Protein AF-0000000079475667 (afdb_homodimer)

Secondary structure (DSSP, 8-state):
--------HHHHHHHHT----S-TT----HHHHHHHHHHHHHHTS--------S---TT-----------HHHHHHHHHHHHHH---HHHHHHHHHHHHHHHHH-HHHHH--HHHHHHTHHHHHHHHHHHHH--S-TT-TTGGGHHHHHHHHHHHHTT-HHHHHHHGGGHHHHHHHHHSS--HHHHHHHHHHHHHHHTT---HHHHHHHS--SSS-S-TT-GGG--HHHHHHHHHH-TTS-HHHHHHHHHHHHHHHHH-HHHHHHHHHHTHHHHHT---SSHHHHHHHHHHHHHHHHHHHHTTPPPP----/---S----HHHHHHHHT----S-TT----HHHHHHHHHHHHHHTS--------S---TT-----------HHHHHHHHHHHHHH---HHHHHHHHHHHHHHHHH-HHHHH--HHHHHHTHHHHHHHHHHHHH--S-TT-TTGGGHHHHHHHHHHHHTT-HHHHHHHGGGHHHHHHHHHSS--HHHHHHHHHHHHHHHTT---HHHHHHHS--SSS-S-TT-GGG--HHHHHHHHHH-TTS-HHHHHHHHHHHHHHHHH-HHHHHHHHHHTHHHHHT---SSHHHHHHHHHHHHHHHHHHHHTTPPPP----

pLDDT: mean 77.31, std 24.44, range [20.69, 98.75]

Solvent-accessible surface area (backbone atoms only — not comparable to full-atom values): 35131 Å² total; per-residue (Å²): 135,90,76,84,82,77,67,61,65,70,59,56,56,58,57,68,64,59,73,83,73,80,70,92,83,60,71,68,49,74,64,55,50,53,47,50,48,51,50,48,55,59,66,69,56,80,82,77,76,84,72,85,74,66,82,70,71,73,79,67,60,72,68,72,68,74,63,80,73,49,51,32,57,52,41,42,43,50,45,54,47,52,71,73,38,82,42,69,71,51,44,49,50,51,34,46,49,40,42,45,52,46,69,67,35,58,55,64,70,67,46,49,71,66,43,34,30,55,28,40,57,36,49,51,54,45,48,53,57,27,59,63,62,78,84,43,85,82,34,66,43,48,65,34,44,26,29,50,22,41,42,50,17,63,43,14,42,82,26,70,65,17,18,61,58,44,54,78,46,47,68,60,38,49,50,48,50,71,44,89,61,56,64,62,38,27,29,23,25,41,44,22,51,34,27,37,48,58,94,45,84,47,69,72,53,48,63,51,38,41,53,60,73,85,59,65,85,69,87,81,49,81,87,43,61,12,50,53,57,52,34,51,52,43,53,71,34,83,86,51,56,63,68,39,22,39,46,28,32,47,40,51,32,53,42,38,71,74,30,70,69,51,27,51,49,40,54,74,74,38,42,68,64,59,61,66,56,82,60,82,52,63,70,46,40,52,33,48,51,51,36,50,49,49,35,37,55,50,33,48,74,71,72,43,86,69,77,80,78,75,129,138,88,68,82,78,77,69,63,65,71,60,57,56,58,58,67,66,59,72,84,73,80,71,91,83,60,70,69,49,74,64,54,50,54,46,50,48,50,52,48,54,58,67,68,55,81,85,77,78,82,72,86,73,65,83,69,70,73,79,67,58,72,68,72,67,74,64,80,74,49,51,32,56,52,43,40,42,50,45,54,45,52,73,72,38,82,42,67,70,50,45,50,50,50,36,46,49,40,42,45,51,45,70,67,34,58,55,64,70,64,44,48,70,65,44,34,30,55,28,41,59,36,49,50,54,44,48,52,58,27,60,64,60,77,84,44,86,82,32,65,43,49,64,34,45,28,29,50,23,43,43,51,17,63,43,13,44,83,25,72,64,16,17,61,59,43,54,79,47,48,68,59,38,50,52,48,51,72,45,88,60,56,65,60,37,28,29,23,26,41,44,23,50,33,27,37,48,57,95,46,84,48,69,72,51,49,63,50,36,41,54,59,71,84,60,64,85,70,87,82,49,83,86,44,61,14,50,52,55,53,34,50,51,44,52,71,34,82,88,50,57,63,69,39,23,40,46,28,31,47,40,50,31,52,43,38,71,73,30,70,69,52,28,53,48,38,54,74,75,37,43,67,63,60,63,65,56,82,58,84,52,62,69,47,39,52,33,49,50,50,38,51,48,48,35,37,53,50,34,47,76,70,71,42,85,67,79,80,76,78,128

Foldseek 3Di:
DPDDDPPDPVVVVVLVPPPPDDDDPDQPPPVLVVVLLVQLLVVPDDPPPDPPPPDPPPPCPVPSVVPPDALQSSLVSLLVQCVVDVDQSSLLSSLSVLVVCLVVVPSVVPDDLVSLQSNLVSLLSLLCVLVVDLPDLPDSSVSNQLSSLSSLLSSLAVRQNNLVSNLVCLVVLLVQLPHPHDLSNNLSSLSNVLSSQQVHPDPSSVPQAAFDPVVDDDPPDPVRDHPLNSLLCLLLDPVHDPSNNLSSLVSLLRCLVPDPVSLVVCLVPPLVSLLPRPDPDPSSVVSSVSSLVSSQVVCVVVVHHRDPSDD/DPDPDPPDPVLVVVLVVPPPDDDDPDQPPPVLVVVLLVQLLVVPDPPPPDPPPPDPPPPCPVPSVVPPDALQSSLVSLLVQCVVDVDQSSLSSSLSVLVVCLVVVPSVVPDDLVSLQNNLVSLLSLLCVLVVDLPDLPDSSVSNQLSSLSSLLSSLAVRQNNLVSNLVCLVSLLVQLPHPHDLSNNLSSLSNVLSSQQVHPDPSSVPQAAFDPVVDDDPPDPVRDHPLNSLLCLLLDPVHDPSNNLSSLVSLLRCLVPDPVSLVCCLVPPLVSLLPRPDPDPSSVVSSVSSLVSSQVVCVVVVHHRDPSDD

Organism: Varroa destructor (NCBI:txid109461)

Structure (mmCIF, N/CA/C/O backbone):
data_AF-0000000079475667-model_v1
#
loop_
_entity.id
_entity.type
_entity.pdbx_description
1 polymer 'Uncharacterized protein'
#
loop_
_atom_site.group_PDB
_atom_site.id
_atom_site.type_symbol
_atom_site.label_atom_id
_atom_site.label_alt_id
_atom_site.label_comp_id
_atom_site.label_asym_id
_atom_site.label_entity_id
_atom_site.label_seq_id
_atom_site.pdbx_PDB_ins_code
_atom_site.Cartn_x
_atom_site.Cartn_y
_atom_site.Cartn_z
_atom_site.occupancy
_atom_site.B_iso_or_equiv
_atom_site.auth_seq_id
_atom_site.auth_comp_id
_atom_site.auth_asym_id
_atom_site.auth_atom_id
_atom_site.pdbx_PDB_model_num
ATOM 1 N N . MET A 1 1 ? 50.156 11.367 -4.723 1 20.69 1 MET A N 1
ATOM 2 C CA . MET A 1 1 ? 49.562 11.82 -5.98 1 20.69 1 MET A CA 1
ATOM 3 C C . MET A 1 1 ? 48.625 10.766 -6.547 1 20.69 1 MET A C 1
ATOM 5 O O . MET A 1 1 ? 48.344 10.758 -7.746 1 20.69 1 MET A O 1
ATOM 9 N N . ALA A 1 2 ? 48.312 9.625 -5.828 1 24.38 2 ALA A N 1
ATOM 10 C CA . ALA A 1 2 ? 47.812 8.258 -5.918 1 24.38 2 ALA A CA 1
ATOM 11 C C . ALA A 1 2 ? 46.312 8.242 -6.254 1 24.38 2 ALA A C 1
ATOM 13 O O . ALA A 1 2 ? 45.469 8.086 -5.367 1 24.38 2 ALA A O 1
ATOM 14 N N . ASP A 1 3 ? 45.812 9.094 -7.32 1 23.44 3 ASP A N 1
ATOM 15 C CA . ASP A 1 3 ? 44.594 9.844 -7.379 1 23.44 3 ASP A CA 1
ATOM 16 C C . ASP A 1 3 ? 43.375 8.914 -7.492 1 23.44 3 ASP A C 1
ATOM 18 O O . ASP A 1 3 ? 42.594 8.766 -6.539 1 23.44 3 ASP A O 1
ATOM 22 N N . GLN A 1 4 ? 42.594 8.984 -8.797 1 27.2 4 GLN A N 1
ATOM 23 C CA . GLN A 1 4 ? 41.25 9.109 -9.359 1 27.2 4 GLN A CA 1
ATOM 24 C C . GLN A 1 4 ? 40.625 7.734 -9.531 1 27.2 4 GLN A C 1
ATOM 26 O O . GLN A 1 4 ? 41.125 6.895 -10.281 1 27.2 4 GLN A O 1
ATOM 31 N N . GLY A 1 5 ? 40 7.078 -8.656 1 31.95 5 GLY A N 1
ATOM 32 C CA . GLY A 1 5 ? 39.531 5.738 -8.375 1 31.95 5 GLY A CA 1
ATOM 33 C C . GLY A 1 5 ? 38.719 5.148 -9.508 1 31.95 5 GLY A C 1
ATOM 34 O O . GLY A 1 5 ? 37.844 5.828 -10.086 1 31.95 5 GLY A O 1
ATOM 35 N N . ASP A 1 6 ? 39.25 4.199 -10.352 1 31.28 6 ASP A N 1
ATOM 36 C CA . ASP A 1 6 ? 39 3.494 -11.602 1 31.28 6 ASP A CA 1
ATOM 37 C C . ASP A 1 6 ? 37.562 2.941 -11.656 1 31.28 6 ASP A C 1
ATOM 39 O O . ASP A 1 6 ? 37.219 2.006 -10.93 1 31.28 6 ASP A O 1
ATOM 43 N N . LEU A 1 7 ? 36.656 3.785 -11.883 1 34.84 7 LEU A N 1
ATOM 44 C CA . LEU A 1 7 ? 35.375 3.221 -12.344 1 34.84 7 LEU A CA 1
ATOM 45 C C . LEU A 1 7 ? 35.594 2.199 -13.445 1 34.84 7 LEU A C 1
ATOM 47 O O . LEU A 1 7 ? 36.406 2.439 -14.367 1 34.84 7 LEU A O 1
ATOM 51 N N . PRO A 1 8 ? 35.438 0.988 -13.273 1 32.69 8 PRO A N 1
ATOM 52 C CA . PRO A 1 8 ? 35.719 0.042 -14.359 1 32.69 8 PRO A CA 1
ATOM 53 C C . PRO A 1 8 ? 35.219 0.526 -15.711 1 32.69 8 PRO A C 1
ATOM 55 O O . PRO A 1 8 ? 34.25 1.285 -15.773 1 32.69 8 PRO A O 1
ATOM 58 N N . ARG A 1 9 ? 36.031 0.61 -16.812 1 32.94 9 ARG A N 1
ATOM 59 C CA . ARG A 1 9 ? 35.875 1.002 -18.203 1 32.94 9 ARG A CA 1
ATOM 60 C C . ARG A 1 9 ? 34.531 0.551 -18.766 1 32.94 9 ARG A C 1
ATOM 62 O O . ARG A 1 9 ? 33.906 1.253 -19.562 1 32.94 9 ARG A O 1
ATOM 69 N N . ALA A 1 10 ? 34.094 -0.575 -18.359 1 35.56 10 ALA A N 1
ATOM 70 C CA . ALA A 1 10 ? 32.844 -1.12 -18.875 1 35.56 10 ALA A CA 1
ATOM 71 C C . ALA A 1 10 ? 31.656 -0.221 -18.516 1 35.56 10 ALA A C 1
ATOM 73 O O . ALA A 1 10 ? 30.734 -0.053 -19.312 1 35.56 10 ALA A O 1
ATOM 74 N N . LEU A 1 11 ? 31.703 0.408 -17.406 1 37.88 11 LEU A N 1
ATOM 75 C CA . LEU A 1 11 ? 30.672 1.334 -16.969 1 37.88 11 LEU A CA 1
ATOM 76 C C . LEU A 1 11 ? 30.703 2.619 -17.797 1 37.88 11 LEU A C 1
ATOM 78 O O . LEU A 1 11 ? 29.656 3.164 -18.141 1 37.88 11 LEU A O 1
ATOM 82 N N . ARG A 1 12 ? 31.844 3.055 -18.125 1 38.34 12 ARG A N 1
ATOM 83 C CA . ARG A 1 12 ? 32 4.281 -18.906 1 38.34 12 ARG A CA 1
ATOM 84 C C . ARG A 1 12 ? 31.422 4.121 -20.312 1 38.34 12 ARG A C 1
ATOM 86 O O . ARG A 1 12 ? 30.75 5.02 -20.812 1 38.34 12 ARG A O 1
ATOM 93 N N . LEU A 1 13 ? 31.719 3.059 -20.953 1 34.94 13 LEU A N 1
ATOM 94 C CA . LEU A 1 13 ? 31.281 2.799 -22.312 1 34.94 13 LEU A CA 1
ATOM 95 C C . LEU A 1 13 ? 29.766 2.607 -22.375 1 34.94 13 LEU A C 1
ATOM 97 O O . LEU A 1 13 ? 29.109 3.088 -23.297 1 34.94 13 LEU A O 1
ATOM 101 N N . ALA A 1 14 ? 29.188 1.96 -21.391 1 36.84 14 ALA A N 1
ATOM 102 C CA . ALA A 1 14 ? 27.734 1.745 -21.391 1 36.84 14 ALA A CA 1
ATOM 103 C C . ALA A 1 14 ? 26.984 3.062 -21.219 1 36.84 14 ALA A C 1
ATOM 105 O O . ALA A 1 14 ? 25.953 3.283 -21.859 1 36.84 14 ALA A O 1
ATOM 106 N N . VAL A 1 15 ? 27.531 3.963 -20.484 1 35.88 15 VAL A N 1
ATOM 107 C CA . VAL A 1 15 ? 26.938 5.273 -20.281 1 35.88 15 VAL A CA 1
ATOM 108 C C . VAL A 1 15 ? 26.953 6.062 -21.594 1 35.88 15 VAL A C 1
ATOM 110 O O . VAL A 1 15 ? 26.016 6.793 -21.891 1 35.88 15 VAL A O 1
ATOM 113 N N . SER A 1 16 ? 28.031 5.992 -22.25 1 34.25 16 SER A N 1
ATOM 114 C CA . SER A 1 16 ? 28.141 6.812 -23.453 1 34.25 16 SER A CA 1
ATOM 115 C C . SER A 1 16 ? 27.125 6.41 -24.516 1 34.25 16 SER A C 1
ATOM 117 O O . SER A 1 16 ? 26.859 7.168 -25.453 1 34.25 16 SER A O 1
ATOM 119 N N . GLN A 1 17 ? 26.797 5.164 -24.5 1 33 17 GLN A N 1
ATOM 120 C CA . GLN A 1 17 ? 25.938 4.73 -25.609 1 33 17 GLN A CA 1
ATOM 121 C C . GLN A 1 17 ? 24.469 5.035 -25.312 1 33 17 GLN A C 1
ATOM 123 O O . GLN A 1 17 ? 23.594 4.691 -26.109 1 33 17 GLN A O 1
ATOM 128 N N . ILE A 1 18 ? 24.188 5.543 -24.141 1 34.19 18 ILE A N 1
ATOM 129 C CA . ILE A 1 18 ? 22.797 5.938 -23.891 1 34.19 18 ILE A CA 1
ATOM 130 C C . ILE A 1 18 ? 22.422 7.109 -24.797 1 34.19 18 ILE A C 1
ATOM 132 O O . ILE A 1 18 ? 23.031 8.18 -24.719 1 34.19 18 ILE A O 1
ATOM 136 N N . GLN A 1 19 ? 21.953 6.805 -26.016 1 30.28 19 GLN A N 1
ATOM 137 C CA . GLN A 1 19 ? 21.438 7.836 -26.922 1 30.28 19 GLN A CA 1
ATOM 138 C C . GLN A 1 19 ? 20.359 8.664 -26.234 1 30.28 19 GLN A C 1
ATOM 140 O O . GLN A 1 19 ? 19.469 8.117 -25.578 1 30.28 19 GLN A O 1
ATOM 145 N N . PRO A 1 20 ? 20.5 9.992 -26.047 1 32.12 20 PRO A N 1
ATOM 146 C CA . PRO A 1 20 ? 19.578 11.016 -25.531 1 32.12 20 PRO A CA 1
ATOM 147 C C . PRO A 1 20 ? 18.203 10.969 -26.219 1 32.12 20 PRO A C 1
ATOM 149 O O . PRO A 1 20 ? 17.406 11.891 -26.062 1 32.12 20 PRO A O 1
ATOM 152 N N . GLY A 1 21 ? 17.953 10.234 -27.297 1 29.02 21 GLY A N 1
ATOM 153 C CA . GLY A 1 21 ? 16.891 10.719 -28.188 1 29.02 21 GLY A CA 1
ATOM 154 C C . GLY A 1 21 ? 15.555 10.883 -27.484 1 29.02 21 GLY A C 1
ATOM 155 O O . GLY A 1 21 ? 14.82 11.828 -27.75 1 29.02 21 GLY A O 1
ATOM 156 N N . SER A 1 22 ? 14.727 9.703 -27.172 1 30.52 22 SER A N 1
ATOM 157 C CA . SER A 1 22 ? 13.273 9.758 -27.281 1 30.52 22 SER A CA 1
ATOM 158 C C . SER A 1 22 ? 12.664 10.531 -26.125 1 30.52 22 SER A C 1
ATOM 160 O O . SER A 1 22 ? 13.273 10.656 -25.062 1 30.52 22 SER A O 1
ATOM 162 N N . GLY A 1 23 ? 11.344 11.195 -26.266 1 30.02 23 GLY A N 1
ATOM 163 C CA . GLY A 1 23 ? 10.484 12.062 -25.453 1 30.02 23 GLY A CA 1
ATOM 164 C C . GLY A 1 23 ? 10.359 11.602 -24.016 1 30.02 23 GLY A C 1
ATOM 165 O O . GLY A 1 23 ? 10.711 10.469 -23.688 1 30.02 23 GLY A O 1
ATOM 166 N N . PRO A 1 24 ? 10.055 12.594 -23.031 1 33.38 24 PRO A N 1
ATOM 167 C CA . PRO A 1 24 ? 10.086 12.633 -21.578 1 33.38 24 PRO A CA 1
ATOM 168 C C . PRO A 1 24 ? 9.469 11.391 -20.938 1 33.38 24 PRO A C 1
ATOM 170 O O . PRO A 1 24 ? 9.844 11.023 -19.812 1 33.38 24 PRO A O 1
ATOM 173 N N . THR A 1 25 ? 8.266 11.047 -21.281 1 34.34 25 THR A N 1
ATOM 174 C CA . THR A 1 25 ? 7.391 10.172 -20.516 1 34.34 25 THR A CA 1
ATOM 175 C C . THR A 1 25 ? 7.707 8.703 -20.797 1 34.34 25 THR A C 1
ATOM 177 O O . THR A 1 25 ? 6.906 7.82 -20.5 1 34.34 25 THR A O 1
ATOM 180 N N . GLU A 1 26 ? 8.695 8.391 -21.641 1 36.81 26 GLU A N 1
ATOM 181 C CA . GLU A 1 26 ? 8.75 6.992 -22.062 1 36.81 26 GLU A CA 1
ATOM 182 C C . GLU A 1 26 ? 9.352 6.109 -20.969 1 36.81 26 GLU A C 1
ATOM 184 O O . GLU A 1 26 ? 10.312 6.496 -20.297 1 36.81 26 GLU A O 1
ATOM 189 N N . PRO A 1 27 ? 8.578 5.18 -20.406 1 42.44 27 PRO A N 1
ATOM 190 C CA . PRO A 1 27 ? 9.109 4.16 -19.484 1 42.44 27 PRO A CA 1
ATOM 191 C C . PRO A 1 27 ? 10.516 3.709 -19.859 1 42.44 27 PRO A C 1
ATOM 193 O O . PRO A 1 27 ? 10.906 3.803 -21.031 1 42.44 27 PRO A O 1
ATOM 196 N N . MET A 1 28 ? 11.422 3.801 -18.984 1 46.75 28 MET A N 1
ATOM 197 C CA . MET A 1 28 ? 12.75 3.27 -19.25 1 46.75 28 MET A CA 1
ATOM 198 C C . MET A 1 28 ? 12.68 2.105 -20.234 1 46.75 28 MET A C 1
ATOM 200 O O . MET A 1 28 ? 11.875 1.19 -20.062 1 46.75 28 MET A O 1
ATOM 204 N N . THR A 1 29 ? 13.297 2.275 -21.312 1 50.53 29 THR A N 1
ATOM 205 C CA . THR A 1 29 ? 13.367 1.178 -22.266 1 50.53 29 THR A CA 1
ATOM 206 C C . THR A 1 29 ? 13.883 -0.092 -21.594 1 50.53 29 THR A C 1
ATOM 208 O O . THR A 1 29 ? 14.477 -0.033 -20.516 1 50.53 29 THR A O 1
ATOM 211 N N . GLU A 1 30 ? 13.328 -1.191 -21.922 1 53.72 30 GLU A N 1
ATOM 212 C CA . GLU A 1 30 ? 13.828 -2.498 -21.5 1 53.72 30 GLU A CA 1
ATOM 213 C C . GLU A 1 30 ? 15.352 -2.523 -21.453 1 53.72 30 GLU A C 1
ATOM 215 O O . GLU A 1 30 ? 15.938 -3.123 -20.562 1 53.72 30 GLU A O 1
ATOM 220 N N . GLN A 1 31 ? 15.922 -1.71 -22.312 1 52.31 31 GLN A N 1
ATOM 221 C CA . GLN A 1 31 ? 17.375 -1.666 -22.422 1 52.31 31 GLN A CA 1
ATOM 222 C C . GLN A 1 31 ? 17.984 -0.92 -21.234 1 52.31 31 GLN A C 1
ATOM 224 O O . GLN A 1 31 ? 19 -1.353 -20.672 1 52.31 31 GLN A O 1
ATOM 229 N N . ASP A 1 32 ? 17.359 0.129 -20.891 1 55.16 32 ASP A N 1
ATOM 230 C CA . ASP A 1 32 ? 17.875 0.906 -19.766 1 55.16 32 ASP A CA 1
ATOM 231 C C . ASP A 1 32 ? 17.734 0.139 -18.453 1 55.16 32 ASP A C 1
ATOM 233 O O . ASP A 1 32 ? 18.656 0.141 -17.625 1 55.16 32 ASP A O 1
ATOM 237 N N . ARG A 1 33 ? 16.766 -0.585 -18.297 1 56.19 33 ARG A N 1
ATOM 238 C CA . ARG A 1 33 ? 16.547 -1.401 -17.109 1 56.19 33 ARG A CA 1
ATOM 239 C C . ARG A 1 33 ? 17.562 -2.537 -17.016 1 56.19 33 ARG A C 1
ATOM 241 O O . ARG A 1 33 ? 18.078 -2.834 -15.945 1 56.19 33 ARG A O 1
ATOM 248 N N . ALA A 1 34 ? 17.688 -3.137 -18.125 1 55.78 34 ALA A N 1
ATOM 249 C CA . ALA A 1 34 ? 18.688 -4.207 -18.188 1 55.78 34 ALA A CA 1
ATOM 250 C C . ALA A 1 34 ? 20.078 -3.686 -17.812 1 55.78 34 ALA A C 1
ATOM 252 O O . ALA A 1 34 ? 20.812 -4.34 -17.078 1 55.78 34 ALA A O 1
ATOM 253 N N . TRP A 1 35 ? 20.281 -2.541 -18.219 1 53.12 35 TRP A N 1
ATOM 254 C CA . TRP A 1 35 ? 21.562 -1.904 -17.938 1 53.12 35 TRP A CA 1
ATOM 255 C C . TRP A 1 35 ? 21.688 -1.588 -16.453 1 53.12 35 TRP A C 1
ATOM 257 O O . TRP A 1 35 ? 22.719 -1.874 -15.844 1 53.12 35 TRP A O 1
ATOM 267 N N . LEU A 1 36 ? 20.766 -1.04 -15.906 1 59.56 36 LEU A N 1
ATOM 268 C CA . LEU A 1 36 ? 20.797 -0.695 -14.484 1 59.56 36 LEU A CA 1
ATOM 269 C C . LEU A 1 36 ? 20.906 -1.947 -13.625 1 59.56 36 LEU A C 1
ATOM 271 O O . LEU A 1 36 ? 21.672 -1.967 -12.648 1 59.56 36 LEU A O 1
ATOM 275 N N . ASN A 1 37 ? 20.266 -2.891 -14.109 1 60.91 37 ASN A N 1
ATOM 276 C CA . ASN A 1 37 ? 20.328 -4.156 -13.383 1 60.91 37 ASN A CA 1
ATOM 277 C C . ASN A 1 37 ? 21.734 -4.75 -13.445 1 60.91 37 ASN A C 1
ATOM 279 O O . ASN A 1 37 ? 22.219 -5.309 -12.453 1 60.91 37 ASN A O 1
ATOM 283 N N . GLU A 1 38 ? 22.25 -4.664 -14.57 1 57.19 38 GLU A N 1
ATOM 284 C CA . GLU A 1 38 ? 23.609 -5.129 -14.75 1 57.19 38 GLU A CA 1
ATOM 285 C C . GLU A 1 38 ? 24.578 -4.324 -13.883 1 57.19 38 GLU A C 1
ATOM 287 O O . GLU A 1 38 ? 25.469 -4.895 -13.234 1 57.19 38 GLU A O 1
ATOM 292 N N . VAL A 1 39 ? 24.359 -3.084 -13.875 1 55.28 39 VAL A N 1
ATOM 293 C CA . VAL A 1 39 ? 25.219 -2.188 -13.125 1 55.28 39 VAL A CA 1
ATOM 294 C C . VAL A 1 39 ? 25.047 -2.42 -11.625 1 55.28 39 VAL A C 1
ATOM 296 O O . VAL A 1 39 ? 26.016 -2.51 -10.883 1 55.28 39 VAL A O 1
ATOM 299 N N . LEU A 1 40 ? 23.828 -2.57 -11.258 1 59.47 40 LEU A N 1
ATOM 300 C CA . LEU A 1 40 ? 23.516 -2.803 -9.852 1 59.47 40 LEU A CA 1
ATOM 301 C C . LEU A 1 40 ? 24 -4.184 -9.414 1 59.47 40 LEU A C 1
ATOM 303 O O . LEU A 1 40 ? 24.406 -4.367 -8.266 1 59.47 40 LEU A O 1
ATOM 307 N N . GLY A 1 41 ? 23.891 -5.129 -10.289 1 54.75 41 GLY A N 1
ATOM 308 C CA . GLY A 1 41 ? 24.422 -6.461 -10.039 1 54.75 41 GLY A CA 1
ATOM 309 C C . GLY A 1 41 ? 25.938 -6.48 -9.922 1 54.75 41 GLY A C 1
ATOM 310 O O . GLY A 1 41 ? 26.484 -7.176 -9.062 1 54.75 41 GLY A O 1
ATOM 311 N N . GLU A 1 42 ? 26.625 -5.859 -10.695 1 50.84 42 GLU A N 1
ATOM 312 C CA . GLU A 1 42 ? 28.078 -5.793 -10.711 1 50.84 42 GLU A CA 1
ATOM 313 C C . GLU A 1 42 ? 28.609 -5.07 -9.477 1 50.84 42 GLU A C 1
ATOM 315 O O . GLU A 1 42 ? 29.656 -5.434 -8.93 1 50.84 42 GLU A O 1
ATOM 320 N N . MET A 1 43 ? 27.969 -4.137 -9.109 1 46.78 43 MET A N 1
ATOM 321 C CA . MET A 1 43 ? 28.438 -3.348 -7.973 1 46.78 43 MET A CA 1
ATOM 322 C C . MET A 1 43 ? 28.266 -4.125 -6.672 1 46.78 43 MET A C 1
ATOM 324 O O . MET A 1 43 ? 29.016 -3.906 -5.715 1 46.78 43 MET A O 1
ATOM 328 N N . ALA A 1 44 ? 27.453 -5.117 -6.578 1 43.53 44 ALA A N 1
ATOM 329 C CA . ALA A 1 44 ? 27.234 -5.922 -5.375 1 43.53 44 ALA A CA 1
ATOM 330 C C . ALA A 1 44 ? 28.328 -6.984 -5.23 1 43.53 44 ALA A C 1
ATOM 332 O O . ALA A 1 44 ? 28.422 -7.645 -4.195 1 43.53 44 ALA A O 1
ATOM 333 N N . VAL A 1 45 ? 29.266 -7.316 -6.062 1 38.22 45 VAL A N 1
ATOM 334 C CA . VAL A 1 45 ? 30.344 -8.273 -5.938 1 38.22 45 VAL A CA 1
ATOM 335 C C . VAL A 1 45 ? 31.453 -7.688 -5.066 1 38.22 45 VAL A C 1
ATOM 337 O O . VAL A 1 45 ? 31.969 -6.598 -5.344 1 38.22 45 VAL A O 1
ATOM 340 N N . PRO A 1 46 ? 31.719 -8.242 -3.863 1 34.06 46 PRO A N 1
ATOM 341 C CA . PRO A 1 46 ? 32.906 -7.82 -3.084 1 34.06 46 PRO A CA 1
ATOM 342 C C . PRO A 1 46 ? 34.188 -7.859 -3.895 1 34.06 46 PRO A C 1
ATOM 344 O O . PRO A 1 46 ? 34.375 -8.773 -4.695 1 34.06 46 PRO A O 1
ATOM 347 N N . HIS A 1 47 ? 34.906 -6.809 -4.102 1 32.44 47 HIS A N 1
ATOM 348 C CA . HIS A 1 47 ? 36.281 -6.746 -4.59 1 32.44 47 HIS A CA 1
ATOM 349 C C . HIS A 1 47 ? 37.219 -7.527 -3.686 1 32.44 47 HIS A C 1
ATOM 351 O O . HIS A 1 47 ? 37.656 -7.016 -2.65 1 32.44 47 HIS A O 1
ATOM 357 N N . SER A 1 48 ? 37.25 -8.867 -3.381 1 30.52 48 SER A N 1
ATOM 358 C CA . SER A 1 48 ? 38.406 -9.531 -2.805 1 30.52 48 SER A CA 1
ATOM 359 C C . SER A 1 48 ? 39.625 -9.359 -3.693 1 30.52 48 SER A C 1
ATOM 361 O O . SER A 1 48 ? 39.594 -9.703 -4.879 1 30.52 48 SER A O 1
ATOM 363 N N . ASN A 1 49 ? 40.656 -8.625 -3.387 1 28.58 49 ASN A N 1
ATOM 364 C CA . ASN A 1 49 ? 42.031 -8.398 -3.863 1 28.58 49 ASN A CA 1
ATOM 365 C C . ASN A 1 49 ? 42.812 -9.703 -3.941 1 28.58 49 ASN A C 1
ATOM 367 O O . ASN A 1 49 ? 44.031 -9.68 -4.133 1 28.58 49 ASN A O 1
ATOM 371 N N . ASN A 1 50 ? 42.688 -10.797 -3.148 1 31.03 50 ASN A N 1
ATOM 372 C CA . ASN A 1 50 ? 43.812 -11.727 -3.152 1 31.03 50 ASN A CA 1
ATOM 373 C C . ASN A 1 50 ? 44.062 -12.273 -4.551 1 31.03 50 ASN A C 1
ATOM 375 O O . ASN A 1 50 ? 43.156 -12.773 -5.211 1 31.03 50 ASN A O 1
ATOM 379 N N . ASN A 1 51 ? 45.312 -12.023 -5.215 1 29.94 51 ASN A N 1
ATOM 380 C CA . ASN A 1 51 ? 46.125 -12.438 -6.336 1 29.94 51 ASN A CA 1
ATOM 381 C C . ASN A 1 51 ? 46.219 -13.953 -6.445 1 29.94 51 ASN A C 1
ATOM 383 O O . ASN A 1 51 ? 46.938 -14.484 -7.289 1 29.94 51 ASN A O 1
ATOM 387 N N . ASP A 1 52 ? 46.5 -14.719 -5.344 1 30.27 52 ASP A N 1
ATOM 388 C CA . ASP A 1 52 ? 46.969 -16.078 -5.594 1 30.27 52 ASP A CA 1
ATOM 389 C C . ASP A 1 52 ? 46 -16.844 -6.473 1 30.27 52 ASP A C 1
ATOM 391 O O . ASP A 1 52 ? 44.844 -17.078 -6.078 1 30.27 52 ASP A O 1
ATOM 395 N N . LEU A 1 53 ? 46.125 -16.844 -7.855 1 29.61 53 LEU A N 1
ATOM 396 C CA . LEU A 1 53 ? 45.688 -17.516 -9.078 1 29.61 53 LEU A CA 1
ATOM 397 C C . LEU A 1 53 ? 45.562 -19.016 -8.859 1 29.61 53 LEU A C 1
ATOM 399 O O . LEU A 1 53 ? 45.281 -19.766 -9.805 1 29.61 53 LEU A O 1
ATOM 403 N N . GLU A 1 54 ? 46.375 -19.656 -7.949 1 30.8 54 GLU A N 1
ATOM 404 C CA . GLU A 1 54 ? 46.531 -21.078 -8.195 1 30.8 54 GLU A CA 1
ATOM 405 C C . GLU A 1 54 ? 45.188 -21.75 -8.445 1 30.8 54 GLU A C 1
ATOM 407 O O . GLU A 1 54 ? 44.125 -21.109 -8.328 1 30.8 54 GLU A O 1
ATOM 412 N N . SER A 1 55 ? 45.125 -23.094 -7.805 1 30.09 55 SER A N 1
ATOM 413 C CA . SER A 1 55 ? 44.375 -24.328 -8.086 1 30.09 55 SER A CA 1
ATOM 414 C C . SER A 1 55 ? 42.875 -24.094 -7.93 1 30.09 55 SER A C 1
ATOM 416 O O . SER A 1 55 ? 42.156 -25.016 -7.566 1 30.09 55 SER A O 1
ATOM 418 N N . VAL A 1 56 ? 42.531 -22.922 -7.656 1 27.84 56 VAL A N 1
ATOM 419 C CA . VAL A 1 56 ? 41.094 -22.969 -7.465 1 27.84 56 VAL A CA 1
ATOM 420 C C . VAL A 1 56 ? 40.438 -23.516 -8.719 1 27.84 56 VAL A C 1
ATOM 422 O O . VAL A 1 56 ? 40.594 -22.969 -9.812 1 27.84 56 VAL A O 1
ATOM 425 N N . ASN A 1 57 ? 40.312 -24.875 -8.898 1 29.83 57 ASN A N 1
ATOM 426 C CA . ASN A 1 57 ? 39.469 -25.625 -9.828 1 29.83 57 ASN A CA 1
ATOM 427 C C . ASN A 1 57 ? 38.281 -24.797 -10.281 1 29.83 57 ASN A C 1
ATOM 429 O O . ASN A 1 57 ? 37.562 -24.234 -9.461 1 29.83 57 ASN A O 1
ATOM 433 N N . SER A 1 58 ? 38.375 -24.344 -11.492 1 30.02 58 SER A N 1
ATOM 434 C CA . SER A 1 58 ? 37.719 -23.422 -12.422 1 30.02 58 SER A CA 1
ATOM 435 C C . SER A 1 58 ? 36.188 -23.469 -12.273 1 30.02 58 SER A C 1
ATOM 437 O O . SER A 1 58 ? 35.5 -22.531 -12.641 1 30.02 58 SER A O 1
ATOM 439 N N . ALA A 1 59 ? 35.656 -24.656 -12.484 1 29.03 59 ALA A N 1
ATOM 440 C CA . ALA A 1 59 ? 34.281 -24.875 -12.852 1 29.03 59 ALA A CA 1
ATOM 441 C C . ALA A 1 59 ? 33.312 -24.391 -11.75 1 29.03 59 ALA A C 1
ATOM 443 O O . ALA A 1 59 ? 32.094 -24.562 -11.852 1 29.03 59 ALA A O 1
ATOM 444 N N . GLU A 1 60 ? 33.906 -24.375 -10.547 1 30.3 60 GLU A N 1
ATOM 445 C CA . GLU A 1 60 ? 32.969 -23.938 -9.539 1 30.3 60 GLU A CA 1
ATOM 446 C C . GLU A 1 60 ? 32.438 -22.531 -9.828 1 30.3 60 GLU A C 1
ATOM 448 O O . GLU A 1 60 ? 33.156 -21.547 -9.641 1 30.3 60 GLU A O 1
ATOM 453 N N . VAL A 1 61 ? 32.094 -22.266 -11.055 1 29.33 61 VAL A N 1
ATOM 454 C CA . VAL A 1 61 ? 31.156 -21.172 -11.328 1 29.33 61 VAL A CA 1
ATOM 455 C C . VAL A 1 61 ? 30.406 -20.812 -10.047 1 29.33 61 VAL A C 1
ATOM 457 O O . VAL A 1 61 ? 29.562 -21.578 -9.57 1 29.33 61 VAL A O 1
ATOM 460 N N . LYS A 1 62 ? 31.125 -20.422 -9.055 1 34.81 62 LYS A N 1
ATOM 461 C CA . LYS A 1 62 ? 30.391 -19.75 -7.984 1 34.81 62 LYS A CA 1
ATOM 462 C C . LYS A 1 62 ? 29.062 -19.188 -8.5 1 34.81 62 LYS A C 1
ATOM 464 O O . LYS A 1 62 ? 29.047 -18.312 -9.367 1 34.81 62 LYS A O 1
ATOM 469 N N . ALA A 1 63 ? 28.172 -20.078 -8.922 1 33.81 63 ALA A N 1
ATOM 470 C CA . ALA A 1 63 ? 26.734 -19.812 -9.094 1 33.81 63 ALA A CA 1
ATOM 471 C C . ALA A 1 63 ? 26.359 -18.453 -8.539 1 33.81 63 ALA A C 1
ATOM 473 O O . ALA A 1 63 ? 26.391 -18.234 -7.324 1 33.81 63 ALA A O 1
ATOM 474 N N . LYS A 1 64 ? 26.859 -17.375 -9.062 1 36.91 64 LYS A N 1
ATOM 475 C CA . LYS A 1 64 ? 26.281 -16.047 -8.891 1 36.91 64 LYS A CA 1
ATOM 476 C C . LYS A 1 64 ? 24.844 -16.125 -8.383 1 36.91 64 LYS A C 1
ATOM 478 O O . LYS A 1 64 ? 23.922 -16.328 -9.164 1 36.91 64 LYS A O 1
ATOM 483 N N . THR A 1 65 ? 24.594 -16.875 -7.418 1 37.56 65 THR A N 1
ATOM 484 C CA . THR A 1 65 ? 23.266 -16.844 -6.809 1 37.56 65 THR A CA 1
ATOM 485 C C . THR A 1 65 ? 22.656 -15.453 -6.922 1 37.56 65 THR A C 1
ATOM 487 O O . THR A 1 65 ? 23.109 -14.508 -6.27 1 37.56 65 THR A O 1
ATOM 490 N N . ALA A 1 66 ? 22.578 -14.938 -8.047 1 43.72 66 ALA A N 1
ATOM 491 C CA . ALA A 1 66 ? 21.844 -13.703 -8.312 1 43.72 66 ALA A CA 1
ATOM 492 C C . ALA A 1 66 ? 20.781 -13.453 -7.246 1 43.72 66 ALA A C 1
ATOM 494 O O . ALA A 1 66 ? 19.656 -13.93 -7.367 1 43.72 66 ALA A O 1
ATOM 495 N N . ALA A 1 67 ? 21.25 -13.57 -5.953 1 50.19 67 ALA A N 1
ATOM 496 C CA . ALA A 1 67 ? 20.359 -13.266 -4.84 1 50.19 67 ALA A CA 1
ATOM 497 C C . ALA A 1 67 ? 19.438 -12.094 -5.184 1 50.19 67 ALA A C 1
ATOM 499 O O . ALA A 1 67 ? 19.859 -11.117 -5.801 1 50.19 67 ALA A O 1
ATOM 500 N N . VAL A 1 68 ? 18.234 -12.438 -5.367 1 64.56 68 VAL A N 1
ATOM 501 C CA . VAL A 1 68 ? 17.219 -11.391 -5.512 1 64.56 68 VAL A CA 1
ATOM 502 C C . VAL A 1 68 ? 17.562 -10.219 -4.582 1 64.56 68 VAL A C 1
ATOM 504 O O . VAL A 1 68 ? 17.672 -10.398 -3.367 1 64.56 68 VAL A O 1
ATOM 507 N N . LYS A 1 69 ? 18.047 -9.211 -5.199 1 79.88 69 LYS A N 1
ATOM 508 C CA . LYS A 1 69 ? 18.422 -8.031 -4.422 1 79.88 69 LYS A CA 1
ATOM 509 C C . LYS A 1 69 ? 17.219 -7.438 -3.711 1 79.88 69 LYS A C 1
ATOM 511 O O . LYS A 1 69 ? 16.141 -7.281 -4.312 1 79.88 69 LYS A O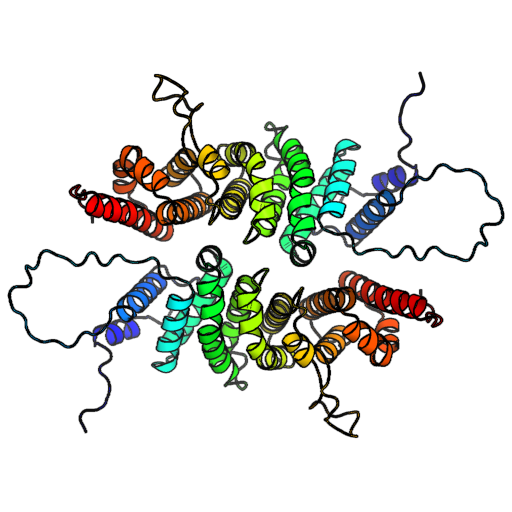 1
ATOM 516 N N . GLY A 1 70 ? 17.375 -7.242 -2.42 1 89.81 70 GLY A N 1
ATOM 517 C CA . GLY A 1 70 ? 16.359 -6.551 -1.64 1 89.81 70 GLY A CA 1
ATOM 518 C C . GLY A 1 70 ? 16.328 -5.059 -1.894 1 89.81 70 GLY A C 1
ATOM 519 O O . GLY A 1 70 ? 17.203 -4.52 -2.568 1 89.81 70 GLY A O 1
ATOM 520 N N . ILE A 1 71 ? 15.328 -4.402 -1.484 1 96.12 71 ILE A N 1
ATOM 521 C CA . ILE A 1 71 ? 15.109 -2.98 -1.724 1 96.12 71 ILE A CA 1
ATOM 522 C C . ILE A 1 71 ? 16.297 -2.178 -1.182 1 96.12 71 ILE A C 1
ATOM 524 O O . ILE A 1 71 ? 16.734 -1.212 -1.808 1 96.12 71 ILE A O 1
ATOM 528 N N . THR A 1 72 ? 16.844 -2.557 0.027 1 96.5 72 THR A N 1
ATOM 529 C CA . THR A 1 72 ? 17.984 -1.854 0.609 1 96.5 72 THR A CA 1
ATOM 530 C C . THR A 1 72 ? 19.172 -1.897 -0.333 1 96.5 72 THR A C 1
ATOM 532 O O . THR A 1 72 ? 19.812 -0.872 -0.581 1 96.5 72 THR A O 1
ATOM 535 N N . SER A 1 73 ? 19.422 -3.068 -0.859 1 93.62 73 SER A N 1
ATOM 536 C CA . SER A 1 73 ? 20.562 -3.246 -1.753 1 93.62 73 SER A CA 1
ATOM 537 C C . SER A 1 73 ? 20.391 -2.422 -3.025 1 93.62 73 SER A C 1
ATOM 539 O O . SER A 1 73 ? 21.344 -1.77 -3.473 1 93.62 73 SER A O 1
ATOM 541 N N . VAL A 1 74 ? 19.234 -2.447 -3.576 1 93.38 74 VAL A N 1
ATOM 542 C CA . VAL A 1 74 ? 18.969 -1.716 -4.809 1 93.38 74 VAL A CA 1
ATOM 543 C C . VAL A 1 74 ? 19.141 -0.217 -4.57 1 93.38 74 VAL A C 1
ATOM 545 O O . VAL A 1 74 ? 19.812 0.47 -5.332 1 93.38 74 VAL A O 1
ATOM 548 N N . LEU A 1 75 ? 18.594 0.313 -3.516 1 96.88 75 LEU A N 1
ATOM 549 C CA . LEU A 1 75 ? 18.672 1.739 -3.217 1 96.88 75 LEU A CA 1
ATOM 550 C C . LEU A 1 75 ? 20.094 2.154 -2.91 1 96.88 75 LEU A C 1
ATOM 552 O O . LEU A 1 75 ? 20.531 3.246 -3.291 1 96.88 75 LEU A O 1
ATOM 556 N N . SER A 1 76 ? 20.797 1.279 -2.18 1 94.75 76 SER A N 1
ATOM 557 C CA . SER A 1 76 ? 22.203 1.563 -1.902 1 94.75 76 SER A CA 1
ATOM 558 C C . SER A 1 76 ? 23.016 1.661 -3.191 1 94.75 76 SER A C 1
ATOM 560 O O . SER A 1 76 ? 23.922 2.492 -3.303 1 94.75 76 SER A O 1
ATOM 562 N N . GLY A 1 77 ? 22.672 0.812 -4.113 1 91.12 77 GLY A N 1
ATOM 563 C CA . GLY A 1 77 ? 23.297 0.908 -5.418 1 91.12 77 GLY A CA 1
ATOM 564 C C . GLY A 1 77 ? 23.047 2.23 -6.113 1 91.12 77 GLY A C 1
ATOM 565 O O . GLY A 1 77 ? 23.938 2.799 -6.734 1 91.12 77 GLY A O 1
ATOM 566 N N . LEU A 1 78 ? 21.859 2.709 -6.023 1 93.88 78 LEU A N 1
ATOM 567 C CA . LEU A 1 78 ? 21.5 3.992 -6.625 1 93.88 78 LEU A CA 1
ATOM 568 C C . LEU A 1 78 ? 22.266 5.133 -5.949 1 93.88 78 LEU A C 1
ATOM 570 O O . LEU A 1 78 ? 22.656 6.102 -6.605 1 93.88 78 LEU A O 1
ATOM 574 N N . VAL A 1 79 ? 22.422 5.027 -4.641 1 94.44 79 VAL A N 1
ATOM 575 C CA . VAL A 1 79 ? 23.188 6.027 -3.902 1 94.44 79 VAL A CA 1
ATOM 576 C C . VAL A 1 79 ? 24.625 6.086 -4.434 1 94.44 79 VAL A C 1
ATOM 578 O O . VAL A 1 79 ? 25.156 7.172 -4.656 1 94.44 79 VAL A O 1
ATOM 581 N N . ASP A 1 80 ? 25.156 4.922 -4.621 1 90.62 80 ASP A N 1
ATOM 582 C CA . ASP A 1 80 ? 26.516 4.852 -5.125 1 90.62 80 ASP A CA 1
ATOM 583 C C . ASP A 1 80 ? 26.625 5.465 -6.52 1 90.62 80 ASP A C 1
ATOM 585 O O . ASP A 1 80 ? 27.578 6.184 -6.816 1 90.62 80 ASP A O 1
ATOM 589 N N . LEU A 1 81 ? 25.672 5.254 -7.289 1 87.44 81 LEU A N 1
ATOM 590 C CA . LEU A 1 81 ? 25.672 5.758 -8.656 1 87.44 81 LEU A CA 1
ATOM 591 C C . LEU A 1 81 ? 25.531 7.277 -8.68 1 87.44 81 LEU A C 1
ATOM 593 O O . LEU A 1 81 ? 26.188 7.945 -9.484 1 87.44 81 LEU A O 1
ATOM 597 N N . ILE A 1 82 ? 24.688 7.781 -7.875 1 87.75 82 ILE A N 1
ATOM 598 C CA . ILE A 1 82 ? 24.406 9.211 -7.934 1 87.75 82 ILE A CA 1
ATOM 599 C C . ILE A 1 82 ? 25.594 9.992 -7.379 1 87.75 82 ILE A C 1
ATOM 601 O O . ILE A 1 82 ? 25.859 11.117 -7.809 1 87.75 82 ILE A O 1
ATOM 605 N N . LYS A 1 83 ? 26.328 9.438 -6.469 1 84.38 83 LYS A N 1
ATOM 606 C CA . LYS A 1 83 ? 27.516 10.078 -5.898 1 84.38 83 LYS A CA 1
ATOM 607 C C . LYS A 1 83 ? 28.656 10.125 -6.918 1 84.38 83 LYS A C 1
ATOM 609 O O . LYS A 1 83 ? 29.391 11.109 -6.977 1 84.38 83 LYS A O 1
ATOM 614 N N . ASP A 1 84 ? 28.672 9.156 -7.621 1 75.38 84 ASP A N 1
ATOM 615 C CA . ASP A 1 84 ? 29.812 9.016 -8.523 1 75.38 84 ASP A CA 1
ATOM 616 C C . ASP A 1 84 ? 29.625 9.859 -9.781 1 75.38 84 ASP A C 1
ATOM 618 O O . ASP A 1 84 ? 30.594 10.398 -10.328 1 75.38 84 ASP A O 1
ATOM 622 N N . GLU A 1 85 ? 28.406 9.852 -10.234 1 67.62 85 GLU A N 1
ATOM 623 C CA . GLU A 1 85 ? 28.203 10.477 -11.539 1 67.62 85 GLU A CA 1
ATOM 624 C C . GLU A 1 85 ? 26.891 11.25 -11.594 1 67.62 85 GLU A C 1
ATOM 626 O O . GLU A 1 85 ? 25.812 10.648 -11.641 1 67.62 85 GLU A O 1
ATOM 631 N N . GLN A 1 86 ? 27.047 12.469 -11.5 1 72.19 86 GLN A N 1
ATOM 632 C CA . GLN A 1 86 ? 25.828 13.25 -11.664 1 72.19 86 GLN A CA 1
ATOM 633 C C . GLN A 1 86 ? 25.641 13.688 -13.117 1 72.19 86 GLN A C 1
ATOM 635 O O . GLN A 1 86 ? 25.328 14.852 -13.383 1 72.19 86 GLN A O 1
ATOM 640 N N . LYS A 1 87 ? 25.891 12.703 -13.938 1 81.62 87 LYS A N 1
ATOM 641 C CA . LYS A 1 87 ? 25.625 12.922 -15.352 1 81.62 87 LYS A CA 1
ATOM 642 C C . LYS A 1 87 ? 24.125 12.828 -15.641 1 81.62 87 LYS A C 1
ATOM 644 O O . LYS A 1 87 ? 23.422 12.031 -15.031 1 81.62 87 LYS A O 1
ATOM 649 N N . PRO A 1 88 ? 23.719 13.602 -16.562 1 83.56 88 PRO A N 1
ATOM 650 C CA . PRO A 1 88 ? 22.281 13.695 -16.844 1 83.56 88 PRO A CA 1
ATOM 651 C C . PRO A 1 88 ? 21.656 12.336 -17.141 1 83.56 88 PRO A C 1
ATOM 653 O O . PRO A 1 88 ? 20.562 12.031 -16.672 1 83.56 88 PRO A O 1
ATOM 656 N N . HIS A 1 89 ? 22.359 11.531 -17.953 1 83.19 89 HIS A N 1
ATOM 657 C CA . HIS A 1 89 ? 21.781 10.25 -18.312 1 83.19 89 HIS A CA 1
ATOM 658 C C . HIS A 1 89 ? 21.703 9.312 -17.109 1 83.19 89 HIS A C 1
ATOM 660 O O . HIS A 1 89 ? 20.812 8.469 -17.031 1 83.19 89 HIS A O 1
ATOM 666 N N . ILE A 1 90 ? 22.609 9.398 -16.188 1 84.19 90 ILE A N 1
ATOM 667 C CA . ILE A 1 90 ? 22.609 8.594 -14.969 1 84.19 90 ILE A CA 1
ATOM 668 C C . ILE A 1 90 ? 21.484 9.047 -14.047 1 84.19 90 ILE A C 1
ATOM 670 O O . ILE A 1 90 ? 20.766 8.227 -13.484 1 84.19 90 ILE A O 1
ATOM 674 N N . LEU A 1 91 ? 21.359 10.328 -14.031 1 88.94 91 LEU A N 1
ATOM 675 C CA . LEU A 1 91 ? 20.297 10.883 -13.203 1 88.94 91 LEU A CA 1
ATOM 676 C C . LEU A 1 91 ? 18.938 10.461 -13.727 1 88.94 91 LEU A C 1
ATOM 678 O O . LEU A 1 91 ? 18.031 10.117 -12.945 1 88.94 91 LEU A O 1
ATOM 682 N N . ASP A 1 92 ? 18.828 10.453 -15 1 89.69 92 ASP A N 1
ATOM 683 C CA . ASP A 1 92 ? 17.578 10.016 -15.617 1 89.69 92 ASP A CA 1
ATOM 684 C C . ASP A 1 92 ? 17.297 8.539 -15.328 1 89.69 92 ASP A C 1
ATOM 686 O O . ASP A 1 92 ? 16.156 8.156 -15.07 1 89.69 92 ASP A O 1
ATOM 690 N N . ALA A 1 93 ? 18.344 7.793 -15.391 1 88 93 ALA A N 1
ATOM 691 C CA . ALA A 1 93 ? 18.203 6.363 -15.117 1 88 93 ALA A CA 1
ATOM 692 C C . ALA A 1 93 ? 17.781 6.117 -13.672 1 88 93 ALA A C 1
ATOM 694 O O . ALA A 1 93 ? 16.938 5.254 -13.406 1 88 93 ALA A O 1
ATOM 695 N N . ILE A 1 94 ? 18.344 6.852 -12.82 1 92.19 94 ILE A N 1
ATOM 696 C CA . ILE A 1 94 ? 18.016 6.715 -11.398 1 92.19 94 ILE A CA 1
ATOM 697 C C . ILE A 1 94 ? 16.562 7.121 -11.164 1 92.19 94 ILE A C 1
ATOM 699 O O . ILE A 1 94 ? 15.805 6.398 -10.516 1 92.19 94 ILE A O 1
ATOM 703 N N . LYS A 1 95 ? 16.188 8.219 -11.727 1 94.19 95 LYS A N 1
ATOM 704 C CA . LYS A 1 95 ? 14.805 8.703 -11.625 1 94.19 95 LYS A CA 1
ATOM 705 C C . LYS A 1 95 ? 13.82 7.664 -12.141 1 94.19 95 LYS A C 1
ATOM 707 O O . LYS A 1 95 ? 12.82 7.367 -11.477 1 94.19 95 LYS A O 1
ATOM 712 N N . ASN A 1 96 ? 14.109 7.129 -13.242 1 92.5 96 ASN A N 1
ATOM 713 C CA . ASN A 1 96 ? 13.227 6.137 -13.844 1 92.5 96 ASN A CA 1
ATOM 714 C C . ASN A 1 96 ? 13.133 4.875 -12.992 1 92.5 96 ASN A C 1
ATOM 716 O O . ASN A 1 96 ? 12.062 4.277 -12.875 1 92.5 96 ASN A O 1
ATOM 720 N N . GLU A 1 97 ? 14.234 4.457 -12.398 1 92.31 97 GLU A N 1
ATOM 721 C CA . GLU A 1 97 ? 14.234 3.277 -11.531 1 92.31 97 GLU A CA 1
ATOM 722 C C . GLU A 1 97 ? 13.406 3.521 -10.273 1 92.31 97 GLU A C 1
ATOM 724 O O . GLU A 1 97 ? 12.641 2.654 -9.852 1 92.31 97 GLU A O 1
ATOM 729 N N . LEU A 1 98 ? 13.57 4.684 -9.75 1 96.56 98 LEU A N 1
ATOM 730 C CA . LEU A 1 98 ? 12.789 5.027 -8.57 1 96.56 98 LEU A CA 1
ATOM 731 C C . LEU A 1 98 ? 11.297 5.016 -8.891 1 96.56 98 LEU A C 1
ATOM 733 O O . LEU A 1 98 ? 10.492 4.492 -8.109 1 96.56 98 LEU A O 1
ATOM 737 N N . GLN A 1 99 ? 10.984 5.539 -10.039 1 95.44 99 GLN A N 1
ATOM 738 C CA . GLN A 1 99 ? 9.594 5.531 -10.469 1 95.44 99 GLN A CA 1
ATOM 739 C C . GLN A 1 99 ? 9.078 4.109 -10.664 1 95.44 99 GLN A C 1
ATOM 741 O O . GLN A 1 99 ? 7.965 3.783 -10.25 1 95.44 99 GLN A O 1
ATOM 746 N N . HIS A 1 100 ? 9.906 3.328 -11.203 1 90.12 100 HIS A N 1
ATOM 747 C CA . HIS A 1 100 ? 9.539 1.937 -11.43 1 90.12 100 HIS A CA 1
ATOM 748 C C . HIS A 1 100 ? 9.289 1.21 -10.109 1 90.12 100 HIS A C 1
ATOM 750 O O . HIS A 1 100 ? 8.305 0.481 -9.969 1 90.12 100 HIS A O 1
ATOM 756 N N . ILE A 1 101 ? 10.133 1.375 -9.164 1 93.94 101 ILE A N 1
ATOM 757 C CA . ILE A 1 101 ? 10.008 0.74 -7.859 1 93.94 101 ILE A CA 1
ATOM 758 C C . ILE A 1 101 ? 8.703 1.184 -7.195 1 93.94 101 ILE A C 1
ATOM 760 O O . ILE A 1 101 ? 7.965 0.358 -6.656 1 93.94 101 ILE A O 1
ATOM 764 N N . ALA A 1 102 ? 8.43 2.469 -7.301 1 95.81 102 ALA A N 1
ATOM 765 C CA . ALA A 1 102 ? 7.234 3.025 -6.676 1 95.81 102 ALA A CA 1
ATOM 766 C C . ALA A 1 102 ? 5.973 2.49 -7.34 1 95.81 102 ALA A C 1
ATOM 768 O O . ALA A 1 102 ? 4.984 2.189 -6.664 1 95.81 102 ALA A O 1
ATOM 769 N N . ASP A 1 103 ? 6 2.32 -8.617 1 90.31 103 ASP A N 1
ATOM 770 C CA . ASP A 1 103 ? 4.82 1.932 -9.383 1 90.31 103 ASP A CA 1
ATOM 771 C C . ASP A 1 103 ? 4.566 0.429 -9.273 1 90.31 103 ASP A C 1
ATOM 773 O O . ASP A 1 103 ? 3.424 -0.003 -9.109 1 90.31 103 ASP A O 1
ATOM 777 N N . ASP A 1 104 ? 5.578 -0.334 -9.438 1 84.62 104 ASP A N 1
ATOM 778 C CA . ASP A 1 104 ? 5.469 -1.789 -9.461 1 84.62 104 ASP A CA 1
ATOM 779 C C . ASP A 1 104 ? 5.293 -2.352 -8.055 1 84.62 104 ASP A C 1
ATOM 781 O O . ASP A 1 104 ? 4.531 -3.299 -7.848 1 84.62 104 ASP A O 1
ATOM 785 N N . GLY A 1 105 ? 6.008 -1.926 -7.129 1 90.56 105 GLY A N 1
ATOM 786 C CA . GLY A 1 105 ? 5.855 -2.221 -5.715 1 90.56 105 GLY A CA 1
ATOM 787 C C . GLY A 1 105 ? 6.371 -3.596 -5.332 1 90.56 105 GLY A C 1
ATOM 788 O O . GLY A 1 105 ? 6.316 -3.984 -4.164 1 90.56 105 GLY A O 1
ATOM 789 N N . GLU A 1 106 ? 6.871 -4.395 -6.23 1 89.06 106 GLU A N 1
ATOM 790 C CA . GLU A 1 106 ? 7.262 -5.773 -5.969 1 89.06 106 GLU A CA 1
ATOM 791 C C . GLU A 1 106 ? 8.414 -5.844 -4.973 1 89.06 106 GLU A C 1
ATOM 793 O O . GLU A 1 106 ? 8.398 -6.664 -4.055 1 89.06 106 GLU A O 1
ATOM 798 N N . LEU A 1 107 ? 9.43 -4.977 -5.133 1 90 107 LEU A N 1
ATOM 799 C CA . LEU A 1 107 ? 10.547 -4.93 -4.199 1 90 107 LEU A CA 1
ATOM 800 C C . LEU A 1 107 ? 10.078 -4.555 -2.799 1 90 107 LEU A C 1
ATOM 802 O O . LEU A 1 107 ? 10.594 -5.074 -1.807 1 90 107 LEU A O 1
ATOM 806 N N . LEU A 1 108 ? 9.117 -3.709 -2.783 1 95.69 108 LEU A N 1
ATOM 807 C CA . LEU A 1 108 ? 8.57 -3.25 -1.512 1 95.69 108 LEU A CA 1
ATOM 808 C C . LEU A 1 108 ? 7.75 -4.348 -0.842 1 95.69 108 LEU A C 1
ATOM 810 O O . LEU A 1 108 ? 7.871 -4.57 0.365 1 95.69 108 LEU A O 1
ATOM 814 N N . ASP A 1 109 ? 7.035 -5.082 -1.675 1 91.38 109 ASP A N 1
ATOM 815 C CA . ASP A 1 109 ? 6.215 -6.184 -1.183 1 91.38 109 ASP A CA 1
ATOM 816 C C . ASP A 1 109 ? 7.082 -7.309 -0.623 1 91.38 109 ASP A C 1
ATOM 818 O O . ASP A 1 109 ? 6.664 -8.023 0.292 1 91.38 109 ASP A O 1
ATOM 822 N N . ARG A 1 110 ? 8.25 -7.414 -1.097 1 91.25 110 ARG A N 1
ATOM 823 C CA . ARG A 1 110 ? 9.148 -8.5 -0.72 1 91.25 110 ARG A CA 1
ATOM 824 C C . ARG A 1 110 ? 9.906 -8.164 0.559 1 91.25 110 ARG A C 1
ATOM 826 O O . ARG A 1 110 ? 10.453 -9.062 1.215 1 91.25 110 ARG A O 1
ATOM 833 N N . ALA A 1 111 ? 9.984 -6.941 0.903 1 93.94 111 ALA A N 1
ATOM 834 C CA . ALA A 1 111 ? 10.844 -6.477 1.989 1 93.94 111 ALA A CA 1
ATOM 835 C C . ALA A 1 111 ? 10.344 -6.988 3.338 1 93.94 111 ALA A C 1
ATOM 837 O O . ALA A 1 111 ? 9.172 -6.836 3.674 1 93.94 111 ALA A O 1
ATOM 838 N N . ASP A 1 112 ? 11.258 -7.641 4.051 1 91.69 112 ASP A N 1
ATOM 839 C CA . ASP A 1 112 ? 10.938 -7.969 5.438 1 91.69 112 ASP A CA 1
ATOM 840 C C . ASP A 1 112 ? 11.242 -6.797 6.367 1 91.69 112 ASP A C 1
ATOM 842 O O . ASP A 1 112 ? 11.641 -5.723 5.91 1 91.69 112 ASP A O 1
ATOM 846 N N . ASP A 1 113 ? 11.023 -6.938 7.652 1 92.88 113 ASP A N 1
ATOM 847 C CA . ASP A 1 113 ? 11.141 -5.84 8.602 1 92.88 113 ASP A CA 1
ATOM 848 C C . ASP A 1 113 ? 12.547 -5.258 8.617 1 92.88 113 ASP A C 1
ATOM 850 O O . ASP A 1 113 ? 12.727 -4.039 8.672 1 92.88 113 ASP A O 1
ATOM 854 N N . LYS A 1 114 ? 13.531 -6.109 8.555 1 95.81 114 LYS A N 1
ATOM 855 C CA . LYS A 1 114 ? 14.922 -5.66 8.578 1 95.81 114 LYS A CA 1
ATOM 856 C C . LYS A 1 114 ? 15.258 -4.867 7.316 1 95.81 114 LYS A C 1
ATOM 858 O O . LYS A 1 114 ? 15.883 -3.805 7.395 1 95.81 114 LYS A O 1
ATOM 863 N N . ASP A 1 115 ? 14.852 -5.426 6.191 1 96.12 115 ASP A N 1
ATOM 864 C CA . ASP A 1 115 ? 15.102 -4.758 4.914 1 96.12 115 ASP A CA 1
ATOM 865 C C . ASP A 1 115 ? 14.398 -3.406 4.852 1 96.12 115 ASP A C 1
ATOM 867 O O . ASP A 1 115 ? 14.961 -2.426 4.367 1 96.12 115 ASP A O 1
ATOM 871 N N . ARG A 1 116 ? 13.172 -3.342 5.316 1 97.38 116 ARG A N 1
ATOM 872 C CA . ARG A 1 116 ? 12.406 -2.098 5.371 1 97.38 116 ARG A CA 1
ATOM 873 C C . ARG A 1 116 ? 13.125 -1.053 6.219 1 97.38 116 ARG A C 1
ATOM 875 O O . ARG A 1 116 ? 13.266 0.098 5.801 1 97.38 116 ARG A O 1
ATOM 882 N N . ARG A 1 117 ? 13.562 -1.443 7.375 1 98.12 117 ARG A N 1
ATOM 883 C CA . ARG A 1 117 ? 14.266 -0.545 8.281 1 98.12 117 ARG A CA 1
ATOM 884 C C . ARG A 1 117 ? 15.578 -0.06 7.664 1 98.12 117 ARG A C 1
ATOM 886 O O . ARG A 1 117 ? 15.875 1.135 7.695 1 98.12 117 ARG A O 1
ATOM 893 N N . ASN A 1 118 ? 16.266 -0.996 7.059 1 98.25 118 ASN A N 1
ATOM 894 C CA . ASN A 1 118 ? 17.578 -0.687 6.52 1 98.25 118 ASN A CA 1
ATOM 895 C C . ASN A 1 118 ? 17.484 0.209 5.285 1 98.25 118 ASN A C 1
ATOM 897 O O . ASN A 1 118 ? 18.438 0.896 4.938 1 98.25 118 ASN A O 1
ATOM 901 N N . ALA A 1 119 ? 16.375 0.193 4.66 1 98.56 119 ALA A N 1
ATOM 902 C CA . ALA A 1 119 ? 16.188 0.976 3.441 1 98.56 119 ALA A CA 1
ATOM 903 C C . ALA A 1 119 ? 16.109 2.467 3.756 1 98.56 119 ALA A C 1
ATOM 905 O O . ALA A 1 119 ? 16.234 3.305 2.863 1 98.56 119 ALA A O 1
ATOM 906 N N . VAL A 1 120 ? 15.906 2.84 4.98 1 98.75 120 VAL A N 1
ATOM 907 C CA . VAL A 1 120 ? 15.711 4.23 5.375 1 98.75 120 VAL A CA 1
ATOM 908 C C . VAL A 1 120 ? 16.984 5.031 5.109 1 98.75 120 VAL A C 1
ATOM 910 O O . VAL A 1 120 ? 16.922 6.156 4.613 1 98.75 120 VAL A O 1
ATOM 913 N N . ALA A 1 121 ? 18.109 4.457 5.371 1 98.44 121 ALA A N 1
ATOM 914 C CA . ALA A 1 121 ? 19.375 5.16 5.227 1 98.44 121 ALA A CA 1
ATOM 915 C C . ALA A 1 121 ? 19.641 5.539 3.771 1 98.44 121 ALA A C 1
ATOM 917 O O . ALA A 1 121 ? 19.891 6.707 3.465 1 98.44 121 ALA A O 1
ATOM 918 N N . PRO A 1 122 ? 19.562 4.559 2.857 1 98.38 122 PRO A N 1
ATOM 919 C CA . PRO A 1 122 ? 19.766 4.969 1.467 1 98.38 122 PRO A CA 1
ATOM 920 C C . PRO A 1 122 ? 18.703 5.934 0.966 1 98.38 122 PRO A C 1
ATOM 922 O O . PRO A 1 122 ? 18.984 6.793 0.127 1 98.38 122 PRO A O 1
ATOM 925 N N . ILE A 1 123 ? 17.469 5.82 1.404 1 98.69 123 ILE A N 1
ATOM 926 C CA . ILE A 1 123 ? 16.438 6.773 1.031 1 98.69 123 ILE A CA 1
ATOM 927 C C . ILE A 1 123 ? 16.812 8.172 1.51 1 98.69 123 ILE A C 1
ATOM 929 O O . ILE A 1 123 ? 16.672 9.148 0.775 1 98.69 123 ILE A O 1
ATOM 933 N N . SER A 1 124 ? 17.297 8.242 2.754 1 98.25 124 SER A N 1
ATOM 934 C CA . SER A 1 124 ? 17.75 9.516 3.311 1 98.25 124 SER A CA 1
ATOM 935 C C . SER A 1 124 ? 18.828 10.148 2.434 1 98.25 124 SER A C 1
ATOM 937 O O . SER A 1 124 ? 18.75 11.336 2.113 1 98.25 124 SER A O 1
ATOM 939 N N . ALA A 1 125 ? 19.734 9.352 2.014 1 97.19 125 ALA A N 1
ATOM 940 C CA . ALA A 1 125 ? 20.828 9.852 1.183 1 97.19 125 ALA A CA 1
ATOM 941 C C . ALA A 1 125 ? 20.297 10.375 -0.154 1 97.19 125 ALA A C 1
ATOM 943 O O . ALA A 1 125 ? 20.703 11.445 -0.607 1 97.19 125 ALA A O 1
ATOM 944 N N . LEU A 1 126 ? 19.438 9.656 -0.741 1 96.62 126 LEU A N 1
ATOM 945 C CA . LEU A 1 126 ? 18.891 10.047 -2.033 1 96.62 126 LEU A CA 1
ATOM 946 C C . LEU A 1 126 ? 18.031 11.305 -1.902 1 96.62 126 LEU A C 1
ATOM 948 O O . LEU A 1 126 ? 18.094 12.195 -2.752 1 96.62 126 LEU A O 1
ATOM 952 N N . LEU A 1 127 ? 17.266 11.359 -0.868 1 96.31 127 LEU A N 1
ATOM 953 C CA . LEU A 1 127 ? 16.406 12.516 -0.64 1 96.31 127 LEU A CA 1
ATOM 954 C C . LEU A 1 127 ? 17.234 13.773 -0.399 1 96.31 127 LEU A C 1
ATOM 956 O O . LEU A 1 127 ? 16.906 14.852 -0.898 1 96.31 127 LEU A O 1
ATOM 960 N N . MET A 1 128 ? 18.266 13.609 0.371 1 94.19 128 MET A N 1
ATOM 961 C CA . MET A 1 128 ? 19.141 14.734 0.629 1 94.19 128 MET A CA 1
ATOM 962 C C . MET A 1 128 ? 19.766 15.258 -0.667 1 94.19 128 MET A C 1
ATOM 964 O O . MET A 1 128 ? 19.859 16.469 -0.865 1 94.19 128 MET A O 1
ATOM 968 N N . THR A 1 129 ? 20.078 14.344 -1.498 1 92.19 129 THR A N 1
ATOM 969 C CA . THR A 1 129 ? 20.641 14.719 -2.789 1 92.19 129 THR A CA 1
ATOM 970 C C . THR A 1 129 ? 19.578 15.391 -3.668 1 92.19 129 THR A C 1
ATOM 972 O O . THR A 1 129 ? 19.859 16.406 -4.297 1 92.19 129 THR A O 1
ATOM 975 N N . ALA A 1 130 ? 18.469 14.836 -3.678 1 91.94 130 ALA A N 1
ATOM 976 C CA . ALA A 1 130 ? 17.391 15.344 -4.52 1 91.94 130 ALA A CA 1
ATOM 977 C C . ALA A 1 130 ? 16.938 16.734 -4.055 1 91.94 130 ALA A C 1
ATOM 979 O O . ALA A 1 130 ? 16.562 17.578 -4.875 1 91.94 130 ALA A O 1
ATOM 980 N N . CYS A 1 131 ? 17.062 17.016 -2.777 1 91 131 CYS A N 1
ATOM 981 C CA . CYS A 1 131 ? 16.578 18.266 -2.207 1 91 131 CYS A CA 1
ATOM 982 C C . CYS A 1 131 ? 17.672 19.328 -2.189 1 91 131 CYS A C 1
ATOM 984 O O . CYS A 1 131 ? 17.422 20.484 -1.81 1 91 131 CYS A O 1
ATOM 986 N N . ALA A 1 132 ? 18.844 18.969 -2.424 1 81.81 132 ALA A N 1
ATOM 987 C CA . ALA A 1 132 ? 19.984 19.891 -2.32 1 81.81 132 ALA A CA 1
ATOM 988 C C . ALA A 1 132 ? 19.812 21.078 -3.271 1 81.81 132 ALA A C 1
ATOM 990 O O . ALA A 1 132 ? 20.172 22.203 -2.939 1 81.81 132 ALA A O 1
ATOM 991 N N . ASP A 1 133 ? 19.438 20.766 -4.477 1 65.12 133 ASP A N 1
ATOM 992 C CA . ASP A 1 133 ? 19.391 21.891 -5.402 1 65.12 133 ASP A CA 1
ATOM 993 C C . ASP A 1 133 ? 17.969 22.391 -5.586 1 65.12 133 ASP A C 1
ATOM 995 O O . ASP A 1 133 ? 17.125 21.703 -6.176 1 65.12 133 ASP A O 1
ATOM 999 N N . HIS A 1 134 ? 17.562 23.438 -4.84 1 62.75 134 HIS A N 1
ATOM 1000 C CA . HIS A 1 134 ? 16.234 24.031 -4.867 1 62.75 134 HIS A CA 1
ATOM 1001 C C . HIS A 1 134 ? 16.047 24.906 -6.102 1 62.75 134 HIS A C 1
ATOM 1003 O O . HIS A 1 134 ? 14.945 25.406 -6.352 1 62.75 134 HIS A O 1
ATOM 1009 N N . SER A 1 135 ? 17.125 25.062 -6.871 1 58.31 135 SER A N 1
ATOM 1010 C CA . SER A 1 135 ? 17.109 26.188 -7.805 1 58.31 135 SER A CA 1
ATOM 1011 C C . SER A 1 135 ? 16.391 25.828 -9.102 1 58.31 135 SER A C 1
ATOM 1013 O O . SER A 1 135 ? 15.953 26.703 -9.836 1 58.31 135 SER A O 1
ATOM 1015 N N . ASP A 1 136 ? 16.234 24.5 -9.375 1 65.19 136 ASP A N 1
ATOM 1016 C CA . ASP A 1 136 ? 15.641 24.203 -10.68 1 65.19 136 ASP A CA 1
ATOM 1017 C C . ASP A 1 136 ? 14.492 23.203 -10.547 1 65.19 136 ASP A C 1
ATOM 1019 O O . ASP A 1 136 ? 14.711 22 -10.523 1 65.19 136 ASP A O 1
ATOM 1023 N N . PRO A 1 137 ? 13.234 23.828 -10.453 1 63.72 137 PRO A N 1
ATOM 1024 C CA . PRO A 1 137 ? 12.062 22.938 -10.352 1 63.72 137 PRO A CA 1
ATOM 1025 C C . PRO A 1 137 ? 11.992 21.938 -11.5 1 63.72 137 PRO A C 1
ATOM 1027 O O . PRO A 1 137 ? 11.336 20.906 -11.367 1 63.72 137 PRO A O 1
ATOM 1030 N N . GLY A 1 138 ? 12.734 22.172 -12.492 1 69 138 GLY A N 1
ATOM 1031 C CA . GLY A 1 138 ? 12.703 21.266 -13.641 1 69 138 GLY A CA 1
ATOM 1032 C C . GLY A 1 138 ? 13.852 20.281 -13.648 1 69 138 GLY A C 1
ATOM 1033 O O . GLY A 1 138 ? 14.047 19.547 -14.625 1 69 138 GLY A O 1
ATOM 1034 N N . SER A 1 139 ? 14.469 20.266 -12.547 1 84.56 139 SER A N 1
ATOM 1035 C CA . SER A 1 139 ? 15.625 19.391 -12.477 1 84.56 139 SER A CA 1
ATOM 1036 C C . SER A 1 139 ? 15.195 17.938 -12.289 1 84.56 139 SER A C 1
ATOM 1038 O O . SER A 1 139 ? 14.172 17.656 -11.664 1 84.56 139 SER A O 1
ATOM 1040 N N . VAL A 1 140 ? 15.945 17.062 -12.93 1 90.06 140 VAL A N 1
ATOM 1041 C CA . VAL A 1 140 ? 15.719 15.633 -12.812 1 90.06 140 VAL A CA 1
ATOM 1042 C C . VAL A 1 140 ? 15.766 15.211 -11.344 1 90.06 140 VAL A C 1
ATOM 1044 O O . VAL A 1 140 ? 15.039 14.305 -10.93 1 90.06 140 VAL A O 1
ATOM 1047 N N . LEU A 1 141 ? 16.5 15.914 -10.539 1 91.19 141 LEU A N 1
ATOM 1048 C CA . LEU A 1 141 ? 16.594 15.633 -9.109 1 91.19 141 LEU A CA 1
ATOM 1049 C C . LEU A 1 141 ? 15.266 15.875 -8.414 1 91.19 141 LEU A C 1
ATOM 1051 O O . LEU A 1 141 ? 14.852 15.086 -7.562 1 91.19 141 LEU A O 1
ATOM 1055 N N . ASN A 1 142 ? 14.633 16.906 -8.828 1 92.81 142 ASN A N 1
ATOM 1056 C CA . ASN A 1 142 ? 13.328 17.219 -8.258 1 92.81 142 ASN A CA 1
ATOM 1057 C C . ASN A 1 142 ? 12.312 16.109 -8.547 1 92.81 142 ASN A C 1
ATOM 1059 O O . ASN A 1 142 ? 11.469 15.805 -7.707 1 92.81 142 ASN A O 1
ATOM 1063 N N . ASP A 1 143 ? 12.453 15.484 -9.68 1 93.75 143 ASP A N 1
ATOM 1064 C CA . ASP A 1 143 ? 11.523 14.445 -10.117 1 93.75 143 ASP A CA 1
ATOM 1065 C C . ASP A 1 143 ? 11.711 13.164 -9.305 1 93.75 143 ASP A C 1
ATOM 1067 O O . ASP A 1 143 ? 10.875 12.266 -9.352 1 93.75 143 ASP A O 1
ATOM 1071 N N . MET A 1 144 ? 12.734 13.086 -8.508 1 95.81 144 MET A N 1
ATOM 1072 C CA . MET A 1 144 ? 13.031 11.891 -7.723 1 95.81 144 MET A CA 1
ATOM 1073 C C . MET A 1 144 ? 12.305 11.938 -6.383 1 95.81 144 MET A C 1
ATOM 1075 O O . MET A 1 144 ? 12.156 10.906 -5.719 1 95.81 144 MET A O 1
ATOM 1079 N N . ILE A 1 145 ? 11.867 13.102 -6.062 1 96.88 145 ILE A N 1
ATOM 1080 C CA . ILE A 1 145 ? 11.375 13.312 -4.703 1 96.88 145 ILE A CA 1
ATOM 1081 C C . ILE A 1 145 ? 10.062 12.562 -4.516 1 96.88 145 ILE A C 1
ATOM 1083 O O . ILE A 1 145 ? 9.906 11.797 -3.557 1 96.88 145 ILE A O 1
ATOM 1087 N N . ALA A 1 146 ? 9.117 12.695 -5.453 1 97.62 146 ALA A N 1
ATOM 1088 C CA . ALA A 1 146 ? 7.812 12.055 -5.328 1 97.62 146 ALA A CA 1
ATOM 1089 C C . ALA A 1 146 ? 7.949 10.531 -5.25 1 97.62 146 ALA A C 1
ATOM 1091 O O . ALA A 1 146 ? 7.434 9.898 -4.328 1 97.62 146 ALA A O 1
ATOM 1092 N N . PRO A 1 147 ? 8.719 9.922 -6.156 1 98.06 147 PRO A N 1
ATOM 1093 C CA . PRO A 1 147 ? 8.875 8.469 -6.043 1 98.06 147 PRO A CA 1
ATOM 1094 C C . PRO A 1 147 ? 9.594 8.055 -4.758 1 98.06 147 PRO A C 1
ATOM 1096 O O . PRO A 1 147 ? 9.258 7.023 -4.168 1 98.06 147 PRO A O 1
ATOM 1099 N N . LEU A 1 148 ? 10.523 8.773 -4.297 1 98.31 148 LEU A N 1
ATOM 1100 C CA . LEU A 1 148 ? 11.234 8.461 -3.059 1 98.31 148 LEU A CA 1
ATOM 1101 C C . LEU A 1 148 ? 10.289 8.508 -1.864 1 98.31 148 LEU A C 1
ATOM 1103 O O . LEU A 1 148 ? 10.312 7.617 -1.013 1 98.31 148 LEU A O 1
ATOM 1107 N N . CYS A 1 149 ? 9.484 9.523 -1.859 1 98.62 149 CYS A N 1
ATOM 1108 C CA . CYS A 1 149 ? 8.508 9.648 -0.781 1 98.62 149 CYS A CA 1
ATOM 1109 C C . CYS A 1 149 ? 7.496 8.508 -0.826 1 98.62 149 CYS A C 1
ATOM 1111 O O . CYS A 1 149 ? 7.094 7.988 0.216 1 98.62 149 CYS A O 1
ATOM 1113 N N . SER A 1 150 ? 7.117 8.148 -2.02 1 98.19 150 SER A N 1
ATOM 1114 C CA . SER A 1 150 ? 6.195 7.027 -2.182 1 98.19 150 SER A CA 1
ATOM 1115 C C . SER A 1 150 ? 6.805 5.73 -1.661 1 98.19 150 SER A C 1
ATOM 1117 O O . SER A 1 150 ? 6.141 4.961 -0.965 1 98.19 150 SER A O 1
ATOM 1119 N N . ILE A 1 151 ? 7.988 5.48 -2.012 1 98.62 151 ILE A N 1
ATOM 1120 C CA . ILE A 1 151 ? 8.703 4.293 -1.567 1 98.62 151 ILE A CA 1
ATOM 1121 C C . ILE A 1 151 ? 8.797 4.281 -0.044 1 98.62 151 ILE A C 1
ATOM 1123 O O . ILE A 1 151 ? 8.5 3.271 0.597 1 98.62 151 ILE A O 1
ATOM 1127 N N . LEU A 1 152 ? 9.156 5.395 0.514 1 98.75 152 LEU A N 1
ATOM 1128 C CA . LEU A 1 152 ? 9.273 5.52 1.962 1 98.75 152 LEU A CA 1
ATOM 1129 C C . LEU A 1 152 ? 7.938 5.242 2.643 1 98.75 152 LEU A C 1
ATOM 1131 O O . LEU A 1 152 ? 7.883 4.539 3.652 1 98.75 152 LEU A O 1
ATOM 1135 N N . ALA A 1 153 ? 6.898 5.793 2.098 1 97.94 153 ALA A N 1
ATOM 1136 C CA . ALA A 1 153 ? 5.566 5.605 2.672 1 97.94 153 ALA A CA 1
ATOM 1137 C C . ALA A 1 153 ? 5.188 4.125 2.701 1 97.94 153 ALA A C 1
ATOM 1139 O O . ALA A 1 153 ? 4.719 3.619 3.725 1 97.94 153 ALA A O 1
ATOM 1140 N N . GLU A 1 154 ? 5.402 3.492 1.629 1 96.06 154 GLU A N 1
ATOM 1141 C CA . GLU A 1 154 ? 5.031 2.086 1.526 1 96.06 154 GLU A CA 1
ATOM 1142 C C . GLU A 1 154 ? 5.867 1.223 2.467 1 96.06 154 GLU A C 1
ATOM 1144 O O . GLU A 1 154 ? 5.367 0.248 3.031 1 96.06 154 GLU A O 1
ATOM 1149 N N . LEU A 1 155 ? 7.113 1.527 2.645 1 97.62 155 LEU A N 1
ATOM 1150 C CA . LEU A 1 155 ? 7.984 0.775 3.539 1 97.62 155 LEU A CA 1
ATOM 1151 C C . LEU A 1 155 ? 7.605 1.015 4.996 1 97.62 155 LEU A C 1
ATOM 1153 O O . LEU A 1 155 ? 7.66 0.095 5.816 1 97.62 155 LEU A O 1
ATOM 1157 N N . ALA A 1 156 ? 7.191 2.197 5.297 1 97.31 156 ALA A N 1
ATOM 1158 C CA . ALA A 1 156 ? 6.918 2.582 6.68 1 97.31 156 ALA A CA 1
ATOM 1159 C C . ALA A 1 156 ? 5.531 2.121 7.113 1 97.31 156 ALA A C 1
ATOM 1161 O O . ALA A 1 156 ? 5.273 1.941 8.305 1 97.31 156 ALA A O 1
ATOM 1162 N N . GLN A 1 157 ? 4.688 1.907 6.145 1 91.5 157 GLN A N 1
ATOM 1163 C CA . GLN A 1 157 ? 3.309 1.562 6.469 1 91.5 157 GLN A CA 1
ATOM 1164 C C . GLN A 1 157 ? 3.238 0.255 7.254 1 91.5 157 GLN A C 1
ATOM 1166 O O . GLN A 1 157 ? 3.787 -0.762 6.828 1 91.5 157 GLN A O 1
ATOM 1171 N N . ASN A 1 158 ? 2.613 0.29 8.359 1 88 158 ASN A N 1
ATOM 1172 C CA . ASN A 1 158 ? 2.396 -0.848 9.242 1 88 158 ASN A CA 1
ATOM 1173 C C . ASN A 1 158 ? 3.707 -1.556 9.578 1 88 158 ASN A C 1
ATOM 1175 O O . ASN A 1 158 ? 3.748 -2.785 9.664 1 88 158 ASN A O 1
ATOM 1179 N N . SER A 1 159 ? 4.836 -0.805 9.648 1 93.56 159 SER A N 1
ATOM 1180 C CA . SER A 1 159 ? 6.156 -1.326 9.992 1 93.56 159 SER A CA 1
ATOM 1181 C C . SER A 1 159 ? 6.789 -0.524 11.125 1 93.56 159 SER A C 1
ATOM 1183 O O . SER A 1 159 ? 7.523 0.435 10.875 1 93.56 159 SER A O 1
ATOM 1185 N N . PRO A 1 160 ? 6.535 -0.988 12.344 1 94.38 160 PRO A N 1
ATOM 1186 C CA . PRO A 1 160 ? 6.98 -0.203 13.5 1 94.38 160 PRO A CA 1
ATOM 1187 C C . PRO A 1 160 ? 8.484 0.074 13.477 1 94.38 160 PRO A C 1
ATOM 1189 O O . PRO A 1 160 ? 8.914 1.192 13.773 1 94.38 160 PRO A O 1
ATOM 1192 N N . GLU A 1 161 ? 9.305 -0.857 13.102 1 95.62 161 GLU A N 1
ATOM 1193 C CA . GLU A 1 161 ? 10.75 -0.662 13.078 1 95.62 161 GLU A CA 1
ATOM 1194 C C . GLU A 1 161 ? 11.148 0.347 12.008 1 95.62 161 GLU A C 1
ATOM 1196 O O . GLU A 1 161 ? 12.023 1.188 12.234 1 95.62 161 GLU A O 1
ATOM 1201 N N . CYS A 1 162 ? 10.516 0.221 10.859 1 97.75 162 CYS A N 1
ATOM 1202 C CA . CYS A 1 162 ? 10.797 1.171 9.789 1 97.75 162 CYS A CA 1
ATOM 1203 C C . CYS A 1 162 ? 10.312 2.568 10.156 1 97.75 162 CYS A C 1
ATOM 1205 O O . CYS A 1 162 ? 10.984 3.559 9.883 1 97.75 162 CYS A O 1
ATOM 1207 N N . GLN A 1 163 ? 9.148 2.637 10.781 1 97.44 163 GLN A N 1
ATOM 1208 C CA . GLN A 1 163 ? 8.617 3.914 11.242 1 97.44 163 GLN A CA 1
ATOM 1209 C C . GLN A 1 163 ? 9.586 4.605 12.195 1 97.44 163 GLN A C 1
ATOM 1211 O O . GLN A 1 163 ? 9.852 5.801 12.062 1 97.44 163 GLN A O 1
ATOM 1216 N N . GLN A 1 164 ? 10.117 3.854 13.078 1 97.88 164 GLN A N 1
ATOM 1217 C CA . GLN A 1 164 ? 11.047 4.414 14.055 1 97.88 164 GLN A CA 1
ATOM 1218 C C . GLN A 1 164 ? 12.312 4.934 13.375 1 97.88 164 GLN A C 1
ATOM 1220 O O . GLN A 1 164 ? 12.781 6.031 13.68 1 97.88 164 GLN A O 1
ATOM 1225 N N . ALA A 1 165 ? 12.805 4.16 12.469 1 98.25 165 ALA A N 1
ATOM 1226 C CA . ALA A 1 165 ? 14.008 4.566 11.75 1 98.25 165 ALA A CA 1
ATOM 1227 C C . ALA A 1 165 ? 13.742 5.801 10.891 1 98.25 165 ALA A C 1
ATOM 1229 O O . ALA A 1 165 ? 14.617 6.66 10.742 1 98.25 165 ALA A O 1
ATOM 1230 N N . ALA A 1 166 ? 12.547 5.914 10.406 1 98.62 166 ALA A N 1
ATOM 1231 C CA . ALA A 1 166 ? 12.211 6.945 9.43 1 98.62 166 ALA A CA 1
ATOM 1232 C C . ALA A 1 166 ? 11.914 8.273 10.109 1 98.62 166 ALA A C 1
ATOM 1234 O O . ALA A 1 166 ? 11.773 9.305 9.445 1 98.62 166 ALA A O 1
ATOM 1235 N N . LEU A 1 167 ? 11.852 8.328 11.461 1 98.38 167 LEU A N 1
ATOM 1236 C CA . LEU A 1 167 ? 11.57 9.555 12.195 1 98.38 167 LEU A CA 1
ATOM 1237 C C . LEU A 1 167 ? 12.602 10.633 11.867 1 98.38 167 LEU A C 1
ATOM 1239 O O . LEU A 1 167 ? 12.273 11.82 11.82 1 98.38 167 LEU A O 1
ATOM 1243 N N . GLU A 1 168 ? 13.766 10.242 11.609 1 97.38 168 GLU A N 1
ATOM 1244 C CA . GLU A 1 168 ? 14.844 11.195 11.352 1 97.38 168 GLU A CA 1
ATOM 1245 C C . GLU A 1 168 ? 14.617 11.945 10.039 1 97.38 168 GLU A C 1
ATOM 1247 O O . GLU A 1 168 ? 15.242 12.977 9.797 1 97.38 168 GLU A O 1
ATOM 1252 N N . LEU A 1 169 ? 13.742 11.43 9.219 1 98.25 169 LEU A N 1
ATOM 1253 C CA . LEU A 1 169 ? 13.523 12.031 7.91 1 98.25 169 LEU A CA 1
ATOM 1254 C C . LEU A 1 169 ? 12.422 13.086 7.977 1 98.25 169 LEU A C 1
ATOM 1256 O O . LEU A 1 169 ? 12.188 13.812 7.004 1 98.25 169 LEU A O 1
ATOM 1260 N N . ILE A 1 170 ? 11.758 13.227 9.094 1 97.94 170 ILE A N 1
ATOM 1261 C CA . ILE A 1 170 ? 10.586 14.086 9.227 1 97.94 170 ILE A CA 1
ATOM 1262 C C . ILE A 1 170 ? 10.961 15.523 8.891 1 97.94 170 ILE A C 1
ATOM 1264 O O . ILE A 1 170 ? 10.273 16.188 8.117 1 97.94 170 ILE A O 1
ATOM 1268 N N . PRO A 1 171 ? 12.109 16.094 9.422 1 96.25 171 PRO A N 1
ATOM 1269 C CA . PRO A 1 171 ? 12.445 17.484 9.086 1 96.25 171 PRO A CA 1
ATOM 1270 C C . PRO A 1 171 ? 12.609 17.703 7.582 1 96.25 171 PRO A C 1
ATOM 1272 O O . PRO A 1 171 ? 12.164 18.719 7.051 1 96.25 171 PRO A O 1
ATOM 1275 N N . LYS A 1 172 ? 13.203 16.719 6.938 1 96.38 172 LYS A N 1
ATOM 1276 C CA . LYS A 1 172 ? 13.391 16.844 5.496 1 96.38 172 LYS A CA 1
ATOM 1277 C C . LYS A 1 172 ? 12.055 16.797 4.762 1 96.38 172 LYS A C 1
ATOM 1279 O O . LYS A 1 172 ? 11.828 17.547 3.814 1 96.38 172 LYS A O 1
ATOM 1284 N N . LEU A 1 173 ? 11.234 15.898 5.137 1 97.94 173 LEU A N 1
ATOM 1285 C CA . LEU A 1 173 ? 9.906 15.797 4.535 1 97.94 173 LEU A CA 1
ATOM 1286 C C . LEU A 1 173 ? 9.117 17.078 4.734 1 97.94 173 LEU A C 1
ATOM 1288 O O . LEU A 1 173 ? 8.422 17.531 3.822 1 97.94 173 LEU A O 1
ATOM 1292 N N . ILE A 1 174 ? 9.266 17.672 5.898 1 97.06 174 ILE A N 1
ATOM 1293 C CA . ILE A 1 174 ? 8.594 18.938 6.195 1 97.06 174 ILE A CA 1
ATOM 1294 C C . ILE A 1 174 ? 9.117 20.031 5.262 1 97.06 174 ILE A C 1
ATOM 1296 O O . ILE A 1 174 ? 8.336 20.844 4.762 1 97.06 174 ILE A O 1
ATOM 1300 N N . THR A 1 175 ? 10.359 20.016 5.027 1 94.69 175 THR A N 1
ATOM 1301 C CA . THR A 1 175 ? 10.945 20.984 4.109 1 94.69 175 THR A CA 1
ATOM 1302 C C . THR A 1 175 ? 10.344 20.828 2.713 1 94.69 175 THR A C 1
ATOM 1304 O O . THR A 1 175 ? 10.055 21.828 2.049 1 94.69 175 THR A O 1
ATOM 1307 N N . VAL A 1 176 ? 10.164 19.641 2.254 1 95.56 176 VAL A N 1
ATOM 1308 C CA . VAL A 1 176 ? 9.57 19.391 0.945 1 95.56 176 VAL A CA 1
ATOM 1309 C C . VAL A 1 176 ? 8.141 19.922 0.913 1 95.56 176 VAL A C 1
ATOM 1311 O O . VAL A 1 176 ? 7.746 20.609 -0.04 1 95.56 176 VAL A O 1
ATOM 1314 N N . VAL A 1 177 ? 7.453 19.688 1.944 1 96.62 177 VAL A N 1
ATOM 1315 C CA . VAL A 1 177 ? 6.043 20.047 2.029 1 96.62 177 VAL A CA 1
ATOM 1316 C C . VAL A 1 177 ? 5.906 21.578 2.023 1 96.62 177 VAL A C 1
ATOM 1318 O O . VAL A 1 177 ? 4.969 22.109 1.432 1 96.62 177 VAL A O 1
ATOM 1321 N N . LYS A 1 178 ? 6.832 22.297 2.66 1 94 178 LYS A N 1
ATOM 1322 C CA . LYS A 1 178 ? 6.777 23.75 2.785 1 94 178 LYS A CA 1
ATOM 1323 C C . LYS A 1 178 ? 7.324 24.422 1.535 1 94 178 LYS A C 1
ATOM 1325 O O . LYS A 1 178 ? 7.164 25.641 1.358 1 94 178 LYS A O 1
ATOM 1330 N N . SER A 1 179 ? 7.879 23.656 0.713 1 91.75 179 SER A N 1
ATOM 1331 C CA . SER A 1 179 ? 8.547 24.234 -0.453 1 91.75 179 SER A CA 1
ATOM 1332 C C . SER A 1 179 ? 7.547 24.562 -1.553 1 91.75 179 SER A C 1
ATOM 1334 O O . SER A 1 179 ? 6.34 24.406 -1.373 1 91.75 179 SER A O 1
ATOM 1336 N N . GLU A 1 180 ? 8.031 25.109 -2.619 1 87.19 180 GLU A N 1
ATOM 1337 C CA . GLU A 1 180 ? 7.215 25.453 -3.775 1 87.19 180 GLU A CA 1
ATOM 1338 C C . GLU A 1 180 ? 7.238 24.359 -4.828 1 87.19 180 GLU A C 1
ATOM 1340 O O . GLU A 1 180 ? 7 24.609 -6.008 1 87.19 180 GLU A O 1
ATOM 1345 N N . ARG A 1 181 ? 7.531 23.234 -4.371 1 88.25 181 ARG A N 1
ATOM 1346 C CA . ARG A 1 181 ? 7.594 22.094 -5.289 1 88.25 181 ARG A CA 1
ATOM 1347 C C . ARG A 1 181 ? 6.211 21.734 -5.812 1 88.25 181 ARG A C 1
ATOM 1349 O O . ARG A 1 181 ? 5.207 22.297 -5.371 1 88.25 181 ARG A O 1
ATOM 1356 N N . ASP A 1 182 ? 6.301 20.828 -6.824 1 90.56 182 ASP A N 1
ATOM 1357 C CA . ASP A 1 182 ? 5.043 20.484 -7.484 1 90.56 182 ASP A CA 1
ATOM 1358 C C . ASP A 1 182 ? 4.117 19.719 -6.547 1 90.56 182 ASP A C 1
ATOM 1360 O O . ASP A 1 182 ? 4.562 19.188 -5.523 1 90.56 182 ASP A O 1
ATOM 1364 N N . THR A 1 183 ? 2.889 19.656 -6.867 1 95.5 183 THR A N 1
ATOM 1365 C CA . THR A 1 183 ? 1.822 19.062 -6.07 1 95.5 183 THR A CA 1
ATOM 1366 C C . THR A 1 183 ? 2.113 17.594 -5.789 1 95.5 183 THR A C 1
ATOM 1368 O O . THR A 1 183 ? 1.844 17.094 -4.691 1 95.5 183 THR A O 1
ATOM 1371 N N . ALA A 1 184 ? 2.66 16.906 -6.781 1 95.44 184 ALA A N 1
ATOM 1372 C CA . ALA A 1 184 ? 2.938 15.484 -6.617 1 95.44 184 ALA A CA 1
ATOM 1373 C C . ALA A 1 184 ? 3.973 15.242 -5.52 1 95.44 184 ALA A C 1
ATOM 1375 O O . ALA A 1 184 ? 3.787 14.383 -4.66 1 95.44 184 ALA A O 1
ATOM 1376 N N . ALA A 1 185 ? 5.055 16.016 -5.566 1 95.94 185 ALA A N 1
ATOM 1377 C CA . ALA A 1 185 ? 6.105 15.891 -4.559 1 95.94 185 ALA A CA 1
ATOM 1378 C C . ALA A 1 185 ? 5.566 16.203 -3.166 1 95.94 185 ALA A C 1
ATOM 1380 O O . ALA A 1 185 ? 5.812 15.453 -2.217 1 95.94 185 ALA A O 1
ATOM 1381 N N . LYS A 1 186 ? 4.84 17.266 -3.068 1 97.38 186 LYS A N 1
ATOM 1382 C CA . LYS A 1 186 ? 4.277 17.672 -1.78 1 97.38 186 LYS A CA 1
ATOM 1383 C C . LYS A 1 186 ? 3.289 16.625 -1.265 1 97.38 186 LYS A C 1
ATOM 1385 O O . LYS A 1 186 ? 3.312 16.266 -0.085 1 97.38 186 LYS A O 1
ATOM 1390 N N . THR A 1 187 ? 2.42 16.141 -2.158 1 97.62 187 THR A N 1
ATOM 1391 C CA . THR A 1 187 ? 1.416 15.148 -1.778 1 97.62 187 THR A CA 1
ATOM 1392 C C . THR A 1 187 ? 2.08 13.875 -1.271 1 97.62 187 THR A C 1
ATOM 1394 O O . THR A 1 187 ? 1.681 13.328 -0.239 1 97.62 187 THR A O 1
ATOM 1397 N N . LYS A 1 188 ? 3.09 13.422 -2.008 1 98.12 188 LYS A N 1
ATOM 1398 C CA . LYS A 1 188 ? 3.762 12.188 -1.618 1 98.12 188 LYS A CA 1
ATOM 1399 C C . LYS A 1 188 ? 4.578 12.383 -0.343 1 98.12 188 LYS A C 1
ATOM 1401 O O . LYS A 1 188 ? 4.723 11.453 0.456 1 98.12 188 LYS A O 1
ATOM 1406 N N . ALA A 1 189 ? 5.066 13.57 -0.144 1 98.5 189 ALA A N 1
ATOM 1407 C CA . ALA A 1 189 ? 5.773 13.859 1.103 1 98.5 189 ALA A CA 1
ATOM 1408 C C . ALA A 1 189 ? 4.824 13.797 2.297 1 98.5 189 ALA A C 1
ATOM 1410 O O . ALA A 1 189 ? 5.164 13.227 3.334 1 98.5 189 ALA A O 1
ATOM 1411 N N . VAL A 1 190 ? 3.637 14.336 2.176 1 98.44 190 VAL A N 1
ATOM 1412 C CA . VAL A 1 190 ? 2.654 14.25 3.252 1 98.44 190 VAL A CA 1
ATOM 1413 C C . VAL A 1 190 ? 2.248 12.797 3.463 1 98.44 190 VAL A C 1
ATOM 1415 O O . VAL A 1 190 ? 2.053 12.359 4.598 1 98.44 190 VAL A O 1
ATOM 1418 N N . TYR A 1 191 ? 2.137 12.125 2.361 1 97.94 191 TYR A N 1
ATOM 1419 C CA . TYR A 1 191 ? 1.816 10.703 2.449 1 97.94 191 TYR A CA 1
ATOM 1420 C C . TYR A 1 191 ? 2.891 9.945 3.221 1 97.94 191 TYR A C 1
ATOM 1422 O O . TYR A 1 191 ? 2.58 9.078 4.043 1 97.94 191 TYR A O 1
ATOM 1430 N N . ALA A 1 192 ? 4.133 10.211 2.967 1 98.62 192 ALA A N 1
ATOM 1431 C CA . ALA A 1 192 ? 5.23 9.602 3.711 1 98.62 192 ALA A CA 1
ATOM 1432 C C . ALA A 1 192 ? 5.148 9.953 5.195 1 98.62 192 ALA A C 1
ATOM 1434 O O . ALA A 1 192 ? 5.289 9.086 6.055 1 98.62 192 ALA A O 1
ATOM 1435 N N . LEU A 1 193 ? 4.871 11.227 5.52 1 98.62 193 LEU A N 1
ATOM 1436 C CA . LEU A 1 193 ? 4.684 11.648 6.902 1 98.62 193 LEU A CA 1
ATOM 1437 C C . LEU A 1 193 ? 3.564 10.852 7.566 1 98.62 193 LEU A C 1
ATOM 1439 O O . LEU A 1 193 ? 3.703 10.406 8.711 1 98.62 193 LEU A O 1
ATOM 1443 N N . SER A 1 194 ? 2.541 10.695 6.816 1 97.81 194 SER A N 1
ATOM 1444 C CA . SER A 1 194 ? 1.38 9.969 7.316 1 97.81 194 SER A CA 1
ATOM 1445 C C . SER A 1 194 ? 1.743 8.531 7.676 1 97.81 194 SER A C 1
ATOM 1447 O O . SER A 1 194 ? 1.408 8.055 8.766 1 97.81 194 SER A O 1
ATOM 1449 N N . ALA A 1 195 ? 2.439 7.875 6.805 1 97.19 195 ALA A N 1
ATOM 1450 C CA . ALA A 1 195 ? 2.82 6.48 7.02 1 97.19 195 ALA A CA 1
ATOM 1451 C C . ALA A 1 195 ? 3.764 6.348 8.211 1 97.19 195 ALA A C 1
ATOM 1453 O O . ALA A 1 195 ? 3.707 5.355 8.945 1 97.19 195 ALA A O 1
ATOM 1454 N N . ILE A 1 196 ? 4.609 7.324 8.477 1 98 196 ILE A N 1
ATOM 1455 C CA . ILE A 1 196 ? 5.609 7.293 9.539 1 98 196 ILE A CA 1
ATOM 1456 C C . ILE A 1 196 ? 4.938 7.574 10.883 1 98 196 ILE A C 1
ATOM 1458 O O . ILE A 1 196 ? 5.25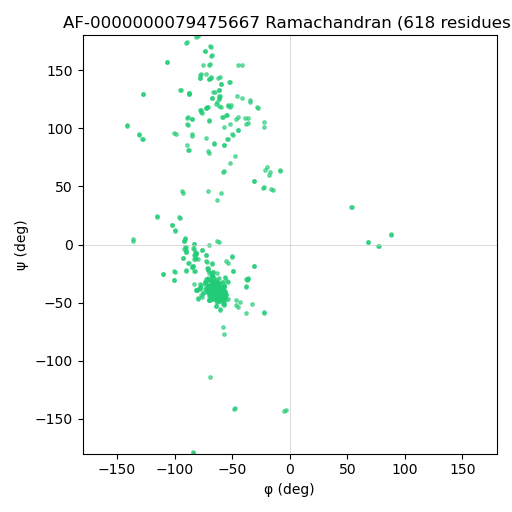4 6.93 11.891 1 98 196 ILE A O 1
ATOM 1462 N N . LEU A 1 197 ? 3.98 8.445 10.875 1 97.31 197 LEU A N 1
ATOM 1463 C CA . LEU A 1 197 ? 3.521 9.016 12.141 1 97.31 197 LEU A CA 1
ATOM 1464 C C . LEU A 1 197 ? 2.24 8.336 12.609 1 97.31 197 LEU A C 1
ATOM 1466 O O . LEU A 1 197 ? 1.977 8.266 13.812 1 97.31 197 LEU A O 1
ATOM 1470 N N . ARG A 1 198 ? 1.461 7.887 11.664 1 93.62 198 ARG A N 1
ATOM 1471 C CA . ARG A 1 198 ? 0.222 7.23 12.07 1 93.62 198 ARG A CA 1
ATOM 1472 C C . ARG A 1 198 ? 0.508 5.992 12.906 1 93.62 198 ARG A C 1
ATOM 1474 O O . ARG A 1 198 ? 1.398 5.203 12.586 1 93.62 198 ARG A O 1
ATOM 1481 N N . SER A 1 199 ? -0.134 5.797 13.992 1 88.5 199 SER A N 1
ATOM 1482 C CA . SER A 1 199 ? -0.086 4.652 14.898 1 88.5 199 SER A CA 1
ATOM 1483 C C . SER A 1 199 ? 1.264 4.562 15.602 1 88.5 199 SER A C 1
ATOM 1485 O O . SER A 1 199 ? 1.568 3.557 16.25 1 88.5 199 SER A O 1
ATOM 1487 N N . ASN A 1 200 ? 2.168 5.598 15.305 1 93.12 200 ASN A N 1
ATOM 1488 C CA . ASN A 1 200 ? 3.422 5.668 16.047 1 93.12 200 ASN A CA 1
ATOM 1489 C C . ASN A 1 200 ? 3.273 6.492 17.312 1 93.12 200 ASN A C 1
ATOM 1491 O O . ASN A 1 200 ? 3.365 7.723 17.281 1 93.12 200 ASN A O 1
ATOM 1495 N N . GLN A 1 201 ? 3.186 5.887 18.5 1 90.25 201 GLN A N 1
ATOM 1496 C CA . GLN A 1 201 ? 2.896 6.574 19.75 1 90.25 201 GLN A CA 1
ATOM 1497 C C . GLN A 1 201 ? 4.164 6.77 20.578 1 90.25 201 GLN A C 1
ATOM 1499 O O . GLN A 1 201 ? 4.098 7.055 21.766 1 90.25 201 GLN A O 1
ATOM 1504 N N . SER A 1 202 ? 5.266 6.621 19.938 1 92.75 202 SER A N 1
ATOM 1505 C CA . SER A 1 202 ? 6.531 6.766 20.656 1 92.75 202 SER A CA 1
ATOM 1506 C C . SER A 1 202 ? 6.773 8.211 21.062 1 92.75 202 SER A C 1
ATOM 1508 O O . SER A 1 202 ? 6.234 9.133 20.453 1 92.75 202 SER A O 1
ATOM 1510 N N . SER A 1 203 ? 7.543 8.43 22.078 1 91.12 203 SER A N 1
ATOM 1511 C CA . SER A 1 203 ? 7.926 9.766 22.531 1 91.12 203 SER A CA 1
ATOM 1512 C C . SER A 1 203 ? 8.742 10.492 21.469 1 91.12 203 SER A C 1
ATOM 1514 O O . SER A 1 203 ? 8.633 11.711 21.312 1 91.12 203 SER A O 1
ATOM 1516 N N . ALA A 1 204 ? 9.5 9.727 20.734 1 93.56 204 ALA A N 1
ATOM 1517 C CA . ALA A 1 204 ? 10.305 10.312 19.672 1 93.56 204 ALA A CA 1
ATOM 1518 C C . ALA A 1 204 ? 9.414 10.93 18.594 1 93.56 204 ALA A C 1
ATOM 1520 O O . ALA A 1 204 ? 9.695 12.023 18.094 1 93.56 204 ALA A O 1
ATOM 1521 N N . ALA A 1 205 ? 8.375 10.242 18.266 1 94.75 205 ALA A N 1
ATOM 1522 C CA . ALA A 1 205 ? 7.434 10.773 17.281 1 94.75 205 ALA A CA 1
ATOM 1523 C C . ALA A 1 205 ? 6.777 12.055 17.797 1 94.75 205 ALA A C 1
ATOM 1525 O O . ALA A 1 205 ? 6.598 13.008 17.047 1 94.75 205 ALA A O 1
ATOM 1526 N N . ALA A 1 206 ? 6.469 12.109 19.062 1 93.5 206 ALA A N 1
ATOM 1527 C CA . ALA A 1 206 ? 5.828 13.273 19.688 1 93.5 206 ALA A CA 1
ATOM 1528 C C . ALA A 1 206 ? 6.711 14.516 19.562 1 93.5 206 ALA A C 1
ATOM 1530 O O . ALA A 1 206 ? 6.207 15.625 19.391 1 93.5 206 ALA A O 1
ATOM 1531 N N . SER A 1 207 ? 7.973 14.328 19.641 1 94.12 207 SER A N 1
ATOM 1532 C CA . SER A 1 207 ? 8.914 15.445 19.594 1 94.12 207 SER A CA 1
ATOM 1533 C C . SER A 1 207 ? 8.906 16.109 18.234 1 94.12 207 SER A C 1
ATOM 1535 O O . SER A 1 207 ? 9.289 17.281 18.109 1 94.12 207 SER A O 1
ATOM 1537 N N . TYR A 1 208 ? 8.492 15.406 17.172 1 95.44 208 TYR A N 1
ATOM 1538 C CA . TYR A 1 208 ? 8.414 15.969 15.828 1 95.44 208 TYR A CA 1
ATOM 1539 C C . TYR A 1 208 ? 7.047 16.594 15.586 1 95.44 208 TYR A C 1
ATOM 1541 O O . TYR A 1 208 ? 6.895 17.422 14.688 1 95.44 208 TYR A O 1
ATOM 1549 N N . LEU A 1 209 ? 6.102 16.156 16.344 1 95.69 209 LEU A N 1
ATOM 1550 C CA . LEU A 1 209 ? 4.719 16.562 16.109 1 95.69 209 LEU A CA 1
ATOM 1551 C C . LEU A 1 209 ? 4.449 17.938 16.719 1 95.69 209 LEU A C 1
ATOM 1553 O O . LEU A 1 209 ? 3.791 18.766 16.078 1 95.69 209 LEU A O 1
ATOM 1557 N N . LEU A 1 210 ? 5.023 18.188 17.906 1 93.88 210 LEU A N 1
ATOM 1558 C CA . LEU A 1 210 ? 4.68 19.359 18.703 1 93.88 210 LEU A CA 1
ATOM 1559 C C . LEU A 1 210 ? 5.801 20.391 18.656 1 93.88 210 LEU A C 1
ATOM 1561 O O . LEU A 1 210 ? 6.953 20.062 18.391 1 93.88 210 LEU A O 1
ATOM 1565 N N . PRO A 1 211 ? 5.434 21.641 18.922 1 90.06 211 PRO A N 1
ATOM 1566 C CA . PRO A 1 211 ? 6.492 22.641 19.016 1 90.06 211 PRO A CA 1
ATOM 1567 C C . PRO A 1 211 ? 7.395 22.453 20.219 1 90.06 211 PRO A C 1
ATOM 1569 O O . PRO A 1 211 ? 6.957 21.906 21.25 1 90.06 211 PRO A O 1
ATOM 1572 N N . ASN A 1 212 ? 8.664 22.703 20.156 1 76.81 212 ASN A N 1
ATOM 1573 C CA . ASN A 1 212 ? 9.602 22.609 21.266 1 76.81 212 ASN A CA 1
ATOM 1574 C C . ASN A 1 212 ? 9.391 23.75 22.266 1 76.81 212 ASN A C 1
ATOM 1576 O O . ASN A 1 212 ? 9.352 24.922 21.891 1 76.81 212 ASN A O 1
ATOM 1580 N N . PRO A 1 213 ? 9 23.312 23.672 1 64.88 213 PRO A N 1
ATOM 1581 C CA . PRO A 1 213 ? 8.766 24.344 24.688 1 64.88 213 PRO A CA 1
ATOM 1582 C C . PRO A 1 213 ? 9.961 25.25 24.906 1 64.88 213 PRO A C 1
ATOM 1584 O O . PRO A 1 213 ? 9.797 26.422 25.297 1 64.88 213 PRO A O 1
ATOM 1587 N N . ASP A 1 214 ? 11.18 24.516 25.141 1 57.66 214 ASP A N 1
ATOM 1588 C CA . ASP A 1 214 ? 12.328 25.297 25.578 1 57.66 214 ASP A CA 1
ATOM 1589 C C . ASP A 1 214 ? 12.539 26.516 24.672 1 57.66 214 ASP A C 1
ATOM 1591 O O . ASP A 1 214 ? 13.453 27.312 24.906 1 57.66 214 ASP A O 1
ATOM 1595 N N . ASP A 1 215 ? 11.992 26.312 23.531 1 49.97 215 ASP A N 1
ATOM 1596 C CA . ASP A 1 215 ? 12.281 27.547 22.797 1 49.97 215 ASP A CA 1
ATOM 1597 C C . ASP A 1 215 ? 11.469 28.719 23.359 1 49.97 215 ASP A C 1
ATOM 1599 O O . ASP A 1 215 ? 10.234 28.672 23.359 1 49.97 215 ASP A O 1
ATOM 1603 N N . GLY A 1 216 ? 11.883 29.281 24.453 1 41.97 216 GLY A N 1
ATOM 1604 C CA . GLY A 1 216 ? 11.398 30.438 25.188 1 41.97 216 GLY A CA 1
ATOM 1605 C C . GLY A 1 216 ? 10.234 31.141 24.516 1 41.97 216 GLY A C 1
ATOM 1606 O O . GLY A 1 216 ? 9.719 30.656 23.5 1 41.97 216 GLY A O 1
ATOM 1607 N N . GLU A 1 217 ? 10.227 32.625 24.609 1 41.66 217 GLU A N 1
ATOM 1608 C CA . GLU A 1 217 ? 9.32 33.75 24.469 1 41.66 217 GLU A CA 1
ATOM 1609 C C . GLU A 1 217 ? 8.672 33.75 23.078 1 41.66 217 GLU A C 1
ATOM 1611 O O . GLU A 1 217 ? 7.805 34.594 22.797 1 41.66 217 GLU A O 1
ATOM 1616 N N . ILE A 1 218 ? 9.438 33.656 21.969 1 43.34 218 ILE A N 1
ATOM 1617 C CA . ILE A 1 218 ? 8.945 34.375 20.797 1 43.34 218 ILE A CA 1
ATOM 1618 C C . ILE A 1 218 ? 7.93 33.5 20.047 1 43.34 218 ILE A C 1
ATOM 1620 O O . ILE A 1 218 ? 8.258 32.438 19.578 1 43.34 218 ILE A O 1
ATOM 1624 N N . GLU A 1 219 ? 6.645 33.688 20.328 1 45.91 219 GLU A N 1
ATOM 1625 C CA . GLU A 1 219 ? 5.363 33.219 19.797 1 45.91 219 GLU A CA 1
ATOM 1626 C C . GLU A 1 219 ? 5.5 32.75 18.359 1 45.91 219 GLU A C 1
ATOM 1628 O O . GLU A 1 219 ? 4.758 31.859 17.922 1 45.91 219 GLU A O 1
ATOM 1633 N N . ASN A 1 220 ? 5.961 33.688 17.453 1 45.41 220 ASN A N 1
ATOM 1634 C CA . ASN A 1 220 ? 5.766 33.75 16.016 1 45.41 220 ASN A CA 1
ATOM 1635 C C . ASN A 1 220 ? 6.875 33.031 15.25 1 45.41 220 ASN A C 1
ATOM 1637 O O . ASN A 1 220 ? 7.074 33.281 14.062 1 45.41 220 ASN A O 1
ATOM 1641 N N . ASP A 1 221 ? 7.836 32.312 15.992 1 50.16 221 ASP A N 1
ATOM 1642 C CA . ASP A 1 221 ? 9.008 32 15.188 1 50.16 221 ASP A CA 1
ATOM 1643 C C . ASP A 1 221 ? 8.844 30.656 14.469 1 50.16 221 ASP A C 1
ATOM 1645 O O . ASP A 1 221 ? 8.516 29.656 15.094 1 50.16 221 ASP A O 1
ATOM 1649 N N . ALA A 1 222 ? 8.664 30.656 13.148 1 54.41 222 ALA A N 1
ATOM 1650 C CA . ALA A 1 222 ? 8.711 29.562 12.18 1 54.41 222 ALA A CA 1
ATOM 1651 C C . ALA A 1 222 ? 9.695 28.484 12.617 1 54.41 222 ALA A C 1
ATOM 1653 O O . ALA A 1 222 ? 9.578 27.328 12.211 1 54.41 222 ALA A O 1
ATOM 1654 N N . SER A 1 223 ? 10.656 28.828 13.57 1 58.56 223 SER A N 1
ATOM 1655 C CA . SER A 1 223 ? 11.734 27.922 13.953 1 58.56 223 SER A CA 1
ATOM 1656 C C . SER A 1 223 ? 11.25 26.891 14.969 1 58.56 223 SER A C 1
ATOM 1658 O O . SER A 1 223 ? 11.859 25.828 15.125 1 58.56 223 SER A O 1
ATOM 1660 N N . ASN A 1 224 ? 9.953 27.109 15.562 1 72.94 224 ASN A N 1
ATOM 1661 C CA . ASN A 1 224 ? 9.477 26.234 16.625 1 72.94 224 ASN A CA 1
ATOM 1662 C C . ASN A 1 224 ? 8.25 25.438 16.188 1 72.94 224 ASN A C 1
ATOM 1664 O O . ASN A 1 224 ? 7.457 25 17.031 1 72.94 224 ASN A O 1
ATOM 1668 N N . GLU A 1 225 ? 8.133 25.281 14.961 1 89.12 225 GLU A N 1
ATOM 1669 C CA . GLU A 1 225 ? 6.938 24.625 14.453 1 89.12 225 GLU A CA 1
ATOM 1670 C C . GLU A 1 225 ? 7.121 23.109 14.414 1 89.12 225 GLU A C 1
ATOM 1672 O O . GLU A 1 225 ? 8.172 22.609 14 1 89.12 225 GLU A O 1
ATOM 1677 N N . GLY A 1 226 ? 6.137 22.453 14.969 1 93.94 226 GLY A N 1
ATOM 1678 C CA . GLY A 1 226 ? 6.062 21 14.797 1 93.94 226 GLY A CA 1
ATOM 1679 C C . GLY A 1 226 ? 5.273 20.594 13.562 1 93.94 226 GLY A C 1
ATOM 1680 O O . GLY A 1 226 ? 4.738 21.438 12.852 1 93.94 226 GLY A O 1
ATOM 1681 N N . ALA A 1 227 ? 5.266 19.359 13.281 1 96.75 227 ALA A N 1
ATOM 1682 C CA . ALA A 1 227 ? 4.566 18.812 12.117 1 96.75 227 ALA A CA 1
ATOM 1683 C C . ALA A 1 227 ? 3.084 19.188 12.156 1 96.75 227 ALA A C 1
ATOM 1685 O O . ALA A 1 227 ? 2.471 19.406 11.109 1 96.75 227 ALA A O 1
ATOM 1686 N N . VAL A 1 228 ? 2.477 19.234 13.32 1 97.31 228 VAL A N 1
ATOM 1687 C CA . VAL A 1 228 ? 1.062 19.578 13.453 1 97.31 228 VAL A CA 1
ATOM 1688 C C . VAL A 1 228 ? 0.812 20.984 12.93 1 97.31 228 VAL A C 1
ATOM 1690 O O . VAL A 1 228 ? -0.146 21.219 12.188 1 97.31 228 VAL A O 1
ATOM 1693 N N . ASP A 1 229 ? 1.655 21.922 13.297 1 96.44 229 ASP A N 1
ATOM 1694 C CA . ASP A 1 229 ? 1.526 23.297 12.82 1 96.44 229 ASP A CA 1
ATOM 1695 C C . ASP A 1 229 ? 1.576 23.344 11.289 1 96.44 229 ASP A C 1
ATOM 1697 O O . ASP A 1 229 ? 0.779 24.047 10.664 1 96.44 229 ASP A O 1
ATOM 1701 N N . VAL A 1 230 ? 2.479 22.625 10.758 1 97 230 VAL A N 1
ATOM 1702 C CA . VAL A 1 230 ? 2.67 22.594 9.312 1 97 230 VAL A CA 1
ATOM 1703 C C . VAL A 1 230 ? 1.42 22.031 8.633 1 97 230 VAL A C 1
ATOM 1705 O O . VAL A 1 230 ? 0.959 22.578 7.625 1 97 230 VAL A O 1
ATOM 1708 N N . LEU A 1 231 ? 0.891 20.984 9.148 1 97.75 231 LEU A N 1
ATOM 1709 C CA . LEU A 1 231 ? -0.298 20.344 8.586 1 97.75 231 LEU A CA 1
ATOM 1710 C C . LEU A 1 231 ? -1.483 21.312 8.609 1 97.75 231 LEU A C 1
ATOM 1712 O O . LEU A 1 231 ? -2.217 21.422 7.625 1 97.75 231 LEU A O 1
ATOM 1716 N N . VAL A 1 232 ? -1.65 22.016 9.695 1 96.88 232 VAL A N 1
ATOM 1717 C CA . VAL A 1 232 ? -2.764 22.953 9.812 1 96.88 232 VAL A CA 1
ATOM 1718 C C . VAL A 1 232 ? -2.611 24.078 8.781 1 96.88 232 VAL A C 1
ATOM 1720 O O . VAL A 1 232 ? -3.58 24.453 8.125 1 96.88 232 VAL A O 1
ATOM 1723 N N . LYS A 1 233 ? -1.452 24.547 8.703 1 95.38 233 LYS A N 1
ATOM 1724 C CA . LYS A 1 233 ? -1.2 25.609 7.738 1 95.38 233 LYS A CA 1
ATOM 1725 C C . LYS A 1 233 ? -1.52 25.156 6.316 1 95.38 233 LYS A C 1
ATOM 1727 O O . LYS A 1 233 ? -2.078 25.922 5.527 1 95.38 233 LYS A O 1
ATOM 1732 N N . LEU A 1 234 ? -1.16 23.938 5.961 1 96.56 234 LEU A N 1
ATOM 1733 C CA . LEU A 1 234 ? -1.462 23.391 4.641 1 96.56 234 LEU A CA 1
ATOM 1734 C C . LEU A 1 234 ? -2.967 23.328 4.41 1 96.56 234 LEU A C 1
ATOM 1736 O O . LEU A 1 234 ? -3.453 23.703 3.338 1 96.56 234 LEU A O 1
ATOM 1740 N N . ILE A 1 235 ? -3.656 22.875 5.398 1 96.88 235 ILE A N 1
ATOM 1741 C CA . ILE A 1 235 ? -5.098 22.672 5.297 1 96.88 235 ILE A CA 1
ATOM 1742 C C . ILE A 1 235 ? -5.789 24.031 5.125 1 96.88 235 ILE A C 1
ATOM 1744 O O . ILE A 1 235 ? -6.719 24.156 4.328 1 96.88 235 ILE A O 1
ATOM 1748 N N . CYS A 1 236 ? -5.27 25.062 5.805 1 94.81 236 CYS A N 1
ATOM 1749 C CA . CYS A 1 236 ? -5.93 26.375 5.84 1 94.81 236 CYS A CA 1
ATOM 1750 C C . CYS A 1 236 ? -5.441 27.266 4.703 1 94.81 236 CYS A C 1
ATOM 1752 O O . CYS A 1 236 ? -5.949 28.359 4.508 1 94.81 236 CYS A O 1
ATOM 1754 N N . GLU A 1 237 ? -4.496 26.781 3.971 1 93.06 237 GLU A N 1
ATOM 1755 C CA . GLU A 1 237 ? -3.98 27.547 2.846 1 93.06 237 GLU A CA 1
ATOM 1756 C C . GLU A 1 237 ? -4.828 27.328 1.594 1 93.06 237 GLU A C 1
ATOM 1758 O O . GLU A 1 237 ? -4.695 26.312 0.917 1 93.06 237 GLU A O 1
ATOM 1763 N N . PRO A 1 238 ? -5.586 28.297 1.186 1 88.12 238 PRO A N 1
ATOM 1764 C CA . PRO A 1 238 ? -6.523 28.125 0.074 1 88.12 238 PRO A CA 1
ATOM 1765 C C . PRO A 1 238 ? -5.816 27.922 -1.267 1 88.12 238 PRO A C 1
ATOM 1767 O O . PRO A 1 238 ? -6.387 27.344 -2.189 1 88.12 238 PRO A O 1
ATOM 1770 N N . THR A 1 239 ? -4.629 28.438 -1.412 1 92.88 239 THR A N 1
ATOM 1771 C CA . THR A 1 239 ? -3.922 28.344 -2.686 1 92.88 239 THR A CA 1
ATOM 1772 C C . THR A 1 239 ? -3.23 27 -2.828 1 92.88 239 THR A C 1
ATOM 1774 O O . THR A 1 239 ? -2.783 26.625 -3.918 1 92.88 239 THR A O 1
ATOM 1777 N N . GLU A 1 240 ? -3.162 26.281 -1.709 1 95.06 240 GLU A N 1
ATOM 1778 C CA . GLU A 1 240 ? -2.557 24.953 -1.759 1 95.06 240 GLU A CA 1
ATOM 1779 C C . GLU A 1 240 ? -3.441 23.969 -2.521 1 95.06 240 GLU A C 1
ATOM 1781 O O . GLU A 1 240 ? -4.668 24.016 -2.41 1 95.06 240 GLU A O 1
ATOM 1786 N N . ALA A 1 241 ? -2.799 23.094 -3.279 1 95.62 241 ALA A N 1
ATOM 1787 C CA . ALA A 1 241 ? -3.523 22.125 -4.086 1 95.62 241 ALA A CA 1
ATOM 1788 C C . ALA A 1 241 ? -4.359 21.188 -3.205 1 95.62 241 ALA A C 1
ATOM 1790 O O . ALA A 1 241 ? -3.922 20.797 -2.123 1 95.62 241 ALA A O 1
ATOM 1791 N N . ASP A 1 242 ? -5.492 20.812 -3.648 1 94.69 242 ASP A N 1
ATOM 1792 C CA . ASP A 1 242 ? -6.441 20 -2.885 1 94.69 242 ASP A CA 1
ATOM 1793 C C . ASP A 1 242 ? -5.828 18.672 -2.461 1 94.69 242 ASP A C 1
ATOM 1795 O O . ASP A 1 242 ? -5.992 18.234 -1.318 1 94.69 242 ASP A O 1
ATOM 1799 N N . PRO A 1 243 ? -5.098 17.969 -3.348 1 94.62 243 PRO A N 1
ATOM 1800 C CA . PRO A 1 243 ? -4.547 16.672 -2.936 1 94.62 243 PRO A CA 1
ATOM 1801 C C . PRO A 1 243 ? -3.619 16.781 -1.729 1 94.62 243 PRO A C 1
ATOM 1803 O O . PRO A 1 243 ? -3.602 15.898 -0.874 1 94.62 243 PRO A O 1
ATOM 1806 N N . VAL A 1 244 ? -2.867 17.844 -1.69 1 97.31 244 VAL A N 1
ATOM 1807 C CA . VAL A 1 244 ? -1.971 18.078 -0.562 1 97.31 244 VAL A CA 1
ATOM 1808 C C . VAL A 1 244 ? -2.787 18.344 0.702 1 97.31 244 VAL A C 1
ATOM 1810 O O . VAL A 1 244 ? -2.527 17.734 1.75 1 97.31 244 VAL A O 1
ATOM 1813 N N . ARG A 1 245 ? -3.785 19.141 0.541 1 96.81 245 ARG A N 1
ATOM 1814 C CA . ARG A 1 245 ? -4.629 19.516 1.669 1 96.81 245 ARG A CA 1
ATOM 1815 C C . ARG A 1 245 ? -5.402 18.328 2.199 1 96.81 245 ARG A C 1
ATOM 1817 O O . ARG A 1 245 ? -5.574 18.172 3.412 1 96.81 245 ARG A O 1
ATOM 1824 N N . ILE A 1 246 ? -5.883 17.484 1.332 1 94.62 246 ILE A N 1
ATOM 1825 C CA . ILE A 1 246 ? -6.641 16.297 1.723 1 94.62 246 ILE A CA 1
ATOM 1826 C C . ILE A 1 246 ? -5.754 15.359 2.539 1 94.62 246 ILE A C 1
ATOM 1828 O O . ILE A 1 246 ? -6.156 14.891 3.605 1 94.62 246 ILE A O 1
ATOM 1832 N N . LYS A 1 247 ? -4.57 15.086 2.029 1 96.25 247 LYS A N 1
ATOM 1833 C CA . LYS A 1 247 ? -3.662 14.195 2.74 1 96.25 247 LYS A CA 1
ATOM 1834 C C . LYS A 1 247 ? -3.25 14.781 4.086 1 96.25 247 LYS A C 1
ATOM 1836 O O . LYS A 1 247 ? -3.096 14.055 5.07 1 96.25 247 LYS A O 1
ATOM 1841 N N . ALA A 1 248 ? -3.047 16.062 4.074 1 97.69 248 ALA A N 1
ATOM 1842 C CA . ALA A 1 248 ? -2.711 16.734 5.328 1 97.69 248 ALA A CA 1
ATOM 1843 C C . ALA A 1 248 ? -3.85 16.625 6.336 1 97.69 248 ALA A C 1
ATOM 1845 O O . ALA A 1 248 ? -3.621 16.297 7.504 1 97.69 248 ALA A O 1
ATOM 1846 N N . ALA A 1 249 ? -5.035 16.859 5.863 1 96.44 249 ALA A N 1
ATOM 1847 C CA . ALA A 1 249 ? -6.207 16.766 6.73 1 96.44 249 ALA A CA 1
ATOM 1848 C C . ALA A 1 249 ? -6.406 15.352 7.246 1 96.44 249 ALA A C 1
ATOM 1850 O O . ALA A 1 249 ? -6.773 15.148 8.406 1 96.44 249 ALA A O 1
ATOM 1851 N N . PHE A 1 250 ? -6.184 14.461 6.418 1 95.69 250 PHE A N 1
ATOM 1852 C CA . PHE A 1 250 ? -6.297 13.062 6.816 1 95.69 250 PHE A CA 1
ATOM 1853 C C . PHE A 1 250 ? -5.32 12.734 7.941 1 95.69 250 PHE A C 1
ATOM 1855 O O . PHE A 1 250 ? -5.711 12.172 8.961 1 95.69 250 PHE A O 1
ATOM 1862 N N . LEU A 1 251 ? -4.055 13 7.668 1 97.56 251 LEU A N 1
ATOM 1863 C CA . LEU A 1 251 ? -3.053 12.727 8.695 1 97.56 251 LEU A CA 1
ATOM 1864 C C . LEU A 1 251 ? -3.412 13.414 10.008 1 97.56 251 LEU A C 1
ATOM 1866 O O . LEU A 1 251 ? -3.344 12.805 11.07 1 97.56 251 LEU A O 1
ATOM 1870 N N . LEU A 1 252 ? -3.777 14.664 9.953 1 97.12 252 LEU A N 1
ATOM 1871 C CA . LEU A 1 252 ? -4.133 15.406 11.156 1 97.12 252 LEU A CA 1
ATOM 1872 C C . LEU A 1 252 ? -5.305 14.758 11.875 1 97.12 252 LEU A C 1
ATOM 1874 O O . LEU A 1 252 ? -5.324 14.695 13.109 1 97.12 252 LEU A O 1
ATOM 1878 N N . SER A 1 253 ? -6.258 14.305 11.102 1 95.25 253 SER A N 1
ATOM 1879 C CA . SER A 1 253 ? -7.402 13.617 11.695 1 95.25 253 SER A CA 1
ATOM 1880 C C . SER A 1 253 ? -6.969 12.352 12.422 1 95.25 253 SER A C 1
ATOM 1882 O O . SER A 1 253 ? -7.469 12.047 13.508 1 95.25 253 SER A O 1
ATOM 1884 N N . CYS A 1 254 ? -6.078 11.625 11.844 1 94.38 254 CYS A N 1
ATOM 1885 C CA . CYS A 1 254 ? -5.551 10.422 12.477 1 94.38 254 CYS A CA 1
ATOM 1886 C C . CYS A 1 254 ? -4.828 10.766 13.773 1 94.38 254 CYS A C 1
ATOM 1888 O O . CYS A 1 254 ? -5.043 10.117 14.797 1 94.38 254 CYS A O 1
ATOM 1890 N N . LEU A 1 255 ? -4.043 11.781 13.727 1 95.94 255 LEU A N 1
ATOM 1891 C CA . LEU A 1 255 ? -3.27 12.188 14.891 1 95.94 255 LEU A CA 1
ATOM 1892 C C . LEU A 1 255 ? -4.188 12.68 16 1 95.94 255 LEU A C 1
ATOM 1894 O O . LEU A 1 255 ? -3.969 12.375 17.172 1 95.94 255 LEU A O 1
ATOM 1898 N N . ALA A 1 256 ? -5.168 13.445 15.633 1 94.69 256 ALA A N 1
ATOM 1899 C CA . ALA A 1 256 ? -6.129 13.953 16.609 1 94.69 256 ALA A CA 1
ATOM 1900 C C . ALA A 1 256 ? -6.883 12.805 17.281 1 94.69 256 ALA A C 1
ATOM 1902 O O . ALA A 1 256 ? -7.25 12.906 18.453 1 94.69 256 ALA A O 1
ATOM 1903 N N . GLU A 1 257 ? -7.098 11.812 16.562 1 91.38 257 GLU A N 1
ATOM 1904 C CA . GLU A 1 257 ? -7.793 10.648 17.109 1 91.38 257 GLU A CA 1
ATOM 1905 C C . GLU A 1 257 ? -6.902 9.859 18.062 1 91.38 257 GLU A C 1
ATOM 1907 O O . GLU A 1 257 ? -7.375 9.359 19.078 1 91.38 257 GLU A O 1
ATOM 1912 N N . GLN A 1 258 ? -5.664 9.852 17.844 1 91.19 258 GLN A N 1
ATOM 1913 C CA . GLN A 1 258 ? -4.777 8.914 18.516 1 91.19 258 GLN A CA 1
ATOM 1914 C C . GLN A 1 258 ? -4.047 9.594 19.672 1 91.19 258 GLN A C 1
ATOM 1916 O O . GLN A 1 258 ? -3.602 8.922 20.609 1 91.19 258 GLN A O 1
ATOM 1921 N N . ARG A 1 259 ? -3.953 10.93 19.578 1 92.75 259 ARG A N 1
ATOM 1922 C CA . ARG A 1 259 ? -3.053 11.57 20.531 1 92.75 259 ARG A CA 1
ATOM 1923 C C . ARG A 1 259 ? -3.76 12.688 21.281 1 92.75 259 ARG A C 1
ATOM 1925 O O . ARG A 1 259 ? -4.223 13.656 20.688 1 92.75 259 ARG A O 1
ATOM 1932 N N . HIS A 1 260 ? -3.611 12.594 22.594 1 92.12 260 HIS A N 1
ATOM 1933 C CA . HIS A 1 260 ? -4.184 13.617 23.469 1 92.12 260 HIS A CA 1
ATOM 1934 C C . HIS A 1 260 ? -3.426 14.93 23.344 1 92.12 260 HIS A C 1
ATOM 1936 O O . HIS A 1 260 ? -4.035 16 23.359 1 92.12 260 HIS A O 1
ATOM 1942 N N . ASP A 1 261 ? -2.146 14.859 23.234 1 91.56 261 ASP A N 1
ATOM 1943 C CA . ASP A 1 261 ? -1.327 16.062 23.156 1 91.56 261 ASP A CA 1
ATOM 1944 C C . ASP A 1 261 ? -1.606 16.844 21.875 1 91.56 261 ASP A C 1
ATOM 1946 O O . ASP A 1 261 ? -1.585 18.078 21.859 1 91.56 261 ASP A O 1
ATOM 1950 N N . VAL A 1 262 ? -1.888 16.172 20.828 1 94.88 262 VAL A N 1
ATOM 1951 C CA . VAL A 1 262 ? -2.223 16.812 19.562 1 94.88 262 VAL A CA 1
ATOM 1952 C C . VAL A 1 262 ? -3.574 17.516 19.672 1 94.88 262 VAL A C 1
ATOM 1954 O O . VAL A 1 262 ? -3.73 18.656 19.219 1 94.88 262 VAL A O 1
ATOM 1957 N N . ARG A 1 263 ? -4.527 16.906 20.312 1 94.94 263 ARG A N 1
ATOM 1958 C CA . ARG A 1 263 ? -5.836 17.516 20.516 1 94.94 263 ARG A CA 1
ATOM 1959 C C . ARG A 1 263 ? -5.719 18.797 21.328 1 94.94 263 ARG A C 1
ATOM 1961 O O . ARG A 1 263 ? -6.375 19.797 21.031 1 94.94 263 ARG A O 1
ATOM 1968 N N . GLN A 1 264 ? -4.91 18.734 22.312 1 92.88 264 GLN A N 1
ATOM 1969 C CA . GLN A 1 264 ? -4.711 19.906 23.156 1 92.88 264 GLN A CA 1
ATOM 1970 C C . GLN A 1 264 ? -4.113 21.062 22.359 1 92.88 264 GLN A C 1
ATOM 1972 O O . GLN A 1 264 ? -4.547 22.203 22.5 1 92.88 264 GLN A O 1
ATOM 1977 N N . LEU A 1 265 ? -3.162 20.719 21.609 1 93.31 265 LEU A N 1
ATOM 1978 C CA . LEU A 1 265 ? -2.535 21.75 20.797 1 93.31 265 LEU A CA 1
ATOM 1979 C C . LEU A 1 265 ? -3.533 22.344 19.812 1 93.31 265 LEU A C 1
ATOM 1981 O O . LEU A 1 265 ? -3.605 23.578 19.656 1 93.31 265 LEU A O 1
ATOM 1985 N N . LEU A 1 266 ? -4.254 21.516 19.188 1 95.12 266 LEU A N 1
ATOM 1986 C CA . LEU A 1 266 ? -5.234 21.953 18.203 1 95.12 266 LEU A CA 1
ATOM 1987 C C . LEU A 1 266 ? -6.309 22.828 18.844 1 95.12 266 LEU A C 1
ATOM 1989 O O . LEU A 1 266 ? -6.73 23.828 18.281 1 95.12 266 LEU A O 1
ATOM 1993 N N . SER A 1 267 ? -6.758 22.453 19.984 1 93.44 267 SER A N 1
ATOM 1994 C CA . SER A 1 267 ? -7.777 23.188 20.719 1 93.44 267 SER A CA 1
ATOM 1995 C C . SER A 1 267 ? -7.277 24.578 21.109 1 93.44 267 SER A C 1
ATOM 1997 O O . SER A 1 267 ? -7.996 25.562 20.969 1 93.44 267 SER A O 1
ATOM 1999 N N . ARG A 1 268 ? -6.074 24.656 21.516 1 91.12 268 ARG A N 1
ATOM 2000 C CA . ARG A 1 268 ? -5.504 25.891 22.031 1 91.12 268 ARG A CA 1
ATOM 2001 C C . ARG A 1 268 ? -5.137 26.844 20.906 1 91.12 268 ARG A C 1
ATOM 2003 O O . ARG A 1 268 ? -5.344 28.062 21.016 1 91.12 268 ARG A O 1
ATOM 2010 N N . ARG A 1 269 ? -4.633 26.297 19.812 1 91.06 269 ARG A N 1
ATOM 2011 C CA . ARG A 1 269 ? -3.98 27.156 18.828 1 91.06 269 ARG A CA 1
ATOM 2012 C C . ARG A 1 269 ? -4.809 27.266 17.562 1 91.06 269 ARG A C 1
ATOM 2014 O O . ARG A 1 269 ? -4.723 28.266 16.844 1 91.06 269 ARG A O 1
ATOM 2021 N N . TYR A 1 270 ? -5.656 26.234 17.297 1 92.69 270 TYR A N 1
ATOM 2022 C CA . TYR A 1 270 ? -6.113 26.219 15.914 1 92.69 270 TYR A CA 1
ATOM 2023 C C . TYR A 1 270 ? -7.613 25.938 15.836 1 92.69 270 TYR A C 1
ATOM 2025 O O . TYR A 1 270 ? -8.18 25.828 14.742 1 92.69 270 TYR A O 1
ATOM 2033 N N . GLU A 1 271 ? -8.266 25.844 16.891 1 90.94 271 GLU A N 1
ATOM 2034 C CA . GLU A 1 271 ? -9.695 25.531 16.906 1 90.94 271 GLU A CA 1
ATOM 2035 C C . GLU A 1 271 ? -10.484 26.578 16.109 1 90.94 271 GLU A C 1
ATOM 2037 O O . GLU A 1 271 ? -11.32 26.219 15.281 1 90.94 271 GLU A O 1
ATOM 2042 N N . THR A 1 272 ? -10.203 27.844 16.344 1 90.31 272 THR A N 1
ATOM 2043 C CA . THR A 1 272 ? -10.922 28.938 15.68 1 90.31 272 THR A CA 1
ATOM 2044 C C . THR A 1 272 ? -10.656 28.922 14.18 1 90.31 272 THR A C 1
ATOM 2046 O O . THR A 1 272 ? -11.578 29.062 13.375 1 90.31 272 THR A O 1
ATOM 2049 N N . ASP A 1 273 ? -9.391 28.781 13.797 1 90.56 273 ASP A N 1
ATOM 2050 C CA . ASP A 1 273 ? -9.008 28.766 12.391 1 90.56 273 ASP A CA 1
ATOM 2051 C C . ASP A 1 273 ? -9.719 27.641 11.641 1 90.56 273 ASP A C 1
ATOM 2053 O O . ASP A 1 273 ? -10.219 27.844 10.531 1 90.56 273 ASP A O 1
ATOM 2057 N N . MET A 1 274 ? -9.789 26.484 12.266 1 90.81 274 MET A N 1
ATOM 2058 C CA . MET A 1 274 ? -10.398 25.328 11.633 1 90.81 274 MET A CA 1
ATOM 2059 C C . MET A 1 274 ? -11.914 25.453 11.586 1 90.81 274 MET A C 1
ATOM 2061 O O . MET A 1 274 ? -12.555 25.031 10.625 1 90.81 274 MET A O 1
ATOM 2065 N N . ASN A 1 275 ? -12.43 26.078 12.562 1 87.56 275 ASN A N 1
ATOM 2066 C CA . ASN A 1 275 ? -13.875 26.281 12.609 1 87.56 275 ASN A CA 1
ATOM 2067 C C . ASN A 1 275 ? -14.336 27.297 11.562 1 87.56 275 ASN A C 1
ATOM 2069 O O . ASN A 1 275 ? -15.438 27.172 11.031 1 87.56 275 ASN A O 1
ATOM 2073 N N . LEU A 1 276 ? -13.508 28.141 11.273 1 87.12 276 LEU A N 1
ATOM 2074 C CA . LEU A 1 276 ? -13.867 29.219 10.352 1 87.12 276 LEU A CA 1
ATOM 2075 C C . LEU A 1 276 ? -13.539 28.812 8.914 1 87.12 276 LEU A C 1
ATOM 2077 O O . LEU A 1 276 ? -13.844 29.562 7.977 1 87.12 276 LEU A O 1
ATOM 2081 N N . LEU A 1 277 ? -12.984 27.656 8.812 1 85.62 277 LEU A N 1
ATOM 2082 C CA . LEU A 1 277 ? -12.617 27.219 7.469 1 85.62 277 LEU A CA 1
ATOM 2083 C C . LEU A 1 277 ? -13.859 26.906 6.641 1 85.62 277 LEU A C 1
ATOM 2085 O O . LEU A 1 277 ? -14.719 26.125 7.062 1 85.62 277 LEU A O 1
ATOM 2089 N N . ARG A 1 278 ? -14.305 27.688 5.645 1 80.31 278 ARG A N 1
ATOM 2090 C CA . ARG A 1 278 ? -15.375 27.422 4.691 1 80.31 278 ARG A CA 1
ATOM 2091 C C . ARG A 1 278 ? -14.844 26.703 3.461 1 80.31 278 ARG A C 1
ATOM 2093 O O . ARG A 1 278 ? -14.594 27.328 2.428 1 80.31 278 ARG A O 1
ATOM 2100 N N . GLU A 1 279 ? -14.711 25.453 3.631 1 82.38 279 GLU A N 1
ATOM 2101 C CA . GLU A 1 279 ? -14.062 24.656 2.594 1 82.38 279 GLU A CA 1
ATOM 2102 C C . GLU A 1 279 ? -15.078 24.188 1.554 1 82.38 279 GLU A C 1
ATOM 2104 O O . GLU A 1 279 ? -16.141 23.672 1.903 1 82.38 279 GLU A O 1
ATOM 2109 N N . LYS A 1 280 ? -14.664 24.469 0.309 1 82.56 280 LYS A N 1
ATOM 2110 C CA . LYS A 1 280 ? -15.516 24.031 -0.8 1 82.56 280 LYS A CA 1
ATOM 2111 C C . LYS A 1 280 ? -15.352 22.547 -1.068 1 82.56 280 LYS A C 1
ATOM 2113 O O . LYS A 1 280 ? -16.312 21.875 -1.452 1 82.56 280 LYS A O 1
ATOM 2118 N N . ASN A 1 281 ? -14.148 22.062 -0.863 1 87.94 281 ASN A N 1
ATOM 2119 C CA . ASN A 1 281 ? -13.914 20.641 -1.064 1 87.94 281 ASN A CA 1
ATOM 2120 C C . ASN A 1 281 ? -14.531 19.797 0.05 1 87.94 281 ASN A C 1
ATOM 2122 O O . ASN A 1 281 ? -14.141 19.922 1.213 1 87.94 281 ASN A O 1
ATOM 2126 N N . SER A 1 282 ? -15.414 19 -0.311 1 83.81 282 SER A N 1
ATOM 2127 C CA . SER A 1 282 ? -16.203 18.266 0.667 1 83.81 282 SER A CA 1
ATOM 2128 C C . SER A 1 282 ? -15.336 17.297 1.468 1 83.81 282 SER A C 1
ATOM 2130 O O . SER A 1 282 ? -15.594 17.062 2.65 1 83.81 282 SER A O 1
ATOM 2132 N N . ASN A 1 283 ? -14.359 16.688 0.882 1 83.44 283 ASN A N 1
ATOM 2133 C CA . ASN A 1 283 ? -13.469 15.766 1.59 1 83.44 283 ASN A CA 1
ATOM 2134 C C . ASN A 1 283 ? -12.703 16.484 2.701 1 83.44 283 ASN A C 1
ATOM 2136 O O . ASN A 1 283 ? -12.625 15.977 3.824 1 83.44 283 ASN A O 1
ATOM 2140 N N . ILE A 1 284 ? -12.188 17.625 2.342 1 91.69 284 ILE A N 1
ATOM 2141 C CA . ILE A 1 284 ? -11.422 18.406 3.312 1 91.69 284 ILE A CA 1
ATOM 2142 C C . ILE A 1 284 ? -12.336 18.844 4.457 1 91.69 284 ILE A C 1
ATOM 2144 O O . ILE A 1 284 ? -11.977 18.719 5.629 1 91.69 284 ILE A O 1
ATOM 2148 N N . GLN A 1 285 ? -13.492 19.281 4.09 1 90 285 GLN A N 1
ATOM 2149 C CA . GLN A 1 285 ? -14.438 19.734 5.102 1 90 285 GLN A CA 1
ATOM 2150 C C . GLN A 1 285 ? -14.797 18.625 6.07 1 90 285 GLN A C 1
ATOM 2152 O O . GLN A 1 285 ? -14.852 18.828 7.281 1 90 285 GLN A O 1
ATOM 2157 N N . GLU A 1 286 ? -15.039 17.484 5.559 1 86.12 286 GLU A N 1
ATOM 2158 C CA . GLU A 1 286 ? -15.398 16.344 6.398 1 86.12 286 GLU A CA 1
ATOM 2159 C C . GLU A 1 286 ? -14.281 16 7.379 1 86.12 286 GLU A C 1
ATOM 2161 O O . GLU A 1 286 ? -14.539 15.719 8.547 1 86.12 286 GLU A O 1
ATOM 2166 N N . LEU A 1 287 ? -13.117 16 6.891 1 90.94 287 LEU A N 1
ATOM 2167 C CA . LEU A 1 287 ? -11.961 15.68 7.727 1 90.94 287 LEU A CA 1
ATOM 2168 C C . LEU A 1 287 ? -11.766 16.734 8.805 1 90.94 287 LEU A C 1
ATOM 2170 O O . LEU A 1 287 ? -11.469 16.406 9.961 1 90.94 287 LEU A O 1
ATOM 2174 N N . VAL A 1 288 ? -11.938 17.984 8.406 1 93.69 288 VAL A N 1
ATOM 2175 C CA . VAL A 1 288 ? -11.812 19.062 9.367 1 93.69 288 VAL A CA 1
ATOM 2176 C C . VAL A 1 288 ? -12.891 18.953 10.438 1 93.69 288 VAL A C 1
ATOM 2178 O O . VAL A 1 288 ? -12.625 19.141 11.625 1 93.69 288 VAL A O 1
ATOM 2181 N N . ASP A 1 289 ? -14.07 18.609 10.008 1 90.44 289 ASP A N 1
ATOM 2182 C CA . ASP A 1 289 ? -15.164 18.422 10.961 1 90.44 289 ASP A CA 1
ATOM 2183 C C . ASP A 1 289 ? -14.836 17.297 11.945 1 90.44 289 ASP A C 1
ATOM 2185 O O . ASP A 1 289 ? -15.156 17.391 13.133 1 90.44 289 ASP A O 1
ATOM 2189 N N . GLN A 1 290 ? -14.258 16.266 11.461 1 88.69 290 GLN A N 1
ATOM 2190 C CA . GLN A 1 290 ? -13.852 15.164 12.32 1 88.69 290 GLN A CA 1
ATOM 2191 C C . GLN A 1 290 ? -12.828 15.617 13.359 1 88.69 290 GLN A C 1
ATOM 2193 O O . GLN A 1 290 ? -12.891 15.195 14.523 1 88.69 290 GLN A O 1
ATOM 2198 N N . ILE A 1 291 ? -11.938 16.391 12.93 1 93.44 291 ILE A N 1
ATOM 2199 C CA . ILE A 1 291 ? -10.906 16.906 13.82 1 93.44 291 ILE A CA 1
ATOM 2200 C C . ILE A 1 291 ? -11.555 17.734 14.922 1 93.44 291 ILE A C 1
ATOM 2202 O O . ILE A 1 291 ? -11.266 17.547 16.109 1 93.44 291 ILE A O 1
ATOM 2206 N N . LEU A 1 292 ? -12.414 18.609 14.508 1 92.12 292 LEU A N 1
ATOM 2207 C CA . LEU A 1 292 ? -13.102 19.484 15.453 1 92.12 292 LEU A CA 1
ATOM 2208 C C . LEU A 1 292 ? -13.938 18.672 16.438 1 92.12 292 LEU A C 1
ATOM 2210 O O . LEU A 1 292 ? -13.969 18.969 17.625 1 92.12 292 LEU A O 1
ATOM 2214 N N . GLN A 1 293 ? -14.531 17.688 15.945 1 89.38 293 GLN A N 1
ATOM 2215 C CA . GLN A 1 293 ? -15.328 16.828 16.812 1 89.38 293 GLN A CA 1
ATOM 2216 C C . GLN A 1 293 ? -14.469 16.172 17.891 1 89.38 293 GLN A C 1
ATOM 2218 O O . GLN A 1 293 ? -14.898 16.031 19.031 1 89.38 293 GLN A O 1
ATOM 2223 N N . ARG A 1 294 ? -13.344 15.766 17.5 1 89.69 294 ARG A N 1
ATOM 2224 C CA . ARG A 1 294 ? -12.438 15.141 18.453 1 89.69 294 ARG A CA 1
ATOM 2225 C C . ARG A 1 294 ? -12 16.141 19.516 1 89.69 294 ARG A C 1
ATOM 2227 O O . ARG A 1 294 ? -11.867 15.789 20.703 1 89.69 294 ARG A O 1
ATOM 2234 N N . ILE A 1 295 ? -11.758 17.312 19.078 1 88.88 295 ILE A N 1
ATOM 2235 C CA . ILE A 1 295 ? -11.367 18.375 20 1 88.88 295 ILE A CA 1
ATOM 2236 C C . ILE A 1 295 ? -12.492 18.625 21 1 88.88 295 ILE A C 1
ATOM 2238 O O . ILE A 1 295 ? -12.258 18.688 22.219 1 88.88 295 ILE A O 1
ATOM 2242 N N . TYR A 1 296 ? -13.664 18.641 20.516 1 84.94 296 TYR A N 1
ATOM 2243 C CA . TYR A 1 296 ? -14.812 18.969 21.359 1 84.94 296 TYR A CA 1
ATOM 2244 C C . TYR A 1 296 ? -15.125 17.844 22.328 1 84.94 296 TYR A C 1
ATOM 2246 O O . TYR A 1 296 ? -15.484 18.078 23.484 1 84.94 296 TYR A O 1
ATOM 2254 N N . THR A 1 297 ? -15.008 16.656 21.891 1 81.75 297 THR A N 1
ATOM 2255 C CA . THR A 1 297 ? -15.234 15.5 22.75 1 81.75 297 THR A CA 1
ATOM 2256 C C . THR A 1 297 ? -14.242 15.492 23.906 1 81.75 297 THR A C 1
ATOM 2258 O O . THR A 1 297 ? -14.609 15.195 25.047 1 81.75 297 THR A O 1
ATOM 2261 N N . GLU A 1 298 ? -13.117 15.867 23.625 1 80.44 298 GLU A N 1
ATOM 2262 C CA . GLU A 1 298 ? -12.094 15.922 24.656 1 80.44 298 GLU A CA 1
ATOM 2263 C C . GLU A 1 298 ? -12.359 17.062 25.641 1 80.44 298 GLU A C 1
ATOM 2265 O O . GLU A 1 298 ? -12.164 16.906 26.844 1 80.44 298 GLU A O 1
ATOM 2270 N N . GLU A 1 299 ? -12.766 18.141 25.109 1 78.25 299 GLU A N 1
ATOM 2271 C CA . GLU A 1 299 ? -13.062 19.297 25.953 1 78.25 299 GLU A CA 1
ATOM 2272 C C . GLU A 1 299 ? -14.242 19.016 26.891 1 78.25 299 GLU A C 1
ATOM 2274 O O . GLU A 1 299 ? -14.234 19.406 28.047 1 78.25 299 GLU A O 1
ATOM 2279 N N . ARG A 1 300 ? -15.164 18.297 26.328 1 74 300 ARG A N 1
ATOM 2280 C CA . ARG A 1 300 ? -16.328 17.922 27.141 1 74 300 ARG A CA 1
ATOM 2281 C C . ARG A 1 300 ? -15.922 16.969 28.25 1 74 300 ARG A C 1
ATOM 2283 O O . ARG A 1 300 ? -16.391 17.109 29.391 1 74 300 ARG A O 1
ATOM 2290 N N . GLU A 1 301 ? -15.094 16.094 27.922 1 75.62 301 GLU A N 1
ATOM 2291 C CA . GLU A 1 301 ? -14.633 15.148 28.938 1 75.62 301 GLU A CA 1
ATOM 2292 C C . GLU A 1 301 ? -13.773 15.836 30 1 75.62 301 GLU A C 1
ATOM 2294 O O . GLU A 1 301 ? -13.742 15.406 31.156 1 75.62 301 GLU A O 1
ATOM 2299 N N . ALA A 1 302 ? -13.188 16.969 29.547 1 72.06 302 ALA A N 1
ATOM 2300 C CA . ALA A 1 302 ? -12.352 17.734 30.469 1 72.06 302 ALA A CA 1
ATOM 2301 C C . ALA A 1 302 ? -13.172 18.797 31.188 1 72.06 302 ALA A C 1
ATOM 2303 O O . ALA A 1 302 ? -12.656 19.484 32.062 1 72.06 302 ALA A O 1
ATOM 2304 N N . GLY A 1 303 ? -14.539 18.875 30.953 1 64.12 303 GLY A N 1
ATOM 2305 C CA . GLY A 1 303 ? -15.414 19.812 31.641 1 64.12 303 GLY A CA 1
ATOM 2306 C C . GLY A 1 303 ? -15.508 21.156 30.953 1 64.12 303 GLY A C 1
ATOM 2307 O O . GLY A 1 303 ? -16.016 22.125 31.531 1 64.12 303 GLY A O 1
ATOM 2308 N N . LYS A 1 304 ? -14.992 21.391 29.766 1 58.38 304 LYS A N 1
ATOM 2309 C CA . LYS A 1 304 ? -15.016 22.656 29.047 1 58.38 304 LYS A CA 1
ATOM 2310 C C . LYS A 1 304 ? -16.203 22.719 28.078 1 58.38 304 LYS A C 1
ATOM 2312 O O . LYS A 1 304 ? -16.609 21.703 27.531 1 58.38 304 LYS A O 1
ATOM 2317 N N . ALA A 1 305 ? -17.016 23.828 28.016 1 51.78 305 ALA A N 1
ATOM 2318 C CA . ALA A 1 305 ? -18.141 24.016 27.109 1 51.78 305 ALA A CA 1
ATOM 2319 C C . ALA A 1 305 ? -17.688 24.031 25.656 1 51.78 305 ALA A C 1
ATOM 2321 O O . ALA A 1 305 ? -16.719 24.734 25.312 1 51.78 305 ALA A O 1
ATOM 2322 N N . PRO A 1 306 ? -18.156 23.156 24.672 1 52.47 306 PRO A N 1
ATOM 2323 C CA . PRO A 1 306 ? -17.75 23.156 23.266 1 52.47 306 PRO A CA 1
ATOM 2324 C C . PRO A 1 306 ? -18.188 24.406 22.516 1 52.47 306 PRO A C 1
ATOM 2326 O O . PRO A 1 306 ? -19.219 25 22.828 1 52.47 306 PRO A O 1
ATOM 2329 N N . LEU A 1 307 ? -17.281 25.188 21.672 1 51.19 307 LEU A N 1
ATOM 2330 C CA . LEU A 1 307 ? -17.734 26.234 20.781 1 51.19 307 LEU A CA 1
ATOM 2331 C C . LEU A 1 307 ? -18.703 25.703 19.75 1 51.19 307 LEU A C 1
ATOM 2333 O O . LEU A 1 307 ? -18.594 24.547 19.328 1 51.19 307 LEU A O 1
ATOM 2337 N N . PRO A 1 308 ? -19.797 26.328 19.375 1 45.47 308 PRO A N 1
ATOM 2338 C CA . PRO A 1 308 ? -20.766 25.875 18.375 1 45.47 308 PRO A CA 1
ATOM 2339 C C . PRO A 1 308 ? -20.125 25.562 17.031 1 45.47 308 PRO A C 1
ATOM 2341 O O . PRO A 1 308 ? -19.234 26.312 16.578 1 45.47 308 PRO A O 1
ATOM 2344 N N . ILE A 1 309 ? -20.047 24.391 16.562 1 45.81 309 ILE A N 1
ATOM 2345 C CA . ILE A 1 309 ? -19.641 24.062 15.195 1 45.81 309 ILE A CA 1
ATOM 2346 C C . ILE A 1 309 ? -20.453 24.906 14.211 1 45.81 309 ILE A C 1
ATOM 2348 O O . ILE A 1 309 ? -21.688 24.906 14.25 1 45.81 309 ILE A O 1
ATOM 2352 N N . GLY A 1 310 ? -20 26.016 13.742 1 34.81 310 GLY A N 1
ATOM 2353 C CA . GLY A 1 310 ? -20.75 26.828 12.789 1 34.81 310 GLY A CA 1
ATOM 2354 C C . GLY A 1 310 ? -21.375 26.016 11.672 1 34.81 310 GLY A C 1
ATOM 2355 O O . GLY A 1 310 ? -20.672 25.25 10.992 1 34.81 310 GLY A O 1
ATOM 2356 N N . MET A 1 311 ? -22.688 25.594 11.609 1 33.84 311 MET A N 1
ATOM 2357 C CA . MET A 1 311 ? -23.453 25.172 10.43 1 33.84 311 MET A CA 1
ATOM 2358 C C . MET A 1 311 ? -23.297 26.188 9.297 1 33.84 311 MET A C 1
ATOM 2360 O O . MET A 1 311 ? -23.281 27.391 9.531 1 33.84 311 MET A O 1
ATOM 2364 N N . MET B 1 1 ? -48.75 -11.914 10.32 1 20.91 1 MET B N 1
ATOM 2365 C CA . MET B 1 1 ? -48.562 -11.547 8.922 1 20.91 1 MET B CA 1
ATOM 2366 C C . MET B 1 1 ? -47.688 -10.289 8.797 1 20.91 1 MET B C 1
ATOM 2368 O O . MET B 1 1 ? -47.594 -9.703 7.719 1 20.91 1 MET B O 1
ATOM 2372 N N . ALA B 1 2 ? -47.281 -9.602 9.891 1 23.48 2 ALA B N 1
ATOM 2373 C CA . ALA B 1 2 ? -46.875 -8.25 10.266 1 23.48 2 ALA B CA 1
ATOM 2374 C C . ALA B 1 2 ? -45.5 -7.918 9.664 1 23.48 2 ALA B C 1
ATOM 2376 O O . ALA B 1 2 ? -44.938 -6.871 9.969 1 23.48 2 ALA B O 1
ATOM 2377 N N . ASP B 1 3 ? -44.844 -8.789 8.93 1 23.61 3 ASP B N 1
ATOM 2378 C CA . ASP B 1 3 ? -43.438 -9.219 8.93 1 23.61 3 ASP B CA 1
ATOM 2379 C C . ASP B 1 3 ? -42.594 -8.25 8.125 1 23.61 3 ASP B C 1
ATOM 2381 O O . ASP B 1 3 ? -41.344 -8.352 8.148 1 23.61 3 ASP B O 1
ATOM 2385 N N . GLN B 1 4 ? -43.031 -7.59 7.031 1 28.67 4 GLN B N 1
ATOM 2386 C CA . GLN B 1 4 ? -42.156 -7.148 5.949 1 28.67 4 GLN B CA 1
ATOM 2387 C C . GLN B 1 4 ? -41.312 -5.973 6.387 1 28.67 4 GLN B C 1
ATOM 2389 O O . GLN B 1 4 ? -41.812 -4.941 6.816 1 28.67 4 GLN B O 1
ATOM 2394 N N . GLY B 1 5 ? -40.094 -6.039 6.926 1 32.06 5 GLY B N 1
ATOM 2395 C CA . GLY B 1 5 ? -39.156 -5.305 7.781 1 32.06 5 GLY B CA 1
ATOM 2396 C C . GLY B 1 5 ? -38.844 -3.924 7.254 1 32.06 5 GLY B C 1
ATOM 2397 O O . GLY B 1 5 ? -38.562 -3.756 6.062 1 32.06 5 GLY B O 1
ATOM 2398 N N . ASP B 1 6 ? -39.406 -2.805 7.746 1 30.88 6 ASP B N 1
ATOM 2399 C CA . ASP B 1 6 ? -39.625 -1.387 7.484 1 30.88 6 ASP B CA 1
ATOM 2400 C C . ASP B 1 6 ? -38.312 -0.678 7.16 1 30.88 6 ASP B C 1
ATOM 2402 O O . ASP B 1 6 ? -37.469 -0.474 8.047 1 30.88 6 ASP B O 1
ATOM 2406 N N . LEU B 1 7 ? -37.75 -0.96 6.023 1 34.94 7 LEU B N 1
ATOM 2407 C CA . LEU B 1 7 ? -36.75 -0.008 5.598 1 34.94 7 LEU B CA 1
ATOM 2408 C C . LEU B 1 7 ? -37.219 1.426 5.781 1 34.94 7 LEU B C 1
ATOM 2410 O O . LEU B 1 7 ? -38.375 1.749 5.441 1 34.94 7 LEU B O 1
ATOM 2414 N N . PRO B 1 8 ? -36.75 2.203 6.637 1 32.12 8 PRO B N 1
ATOM 2415 C CA . PRO B 1 8 ? -37.312 3.549 6.805 1 32.12 8 PRO B CA 1
ATOM 2416 C C . PRO B 1 8 ? -37.531 4.27 5.473 1 32.12 8 PRO B C 1
ATOM 2418 O O . PRO B 1 8 ? -36.812 3.988 4.496 1 32.12 8 PRO B O 1
ATOM 2421 N N . ARG B 1 9 ? -38.656 4.82 5.109 1 32.25 9 ARG B N 1
ATOM 2422 C CA . ARG B 1 9 ? -39.219 5.559 3.979 1 32.25 9 ARG B CA 1
ATOM 2423 C C . ARG B 1 9 ? -38.156 6.523 3.404 1 32.25 9 ARG B C 1
ATOM 2425 O O . ARG B 1 9 ? -38.125 6.742 2.191 1 32.25 9 ARG B O 1
ATOM 2432 N N . ALA B 1 10 ? -37.344 7.086 4.238 1 34.72 10 ALA B N 1
ATOM 2433 C CA . ALA B 1 10 ? -36.375 8.07 3.791 1 34.72 10 ALA B CA 1
ATOM 2434 C C . ALA B 1 10 ? -35.344 7.434 2.848 1 34.72 10 ALA B C 1
ATOM 2436 O O . ALA B 1 10 ? -34.906 8.07 1.895 1 34.72 10 ALA B O 1
ATOM 2437 N N . LEU B 1 11 ? -35.031 6.199 3.08 1 38.78 11 LEU B N 1
ATOM 2438 C CA . LEU B 1 11 ? -34.094 5.48 2.215 1 38.78 11 LEU B CA 1
ATOM 2439 C C . LEU B 1 11 ? -34.719 5.195 0.856 1 38.78 11 LEU B C 1
ATOM 2441 O O . LEU B 1 11 ? -34.062 5.273 -0.175 1 38.78 11 LEU B O 1
ATOM 2445 N N . ARG B 1 12 ? -35.938 4.941 0.798 1 37.25 12 ARG B N 1
ATOM 2446 C CA . ARG B 1 12 ? -36.656 4.641 -0.442 1 37.25 12 ARG B CA 1
ATOM 2447 C C . ARG B 1 12 ? -36.688 5.855 -1.362 1 37.25 12 ARG B C 1
ATOM 2449 O O . ARG B 1 12 ? -36.469 5.73 -2.57 1 37.25 12 ARG B O 1
ATOM 2456 N N . LEU B 1 13 ? -37 6.965 -0.836 1 34.84 13 LEU B N 1
ATOM 2457 C CA . LEU B 1 13 ? -37.125 8.188 -1.617 1 34.84 13 LEU B CA 1
ATOM 2458 C C . LEU B 1 13 ? -35.781 8.633 -2.158 1 34.84 13 LEU B C 1
ATOM 2460 O O . LEU B 1 13 ? -35.688 9.094 -3.299 1 34.84 13 LEU B O 1
ATOM 2464 N N . ALA B 1 14 ? -34.719 8.477 -1.375 1 36.59 14 ALA B N 1
ATOM 2465 C CA . ALA B 1 14 ? -33.406 8.891 -1.835 1 36.59 14 ALA B CA 1
ATOM 2466 C C . ALA B 1 14 ? -32.938 8.023 -2.998 1 36.59 14 ALA B C 1
ATOM 2468 O O . ALA B 1 14 ? -32.312 8.523 -3.949 1 36.59 14 ALA B O 1
ATOM 2469 N N . VAL B 1 15 ? -33.281 6.793 -3.008 1 35.12 15 VAL B N 1
ATOM 2470 C CA . VAL B 1 15 ? -32.906 5.875 -4.086 1 35.12 15 VAL B CA 1
ATOM 2471 C C . VAL B 1 15 ? -33.625 6.281 -5.371 1 35.12 15 VAL B C 1
ATOM 2473 O O . VAL B 1 15 ? -33.062 6.184 -6.461 1 35.12 15 VAL B O 1
ATOM 2476 N N . SER B 1 16 ? -34.844 6.629 -5.25 1 33.75 16 SER B N 1
ATOM 2477 C CA . SER B 1 16 ? -35.594 6.91 -6.457 1 33.75 16 SER B CA 1
ATOM 2478 C C . SER B 1 16 ? -35.031 8.117 -7.203 1 33.75 16 SER B C 1
ATOM 2480 O O . SER B 1 16 ? -35.312 8.312 -8.383 1 33.75 16 SER B O 1
ATOM 2482 N N . GLN B 1 17 ? -34.5 9.023 -6.441 1 32.91 17 GLN B N 1
ATOM 2483 C CA . GLN B 1 17 ? -34.156 10.266 -7.117 1 32.91 17 GLN B CA 1
ATOM 2484 C C . GLN B 1 17 ? -32.781 10.148 -7.781 1 32.91 17 GLN B C 1
ATOM 2486 O O . GLN B 1 17 ? -32.281 11.125 -8.352 1 32.91 17 GLN B O 1
ATOM 2491 N N . ILE B 1 18 ? -32.125 9.023 -7.598 1 34.03 18 ILE B N 1
ATOM 2492 C CA . ILE B 1 18 ? -30.859 8.859 -8.32 1 34.03 18 ILE B CA 1
ATOM 2493 C C . ILE B 1 18 ? -31.125 8.797 -9.82 1 34.03 18 ILE B C 1
ATOM 2495 O O . ILE B 1 18 ? -31.828 7.902 -10.297 1 34.03 18 ILE B O 1
ATOM 2499 N N . GLN B 1 19 ? -31.188 9.977 -10.484 1 30.33 19 GLN B N 1
ATOM 2500 C CA . GLN B 1 19 ? -31.297 10.031 -11.945 1 30.33 19 GLN B CA 1
ATOM 2501 C C . GLN B 1 19 ? -30.188 9.211 -12.609 1 30.33 19 GLN B C 1
ATOM 2503 O O . GLN B 1 19 ? -29.016 9.32 -12.234 1 30.33 19 GLN B O 1
ATOM 2508 N N . PRO B 1 20 ? -30.469 8.164 -13.414 1 32.38 20 PRO B N 1
ATOM 2509 C CA . PRO B 1 20 ? -29.625 7.309 -14.258 1 32.38 20 PRO B CA 1
ATOM 2510 C C . PRO B 1 20 ? -28.703 8.109 -15.18 1 32.38 20 PRO B C 1
ATOM 2512 O O . PRO B 1 20 ? -28.094 7.543 -16.094 1 32.38 20 PRO B O 1
ATOM 2515 N N . GLY B 1 21 ? -28.797 9.414 -15.383 1 28.92 21 GLY B N 1
ATOM 2516 C CA . GLY B 1 21 ? -28.328 9.938 -16.656 1 28.92 21 GLY B CA 1
ATOM 2517 C C . GLY B 1 21 ? -26.859 9.617 -16.922 1 28.92 21 GLY B C 1
ATOM 2518 O O . GLY B 1 21 ? -26.438 9.555 -18.078 1 28.92 21 GLY B O 1
ATOM 2519 N N . SER B 1 22 ? -25.797 10.281 -16.141 1 30.55 22 SER B N 1
ATOM 2520 C CA . SER B 1 22 ? -24.516 10.594 -16.781 1 30.55 22 SER B CA 1
ATOM 2521 C C . SER B 1 22 ? -23.688 9.336 -17 1 30.55 22 SER B C 1
ATOM 2523 O O . SER B 1 22 ? -23.859 8.336 -16.312 1 30.55 22 SER B O 1
ATOM 2525 N N . GLY B 1 23 ? -22.812 9.227 -18.156 1 30.38 23 GLY B N 1
ATOM 2526 C CA . GLY B 1 23 ? -21.906 8.219 -18.703 1 30.38 23 GLY B CA 1
ATOM 2527 C C . GLY B 1 23 ? -21.078 7.531 -17.641 1 30.38 23 GLY B C 1
ATOM 2528 O O . GLY B 1 23 ? -21 8.008 -16.5 1 30.38 23 GLY B O 1
ATOM 2529 N N . PRO B 1 24 ? -20.594 6.219 -17.906 1 33.5 24 PRO B N 1
ATOM 2530 C CA . PRO B 1 24 ? -20.016 5.137 -17.109 1 33.5 24 PRO B CA 1
ATOM 2531 C C . PRO B 1 24 ? -18.922 5.629 -16.156 1 33.5 24 PRO B C 1
ATOM 2533 O O . PRO B 1 24 ? -18.688 5.004 -15.117 1 33.5 24 PRO B O 1
ATOM 2536 N N . THR B 1 25 ? -17.953 6.348 -16.625 1 34.38 25 THR B N 1
ATOM 2537 C CA . THR B 1 25 ? -16.672 6.551 -15.961 1 34.38 25 THR B CA 1
ATOM 2538 C C . THR B 1 25 ? -16.766 7.668 -14.922 1 34.38 25 THR B C 1
ATOM 2540 O O . THR B 1 25 ? -15.742 8.188 -14.469 1 34.38 25 THR B O 1
ATOM 2543 N N . GLU B 1 26 ? -17.922 8.305 -14.727 1 36.91 26 GLU B N 1
ATOM 2544 C CA . GLU B 1 26 ? -17.844 9.523 -13.922 1 36.91 26 GLU B CA 1
ATOM 2545 C C . GLU B 1 26 ? -17.75 9.195 -12.438 1 36.91 26 GLU B C 1
ATOM 2547 O O . GLU B 1 26 ? -18.406 8.273 -11.945 1 36.91 26 GLU B O 1
ATOM 2552 N N . PRO B 1 27 ? -16.641 9.531 -11.773 1 41.88 27 PRO B N 1
ATOM 2553 C CA . PRO B 1 27 ? -16.516 9.43 -10.32 1 41.88 27 PRO B CA 1
ATOM 2554 C C . PRO B 1 27 ? -17.828 9.734 -9.594 1 41.88 27 PRO B C 1
ATOM 2556 O O . PRO B 1 27 ? -18.672 10.461 -10.117 1 41.88 27 PRO B O 1
ATOM 2559 N N . MET B 1 28 ? -18.297 8.836 -8.812 1 46.31 28 MET B N 1
ATOM 2560 C CA . MET B 1 28 ? -19.469 9.125 -8.008 1 46.31 28 MET B CA 1
ATOM 2561 C C . MET B 1 28 ? -19.578 10.617 -7.711 1 46.31 28 MET B C 1
ATOM 2563 O O . MET B 1 28 ? -18.609 11.242 -7.289 1 46.31 28 MET B O 1
ATOM 2567 N N . THR B 1 29 ? -20.594 11.18 -8.18 1 50.44 29 THR B N 1
ATOM 2568 C CA . THR B 1 29 ? -20.828 12.586 -7.855 1 50.44 29 THR B CA 1
ATOM 2569 C C . THR B 1 29 ? -20.766 12.812 -6.352 1 50.44 29 THR B C 1
ATOM 2571 O O . THR B 1 29 ? -20.875 11.867 -5.566 1 50.44 29 THR B O 1
ATOM 2574 N N . GLU B 1 30 ? -20.172 13.883 -5.949 1 53.12 30 GLU B N 1
ATOM 2575 C CA . GLU B 1 30 ? -20.172 14.32 -4.559 1 53.12 30 GLU B CA 1
ATOM 2576 C C . GLU B 1 30 ? -21.516 14.008 -3.881 1 53.12 30 GLU B C 1
ATOM 2578 O O . GLU B 1 30 ? -21.547 13.633 -2.709 1 53.12 30 GLU B O 1
ATOM 2583 N N . GLN B 1 31 ? -22.531 13.992 -4.691 1 52.12 31 GLN B N 1
ATOM 2584 C CA . GLN B 1 31 ? -23.875 13.758 -4.176 1 52.12 31 GLN B CA 1
ATOM 2585 C C . GLN B 1 31 ? -24.078 12.289 -3.824 1 52.12 31 GLN B C 1
ATOM 2587 O O . GLN B 1 31 ? -24.672 11.969 -2.785 1 52.12 31 GLN B O 1
ATOM 2592 N N . ASP B 1 32 ? -23.594 11.484 -4.676 1 55 32 ASP B N 1
ATOM 2593 C CA . ASP B 1 32 ? -23.75 10.055 -4.418 1 55 32 ASP B CA 1
ATOM 2594 C C . ASP B 1 32 ? -22.922 9.625 -3.205 1 55 32 ASP B C 1
ATOM 2596 O O . ASP B 1 32 ? -23.391 8.836 -2.379 1 55 32 ASP B O 1
ATOM 2600 N N . ARG B 1 33 ? -21.859 10.164 -2.998 1 55.66 33 ARG B N 1
ATOM 2601 C CA . ARG B 1 33 ? -21 9.867 -1.851 1 55.66 33 ARG B CA 1
ATOM 2602 C C . ARG B 1 33 ? -21.641 10.359 -0.556 1 55.66 33 ARG B C 1
ATOM 2604 O O . ARG B 1 33 ? -21.609 9.664 0.463 1 55.66 33 ARG B O 1
ATOM 2611 N N . ALA B 1 34 ? -22.078 11.539 -0.646 1 55.22 34 ALA B N 1
ATOM 2612 C CA . ALA B 1 34 ? -22.781 12.094 0.516 1 55.22 34 ALA B CA 1
ATOM 2613 C C . ALA B 1 34 ? -23.969 11.219 0.914 1 55.22 34 ALA B C 1
ATOM 2615 O O . ALA B 1 34 ? -24.188 10.961 2.1 1 55.22 34 ALA B O 1
ATOM 2616 N N . TRP B 1 35 ? -24.531 10.727 -0.065 1 53.06 35 TRP B N 1
ATOM 2617 C CA . TRP B 1 35 ? -25.688 9.859 0.159 1 53.06 35 TRP B CA 1
ATOM 2618 C C . TRP B 1 35 ? -25.266 8.539 0.792 1 53.06 35 TRP B C 1
ATOM 2620 O O . TRP B 1 35 ? -25.875 8.078 1.761 1 53.06 35 TRP B O 1
ATOM 2630 N N . LEU B 1 36 ? -24.328 7.945 0.314 1 59.28 36 LEU B N 1
ATOM 2631 C CA . LEU B 1 36 ? -23.844 6.68 0.844 1 59.28 36 LEU B CA 1
ATOM 2632 C C . LEU B 1 36 ? -23.344 6.844 2.275 1 59.28 36 LEU B C 1
ATOM 2634 O O . LEU B 1 36 ? -23.609 6 3.133 1 59.28 36 LEU B O 1
ATOM 2638 N N . ASN B 1 37 ? -22.766 7.938 2.434 1 60.66 37 ASN B N 1
ATOM 2639 C CA . ASN B 1 37 ? -22.281 8.227 3.779 1 60.66 37 ASN B CA 1
ATOM 2640 C C . ASN B 1 37 ? -23.438 8.391 4.766 1 60.66 37 ASN B C 1
ATOM 2642 O O . ASN B 1 37 ? -23.359 7.945 5.91 1 60.66 37 ASN B O 1
ATOM 2646 N N . GLU B 1 38 ? -24.375 9.062 4.293 1 56.88 38 GLU B N 1
ATOM 2647 C CA . GLU B 1 38 ? -25.578 9.234 5.105 1 56.88 38 GLU B CA 1
ATOM 2648 C C . GLU B 1 38 ? -26.25 7.895 5.387 1 56.88 38 GLU B C 1
ATOM 2650 O O . GLU B 1 38 ? -26.656 7.625 6.52 1 56.88 38 GLU B O 1
ATOM 2655 N N . VAL B 1 39 ? -26.281 7.129 4.395 1 55.19 39 VAL B N 1
ATOM 2656 C CA . VAL B 1 39 ? -26.938 5.828 4.512 1 55.19 39 VAL B CA 1
ATOM 2657 C C . VAL B 1 39 ? -26.109 4.926 5.426 1 55.19 39 VAL B C 1
ATOM 2659 O O . VAL B 1 39 ? -26.656 4.25 6.301 1 55.19 39 VAL B O 1
ATOM 2662 N N . LEU B 1 40 ? -24.844 4.988 5.242 1 59.31 40 LEU B N 1
ATOM 2663 C CA . LEU B 1 40 ? -23.953 4.172 6.055 1 59.31 40 LEU B CA 1
ATOM 2664 C C . LEU B 1 40 ? -23.922 4.664 7.496 1 59.31 40 LEU B C 1
ATOM 2666 O O . LEU B 1 40 ? -23.781 3.871 8.43 1 59.31 40 LEU B O 1
ATOM 2670 N N . GLY B 1 41 ? -24 5.953 7.66 1 54.38 41 GLY B N 1
ATOM 2671 C CA . GLY B 1 41 ? -24.125 6.543 8.984 1 54.38 41 GLY B CA 1
ATOM 2672 C C . GLY B 1 41 ? -25.422 6.176 9.688 1 54.38 41 GLY B C 1
ATOM 2673 O O . GLY B 1 41 ? -25.422 5.918 10.891 1 54.38 41 GLY B O 1
ATOM 2674 N N . GLU B 1 42 ? -26.469 6.191 9.094 1 50.84 42 GLU B N 1
ATOM 2675 C CA . GLU B 1 42 ? -27.781 5.875 9.648 1 50.84 42 GLU B CA 1
ATOM 2676 C C . GLU B 1 42 ? -27.891 4.398 10.008 1 50.84 42 GLU B C 1
ATOM 2678 O O . GLU B 1 42 ? -28.531 4.043 11 1 50.84 42 GLU B O 1
ATOM 2683 N N . MET B 1 43 ? -27.359 3.648 9.273 1 47.19 43 MET B N 1
ATOM 2684 C CA . MET B 1 43 ? -27.453 2.211 9.516 1 47.19 43 MET B CA 1
ATOM 2685 C C . MET B 1 43 ? -26.625 1.804 10.727 1 47.19 43 MET B C 1
ATOM 2687 O O . MET B 1 43 ? -26.938 0.819 11.398 1 47.19 43 MET B O 1
ATOM 2691 N N . ALA B 1 44 ? -25.656 2.549 11.172 1 43.78 44 ALA B N 1
ATOM 2692 C CA . ALA B 1 44 ? -24.828 2.24 12.336 1 43.78 44 ALA B CA 1
ATOM 2693 C C . ALA B 1 44 ? -25.531 2.623 13.633 1 43.78 44 ALA B C 1
ATOM 2695 O O . ALA B 1 44 ? -25.062 2.299 14.727 1 43.78 44 ALA B O 1
ATOM 2696 N N . VAL B 1 45 ? -26.641 3.27 13.789 1 37.97 45 VAL B N 1
ATOM 2697 C CA . VAL B 1 45 ? -27.391 3.602 15 1 37.97 45 VAL B CA 1
ATOM 2698 C C . VAL B 1 45 ? -28.125 2.369 15.508 1 37.97 45 VAL B C 1
ATOM 2700 O O . VAL B 1 45 ? -28.906 1.758 14.766 1 37.97 45 VAL B O 1
ATOM 2703 N N . PRO B 1 46 ? -27.781 1.808 16.672 1 34.12 46 PRO B N 1
ATOM 2704 C CA . PRO B 1 46 ? -28.578 0.743 17.281 1 34.12 46 PRO B CA 1
ATOM 2705 C C . PRO B 1 46 ? -30.062 1.117 17.406 1 34.12 46 PRO B C 1
ATOM 2707 O O . PRO B 1 46 ? -30.391 2.26 17.734 1 34.12 46 PRO B O 1
ATOM 2710 N N . HIS B 1 47 ? -30.984 0.462 16.812 1 32.5 47 HIS B N 1
ATOM 2711 C CA . HIS B 1 47 ? -32.438 0.511 17.062 1 32.5 47 HIS B CA 1
ATOM 2712 C C . HIS B 1 47 ? -32.75 0.176 18.516 1 32.5 47 HIS B C 1
ATOM 2714 O O . HIS B 1 47 ? -32.781 -0.998 18.891 1 32.5 47 HIS B O 1
ATOM 2720 N N . SER B 1 48 ? -32.406 0.824 19.688 1 30.8 48 SER B N 1
ATOM 2721 C CA . SER B 1 48 ? -33.062 0.609 20.953 1 30.8 48 SER B CA 1
ATOM 2722 C C . SER B 1 48 ? -34.562 0.927 20.859 1 30.8 48 SER B C 1
ATOM 2724 O O . SER B 1 48 ? -34.938 2.031 20.453 1 30.8 48 SER B O 1
ATOM 2726 N N . ASN B 1 49 ? -35.531 0.041 20.906 1 28.59 49 ASN B N 1
ATOM 2727 C CA . ASN B 1 49 ? -36.969 -0.01 21.031 1 28.59 49 ASN B CA 1
ATOM 2728 C C . ASN B 1 49 ? -37.438 0.745 22.266 1 28.59 49 ASN B C 1
ATOM 2730 O O . ASN B 1 49 ? -38.625 0.646 22.656 1 28.59 49 ASN B O 1
ATOM 2734 N N . ASN B 1 50 ? -36.781 0.898 23.453 1 31.05 50 ASN B N 1
ATOM 2735 C CA . ASN B 1 50 ? -37.625 1.3 24.594 1 31.05 50 ASN B CA 1
ATOM 2736 C C . ASN B 1 50 ? -38.281 2.646 24.344 1 31.05 50 ASN B C 1
ATOM 2738 O O . ASN B 1 50 ? -37.625 3.617 23.969 1 31.05 50 ASN B O 1
ATOM 2742 N N . ASN B 1 51 ? -39.719 2.773 24.312 1 30.03 51 ASN B N 1
ATOM 2743 C CA . ASN B 1 51 ? -40.844 3.725 24.359 1 30.03 51 ASN B CA 1
ATOM 2744 C C . ASN B 1 51 ? -40.625 4.781 25.438 1 30.03 51 ASN B C 1
ATOM 2746 O O . ASN B 1 51 ? -41.5 5.617 25.672 1 30.03 51 ASN B O 1
ATOM 2750 N N . ASP B 1 52 ? -40.281 4.418 26.703 1 30.52 52 ASP B N 1
ATOM 2751 C CA . ASP B 1 52 ? -40.5 5.418 27.75 1 30.52 52 ASP B CA 1
ATOM 2752 C C . ASP B 1 52 ? -39.812 6.738 27.391 1 30.52 52 ASP B C 1
ATOM 2754 O O . ASP B 1 52 ? -38.594 6.809 27.297 1 30.52 52 ASP B O 1
ATOM 2758 N N . LEU B 1 53 ? -40.5 7.727 26.672 1 29.69 53 LEU B N 1
ATOM 2759 C CA . LEU B 1 53 ? -40.469 9.133 26.297 1 29.69 53 LEU B CA 1
ATOM 2760 C C . LEU B 1 53 ? -39.969 10 27.438 1 29.69 53 LEU B C 1
ATOM 2762 O O . LEU B 1 53 ? -39.969 11.234 27.344 1 29.69 53 LEU B O 1
ATOM 2766 N N . GLU B 1 54 ? -40.188 9.617 28.734 1 30.88 54 GLU B N 1
ATOM 2767 C CA . GLU B 1 54 ? -40.156 10.719 29.688 1 30.88 54 GLU B CA 1
ATOM 2768 C C . GLU B 1 54 ? -38.906 11.594 29.469 1 30.88 54 GLU B C 1
ATOM 2770 O O . GLU B 1 54 ? -38.062 11.273 28.641 1 30.88 54 GLU B O 1
ATOM 2775 N N . SER B 1 55 ? -38.344 12.047 30.766 1 30.34 55 SER B N 1
ATOM 2776 C CA . SER B 1 55 ? -37.531 13.203 31.172 1 30.34 55 SER B CA 1
ATOM 2777 C C . SER B 1 55 ? -36.188 13.219 30.484 1 30.34 55 SER B C 1
ATOM 2779 O O . SER B 1 55 ? -35.188 13.703 31.047 1 30.34 55 SER B O 1
ATOM 2781 N N . VAL B 1 56 ? -36 12.289 29.656 1 28.08 56 VAL B N 1
ATOM 2782 C CA . VAL B 1 56 ? -34.625 12.438 29.219 1 28.08 56 VAL B CA 1
ATOM 2783 C C . VAL B 1 56 ? -34.406 13.836 28.625 1 28.08 56 VAL B C 1
ATOM 2785 O O . VAL B 1 56 ? -35.094 14.211 27.672 1 28.08 56 VAL B O 1
ATOM 2788 N N . ASN B 1 57 ? -34.094 14.891 29.438 1 30.16 57 ASN B N 1
ATOM 2789 C CA . ASN B 1 57 ? -33.594 16.219 29.078 1 30.16 57 ASN B CA 1
ATOM 2790 C C . ASN B 1 57 ? -32.906 16.219 27.719 1 30.16 57 ASN B C 1
ATOM 2792 O O . ASN B 1 57 ? -32.031 15.375 27.453 1 30.16 57 ASN B O 1
ATOM 2796 N N . SER B 1 58 ? -33.594 16.672 26.734 1 30.58 58 SER B N 1
ATOM 2797 C CA . SER B 1 58 ? -33.531 16.875 25.281 1 30.58 58 SER B CA 1
ATOM 2798 C C . SER B 1 58 ? -32.125 17.172 24.812 1 30.58 58 SER B C 1
ATOM 2800 O O . SER B 1 58 ? -31.828 17.094 23.625 1 30.58 58 SER B O 1
ATOM 2802 N N . ALA B 1 59 ? -31.531 18.141 25.469 1 29.39 59 ALA B N 1
ATOM 2803 C CA . ALA B 1 59 ? -30.344 18.844 24.984 1 29.39 59 ALA B CA 1
ATOM 2804 C C . ALA B 1 59 ? -29.172 17.875 24.828 1 29.39 59 ALA B C 1
ATOM 2806 O O . ALA B 1 59 ? -28.094 18.266 24.406 1 29.39 59 ALA B O 1
ATOM 2807 N N . GLU B 1 60 ? -29.25 16.828 25.688 1 30.3 60 GLU B N 1
ATOM 2808 C CA . GLU B 1 60 ? -28.109 15.938 25.516 1 30.3 60 GLU B CA 1
ATOM 2809 C C . GLU B 1 60 ? -28.078 15.32 24.125 1 30.3 60 GLU B C 1
ATOM 2811 O O . GLU B 1 60 ? -28.859 14.406 23.828 1 30.3 60 GLU B O 1
ATOM 2816 N N . VAL B 1 61 ? -28.422 16.062 23.125 1 29.52 61 VAL B N 1
ATOM 2817 C CA . VAL B 1 61 ? -27.969 15.695 21.781 1 29.52 61 VAL B CA 1
ATOM 2818 C C . VAL B 1 61 ? -26.812 14.711 21.875 1 29.52 61 VAL B C 1
ATOM 2820 O O . VAL B 1 61 ? -25.703 15.078 22.297 1 29.52 61 VAL B O 1
ATOM 2823 N N . LYS B 1 62 ? -27.078 13.562 22.453 1 34.84 62 LYS B N 1
ATOM 2824 C CA . LYS B 1 62 ? -26.094 12.492 22.266 1 34.84 62 LYS B CA 1
ATOM 2825 C C . LYS B 1 62 ? -25.203 12.758 21.062 1 34.84 62 LYS B C 1
ATOM 2827 O O . LYS B 1 62 ? -25.703 12.852 19.938 1 34.84 62 LYS B O 1
ATOM 2832 N N . ALA B 1 63 ? -24.391 13.781 21.141 1 33.56 63 ALA B N 1
ATOM 2833 C CA . ALA B 1 63 ? -23.234 14.023 20.297 1 33.56 63 ALA B CA 1
ATOM 2834 C C . ALA B 1 63 ? -22.938 12.82 19.406 1 33.56 63 ALA B C 1
ATOM 2836 O O . ALA B 1 63 ? -22.531 11.766 19.891 1 33.56 63 ALA B O 1
ATOM 2837 N N . LYS B 1 64 ? -23.781 12.453 18.516 1 36.72 64 LYS B N 1
ATOM 2838 C CA . LYS B 1 64 ? -23.453 11.617 17.359 1 36.72 64 LYS B CA 1
ATOM 2839 C C . LYS B 1 64 ? -21.938 11.555 17.156 1 36.72 64 LYS B C 1
ATOM 2841 O O . LYS B 1 64 ? -21.344 12.453 16.547 1 36.72 64 LYS B O 1
ATOM 2846 N N . THR B 1 65 ?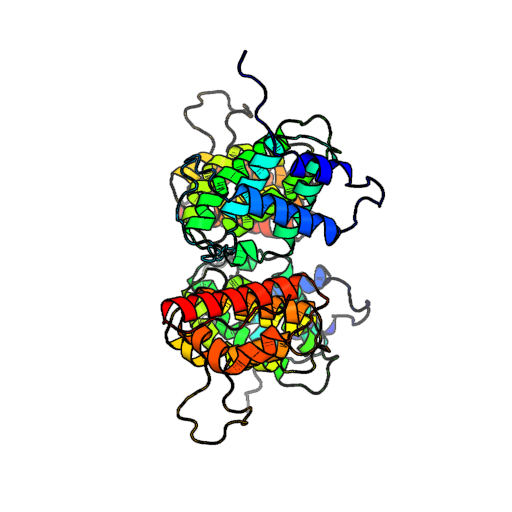 -21.203 11.336 18.141 1 37.5 65 THR B N 1
ATOM 2847 C CA . THR B 1 65 ? -19.781 11.117 17.938 1 37.5 65 THR B CA 1
ATOM 2848 C C . THR B 1 65 ? -19.531 10.461 16.578 1 37.5 65 THR B C 1
ATOM 2850 O O . THR B 1 65 ? -19.875 9.297 16.375 1 37.5 65 THR B O 1
ATOM 2853 N N . ALA B 1 66 ? -19.984 11.016 15.578 1 43.72 66 ALA B N 1
ATOM 2854 C CA . ALA B 1 66 ? -19.672 10.609 14.211 1 43.72 66 ALA B CA 1
ATOM 2855 C C . ALA B 1 66 ? -18.344 9.852 14.156 1 43.72 66 ALA B C 1
ATOM 2857 O O . ALA B 1 66 ? -17.281 10.453 13.961 1 43.72 66 ALA B O 1
ATOM 2858 N N . ALA B 1 67 ? -18.234 8.836 15.109 1 50.12 67 ALA B N 1
ATOM 2859 C CA . ALA B 1 67 ? -17.047 7.984 15.117 1 50.12 67 ALA B CA 1
ATOM 2860 C C . ALA B 1 67 ? -16.609 7.652 13.695 1 50.12 67 ALA B C 1
ATOM 2862 O O . ALA B 1 67 ? -17.438 7.387 12.82 1 50.12 67 ALA B O 1
ATOM 2863 N 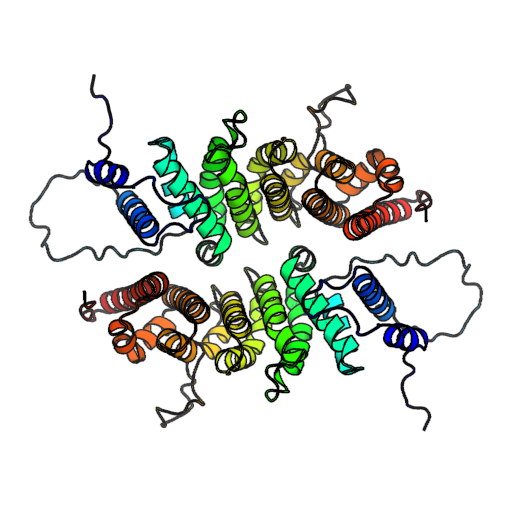N . VAL B 1 68 ? -15.539 8.227 13.359 1 64.62 68 VAL B N 1
ATOM 2864 C CA . VAL B 1 68 ? -14.906 7.844 12.102 1 64.62 68 VAL B CA 1
ATOM 2865 C C . VAL B 1 68 ? -15.047 6.336 11.891 1 64.62 68 VAL B C 1
ATOM 2867 O O . VAL B 1 68 ? -14.609 5.543 12.727 1 64.62 68 VAL B O 1
ATOM 2870 N N . LYS B 1 69 ? -15.953 6.027 11.023 1 79.75 69 LYS B N 1
ATOM 2871 C CA . LYS B 1 69 ? -16.203 4.613 10.734 1 79.75 69 LYS B CA 1
ATOM 2872 C C . LYS B 1 69 ? -14.938 3.941 10.188 1 79.75 69 LYS B C 1
ATOM 2874 O O . LYS B 1 69 ? -14.273 4.48 9.305 1 79.75 69 LYS B O 1
ATOM 2879 N N . GLY B 1 70 ? -14.594 2.842 10.828 1 89.88 70 GLY B N 1
ATOM 2880 C CA . GLY B 1 70 ? -13.5 2.016 10.328 1 89.88 70 GLY B CA 1
ATOM 2881 C C . GLY B 1 70 ? -13.867 1.224 9.086 1 89.88 70 GLY B C 1
ATOM 2882 O O . GLY B 1 70 ? -15.031 1.191 8.688 1 89.88 70 GLY B O 1
ATOM 2883 N N . ILE B 1 71 ? -12.945 0.691 8.422 1 96.12 71 ILE B N 1
ATOM 2884 C CA . ILE B 1 71 ? -13.125 -0.025 7.164 1 96.12 71 ILE B CA 1
ATOM 2885 C C . ILE B 1 71 ? -14.109 -1.176 7.363 1 96.12 71 ILE B C 1
ATOM 2887 O O . ILE B 1 71 ? -14.945 -1.439 6.496 1 96.12 71 ILE B O 1
ATOM 2891 N N . THR B 1 72 ? -14.023 -1.909 8.531 1 96.56 72 THR B N 1
ATOM 2892 C CA . THR B 1 72 ? -14.93 -3.018 8.805 1 96.56 72 THR B CA 1
ATOM 2893 C C . THR B 1 72 ? -16.375 -2.537 8.812 1 96.56 72 THR B C 1
ATOM 2895 O O . THR B 1 72 ? -17.25 -3.156 8.188 1 96.56 72 THR B O 1
ATOM 2898 N N . SER B 1 73 ? -16.578 -1.435 9.477 1 93.69 73 SER B N 1
ATOM 2899 C CA . SER B 1 73 ? -17.938 -0.888 9.586 1 93.69 73 SER B CA 1
ATOM 2900 C C . SER B 1 73 ? -18.469 -0.47 8.227 1 93.69 73 SER B C 1
ATOM 2902 O O . SER B 1 73 ? -19.625 -0.755 7.895 1 93.69 73 SER B O 1
ATOM 2904 N N . VAL B 1 74 ? -17.672 0.182 7.465 1 93.44 74 VAL B N 1
ATOM 2905 C CA . VAL B 1 74 ? -18.078 0.651 6.148 1 93.44 74 VAL B CA 1
ATOM 2906 C C . VAL B 1 74 ? -18.422 -0.542 5.254 1 93.44 74 VAL B C 1
ATOM 2908 O O . VAL B 1 74 ? -19.469 -0.568 4.613 1 93.44 74 VAL B O 1
ATOM 2911 N N . LEU B 1 75 ? -17.594 -1.558 5.223 1 96.94 75 LEU B N 1
ATOM 2912 C CA . LEU B 1 75 ? -17.812 -2.727 4.375 1 96.94 75 LEU B CA 1
ATOM 2913 C C . LEU B 1 75 ? -19.047 -3.502 4.832 1 96.94 75 LEU B C 1
ATOM 2915 O O . LEU B 1 75 ? -19.797 -4.023 4.004 1 96.94 75 LEU B O 1
ATOM 2919 N N . SER B 1 76 ? -19.203 -3.59 6.156 1 94.81 76 SER B N 1
ATOM 2920 C CA . SER B 1 76 ? -20.391 -4.25 6.676 1 94.81 76 SER B CA 1
ATOM 2921 C C . SER B 1 76 ? -21.656 -3.531 6.234 1 94.81 76 SER B C 1
ATOM 2923 O O . SER B 1 76 ? -22.672 -4.172 5.934 1 94.81 76 SER B O 1
ATOM 2925 N N . GLY B 1 77 ? -21.562 -2.238 6.215 1 91.06 77 GLY B N 1
ATOM 2926 C CA . GLY B 1 77 ? -22.688 -1.471 5.688 1 91.06 77 GLY B CA 1
ATOM 2927 C C . GLY B 1 77 ? -23 -1.782 4.234 1 91.06 77 GLY B C 1
ATOM 2928 O O . GLY B 1 77 ? -24.156 -1.877 3.85 1 91.06 77 GLY B O 1
ATOM 2929 N N . LEU B 1 78 ? -22 -1.935 3.445 1 93.94 78 LEU B N 1
ATOM 2930 C CA . LEU B 1 78 ? -22.188 -2.268 2.037 1 93.94 78 LEU B CA 1
ATOM 2931 C C . LEU B 1 78 ? -22.797 -3.656 1.882 1 93.94 78 LEU B C 1
ATOM 2933 O O . LEU B 1 78 ? -23.609 -3.887 0.979 1 93.94 78 LEU B O 1
ATOM 2937 N N . VAL B 1 79 ? -22.375 -4.57 2.742 1 94.5 79 VAL B N 1
ATOM 2938 C CA . VAL B 1 79 ? -22.938 -5.918 2.727 1 94.5 79 VAL B CA 1
ATOM 2939 C C . VAL B 1 79 ? -24.453 -5.848 2.979 1 94.5 79 VAL B C 1
ATOM 2941 O O . VAL B 1 79 ? -25.234 -6.504 2.287 1 94.5 79 VAL B O 1
ATOM 2944 N N . ASP B 1 80 ? -24.781 -5.047 3.953 1 90.69 80 ASP B N 1
ATOM 2945 C CA . ASP B 1 80 ? -26.188 -4.898 4.289 1 90.69 80 ASP B CA 1
ATOM 2946 C C . ASP B 1 80 ? -26.984 -4.305 3.121 1 90.69 80 ASP B C 1
ATOM 2948 O O . ASP B 1 80 ? -28.094 -4.746 2.826 1 90.69 80 ASP B O 1
ATOM 2952 N N . LEU B 1 81 ? -26.406 -3.426 2.469 1 87.44 81 LEU B N 1
ATOM 2953 C CA . LEU B 1 81 ? -27.062 -2.756 1.351 1 87.44 81 LEU B CA 1
ATOM 2954 C C . LEU B 1 81 ? -27.25 -3.713 0.178 1 87.44 81 LEU B C 1
ATOM 2956 O O . LEU B 1 81 ? -28.297 -3.699 -0.482 1 87.44 81 LEU B O 1
ATOM 2960 N N . ILE B 1 82 ? -26.266 -4.453 -0.099 1 87.81 82 ILE B N 1
ATOM 2961 C CA . ILE B 1 82 ? -26.312 -5.293 -1.29 1 87.81 82 ILE B CA 1
ATOM 2962 C C . ILE B 1 82 ? -27.297 -6.441 -1.069 1 87.81 82 ILE B C 1
ATOM 2964 O O . ILE B 1 82 ? -27.922 -6.918 -2.016 1 87.81 82 ILE B O 1
ATOM 2968 N N . LYS B 1 83 ? -27.469 -6.879 0.133 1 84.5 83 LYS B N 1
ATOM 2969 C CA . LYS B 1 83 ? -28.406 -7.941 0.466 1 84.5 83 LYS B CA 1
ATOM 2970 C C . LYS B 1 83 ? -29.844 -7.457 0.339 1 84.5 83 LYS B C 1
ATOM 2972 O O . LYS B 1 83 ? -30.719 -8.203 -0.104 1 84.5 83 LYS B O 1
ATOM 2977 N N . ASP B 1 84 ? -29.969 -6.305 0.678 1 75.31 84 ASP B N 1
ATOM 2978 C CA . ASP B 1 84 ? -31.328 -5.773 0.757 1 75.31 84 ASP B CA 1
ATOM 2979 C C . ASP B 1 84 ? -31.844 -5.371 -0.623 1 75.31 84 ASP B C 1
ATOM 2981 O O . ASP B 1 84 ? -33.031 -5.512 -0.915 1 75.31 84 ASP B O 1
ATOM 2985 N N . GLU B 1 85 ? -30.938 -4.801 -1.369 1 67.62 85 GLU B N 1
ATOM 2986 C CA . GLU B 1 85 ? -31.422 -4.211 -2.615 1 67.62 85 GLU B CA 1
ATOM 2987 C C . GLU B 1 85 ? -30.438 -4.43 -3.752 1 67.62 85 GLU B C 1
ATOM 2989 O O . GLU B 1 85 ? -29.375 -3.793 -3.791 1 67.62 85 GLU B O 1
ATOM 2994 N N . GLN B 1 86 ? -30.781 -5.34 -4.52 1 72.06 86 GLN B N 1
ATOM 2995 C CA . GLN B 1 86 ? -29.906 -5.5 -5.684 1 72.06 86 GLN B CA 1
ATOM 2996 C C . GLN B 1 86 ? -30.438 -4.699 -6.871 1 72.06 86 GLN B C 1
ATOM 2998 O O . GLN B 1 86 ? -30.484 -5.203 -7.996 1 72.06 86 GLN B O 1
ATOM 3003 N N . LYS B 1 87 ? -30.781 -3.5 -6.5 1 81.62 87 LYS B N 1
ATOM 3004 C CA . LYS B 1 87 ? -31.156 -2.555 -7.547 1 81.62 87 LYS B CA 1
ATOM 3005 C C . LYS B 1 87 ? -29.922 -1.999 -8.258 1 81.62 87 LYS B C 1
ATOM 3007 O O . LYS B 1 87 ? -28.891 -1.78 -7.625 1 81.62 87 LYS B O 1
ATOM 3012 N N . PRO B 1 88 ? -30.094 -1.767 -9.5 1 83.44 88 PRO B N 1
ATOM 3013 C CA . PRO B 1 88 ? -28.938 -1.351 -10.305 1 83.44 88 PRO B CA 1
ATOM 3014 C C . PRO B 1 88 ? -28.25 -0.111 -9.742 1 83.44 88 PRO B C 1
ATOM 3016 O O . PRO B 1 88 ? -27.016 -0.048 -9.711 1 83.44 88 PRO B O 1
ATOM 3019 N N . HIS B 1 89 ? -29.047 0.86 -9.312 1 83.19 89 HIS B N 1
ATOM 3020 C CA . HIS B 1 89 ? -28.438 2.088 -8.812 1 83.19 89 HIS B CA 1
ATOM 3021 C C . HIS B 1 89 ? -27.688 1.844 -7.504 1 83.19 89 HIS B C 1
ATOM 3023 O O . HIS B 1 89 ? -26.703 2.514 -7.215 1 83.19 89 HIS B O 1
ATOM 3029 N N . ILE B 1 90 ? -28.141 0.928 -6.695 1 84.25 90 ILE B N 1
ATOM 3030 C CA . ILE B 1 90 ? -27.484 0.579 -5.438 1 84.25 90 ILE B CA 1
ATOM 3031 C C . ILE B 1 90 ? -26.188 -0.176 -5.727 1 84.25 90 ILE B C 1
ATOM 3033 O O . ILE B 1 90 ? -25.156 0.095 -5.113 1 84.25 90 ILE B O 1
ATOM 3037 N N . LEU B 1 91 ? -26.328 -1.005 -6.695 1 88.88 91 LEU B N 1
ATOM 3038 C CA . LEU B 1 91 ? -25.141 -1.767 -7.078 1 88.88 91 LEU B CA 1
ATOM 3039 C C . LEU B 1 91 ? -24.062 -0.846 -7.625 1 88.88 91 LEU B C 1
ATOM 3041 O O . LEU B 1 91 ? -22.875 -1.02 -7.316 1 88.88 91 LEU B O 1
ATOM 3045 N N . ASP B 1 92 ? -24.469 0.112 -8.367 1 89.81 92 ASP B N 1
ATOM 3046 C CA . ASP B 1 92 ? -23.531 1.089 -8.906 1 89.81 92 ASP B CA 1
ATOM 3047 C C . ASP B 1 92 ? -22.891 1.896 -7.781 1 89.81 92 ASP B C 1
ATOM 3049 O O . ASP B 1 92 ? -21.688 2.186 -7.828 1 89.81 92 ASP B O 1
ATOM 3053 N N . ALA B 1 93 ? -23.688 2.236 -6.84 1 88.06 93 ALA B N 1
ATOM 3054 C CA . ALA B 1 93 ? -23.188 3.004 -5.707 1 88.06 93 ALA B CA 1
ATOM 3055 C C . ALA B 1 93 ? -22.172 2.197 -4.91 1 88.06 93 ALA B C 1
ATOM 3057 O O . ALA B 1 93 ? -21.141 2.732 -4.477 1 88.06 93 ALA B O 1
ATOM 3058 N N . ILE B 1 94 ? -22.469 0.983 -4.738 1 92.19 94 ILE B N 1
ATOM 3059 C CA . ILE B 1 94 ? -21.562 0.108 -3.996 1 92.19 94 ILE B CA 1
ATOM 3060 C C . ILE B 1 94 ? -20.25 -0.053 -4.762 1 92.19 94 ILE B C 1
ATOM 3062 O O . ILE B 1 94 ? -19.172 0.093 -4.188 1 92.19 94 ILE B O 1
ATOM 3066 N N . LYS B 1 95 ? -20.344 -0.288 -6.031 1 94.19 95 LYS B N 1
ATOM 3067 C CA . LYS B 1 95 ? -19.172 -0.416 -6.891 1 94.19 95 LYS B CA 1
ATOM 3068 C C . LYS B 1 95 ? -18.297 0.833 -6.816 1 94.19 95 LYS B C 1
ATOM 3070 O O . LYS B 1 95 ? -17.078 0.736 -6.648 1 94.19 95 LYS B O 1
ATOM 3075 N N . ASN B 1 96 ? -18.906 1.927 -6.914 1 92.62 96 ASN B N 1
ATOM 3076 C CA . ASN B 1 96 ? -18.172 3.189 -6.883 1 92.62 96 ASN B CA 1
ATOM 3077 C C . ASN B 1 96 ? -17.5 3.416 -5.535 1 92.62 96 ASN B C 1
ATOM 3079 O O . ASN B 1 96 ? -16.375 3.928 -5.473 1 92.62 96 ASN B O 1
ATOM 3083 N N . GLU B 1 97 ? -18.172 3.039 -4.445 1 92.25 97 GLU B N 1
ATOM 3084 C CA . GLU B 1 97 ? -17.578 3.184 -3.119 1 92.25 97 GLU B CA 1
ATOM 3085 C C . GLU B 1 97 ? -16.375 2.264 -2.945 1 92.25 97 GLU B C 1
ATOM 3087 O O . GLU B 1 97 ? -15.344 2.674 -2.396 1 92.25 97 GLU B O 1
ATOM 3092 N N . LEU B 1 98 ? -16.531 1.097 -3.441 1 96.62 98 LEU B N 1
ATOM 3093 C CA . LEU B 1 98 ? -15.414 0.16 -3.369 1 96.62 98 LEU B CA 1
ATOM 3094 C C . LEU B 1 98 ? -14.211 0.686 -4.145 1 96.62 98 LEU B C 1
ATOM 3096 O O . LEU B 1 98 ? -13.078 0.614 -3.668 1 96.62 98 LEU B O 1
ATOM 3100 N N . GLN B 1 99 ? -14.508 1.239 -5.285 1 95.5 99 GLN B N 1
ATOM 3101 C CA . GLN B 1 99 ? -13.445 1.828 -6.094 1 95.5 99 GLN B CA 1
ATOM 3102 C C . GLN B 1 99 ? -12.789 3.004 -5.371 1 95.5 99 GLN B C 1
ATOM 3104 O O . GLN B 1 99 ? -11.562 3.135 -5.367 1 95.5 99 GLN B O 1
ATOM 3109 N N . HIS B 1 100 ? -13.594 3.746 -4.75 1 90.12 100 HIS B N 1
ATOM 3110 C CA . HIS B 1 100 ? -13.086 4.898 -4.012 1 90.12 100 HIS B CA 1
ATOM 3111 C C . HIS B 1 100 ? -12.188 4.461 -2.859 1 90.12 100 HIS B C 1
ATOM 3113 O O . HIS B 1 100 ? -11.117 5.031 -2.654 1 90.12 100 HIS B O 1
ATOM 3119 N N . ILE B 1 101 ? -12.594 3.498 -2.121 1 93.94 101 ILE B N 1
ATOM 3120 C CA . ILE B 1 101 ? -11.82 2.984 -0.996 1 93.94 101 ILE B CA 1
ATOM 3121 C C . ILE B 1 101 ? -10.469 2.465 -1.488 1 93.94 101 ILE B C 1
ATOM 3123 O O . ILE B 1 101 ? -9.43 2.76 -0.896 1 93.94 101 ILE B O 1
ATOM 3127 N N . ALA B 1 102 ? -10.523 1.758 -2.594 1 95.88 102 ALA B N 1
ATOM 3128 C CA . ALA B 1 102 ? -9.305 1.17 -3.148 1 95.88 102 ALA B CA 1
ATOM 3129 C C . ALA B 1 102 ? -8.344 2.252 -3.639 1 95.88 102 ALA B C 1
ATOM 3131 O O . ALA B 1 102 ? -7.133 2.148 -3.447 1 95.88 102 ALA B O 1
ATOM 3132 N N . ASP B 1 103 ? -8.859 3.281 -4.203 1 90.31 103 ASP B N 1
ATOM 3133 C CA . ASP B 1 103 ? -8.047 4.324 -4.824 1 90.31 103 ASP B CA 1
ATOM 3134 C C . ASP B 1 103 ? -7.488 5.281 -3.771 1 90.31 103 ASP B C 1
ATOM 3136 O O . ASP B 1 103 ? -6.32 5.672 -3.834 1 90.31 103 ASP B O 1
ATOM 3140 N N . ASP B 1 104 ? -8.312 5.699 -2.887 1 84.56 104 ASP B N 1
ATOM 3141 C CA . ASP B 1 104 ? -7.945 6.699 -1.887 1 84.56 104 ASP B CA 1
ATOM 3142 C C . ASP B 1 104 ? -7.098 6.082 -0.778 1 84.56 104 ASP B C 1
ATOM 3144 O O . ASP B 1 104 ? -6.16 6.711 -0.285 1 84.56 104 ASP B O 1
ATOM 3148 N N . GLY B 1 105 ? -7.426 4.98 -0.303 1 90.62 105 GLY B N 1
ATOM 3149 C CA . GLY B 1 105 ? -6.648 4.176 0.628 1 90.62 105 GLY B CA 1
ATOM 3150 C C . GLY B 1 105 ? -6.691 4.707 2.049 1 90.62 105 GLY B C 1
ATOM 3151 O O . GLY B 1 105 ? -6.082 4.125 2.951 1 90.62 105 GLY B O 1
ATOM 3152 N N . GLU B 1 106 ? -7.352 5.781 2.35 1 89 106 GLU B N 1
ATOM 3153 C CA . GLU B 1 106 ? -7.332 6.422 3.66 1 89 106 GLU B CA 1
ATOM 3154 C C . GLU B 1 106 ? -7.938 5.512 4.727 1 89 106 GLU B C 1
ATOM 3156 O O . GLU B 1 106 ? -7.387 5.387 5.824 1 89 106 GLU B O 1
ATOM 3161 N N . LEU B 1 107 ? -9.078 4.863 4.41 1 90.06 107 LEU B N 1
ATOM 3162 C CA . LEU B 1 107 ? -9.703 3.936 5.344 1 90.06 107 LEU B CA 1
ATOM 3163 C C . LEU B 1 107 ? -8.773 2.762 5.645 1 90.06 107 LEU B C 1
ATOM 3165 O O . LEU B 1 107 ? -8.727 2.277 6.777 1 90.06 107 LEU B O 1
ATOM 3169 N N . LEU B 1 108 ? -8.078 2.387 4.648 1 95.75 108 LEU B N 1
ATOM 3170 C CA . LEU B 1 108 ? -7.164 1.263 4.785 1 95.75 108 LEU B CA 1
ATOM 3171 C C . LEU B 1 108 ? -5.945 1.652 5.617 1 95.75 108 LEU B C 1
ATOM 3173 O O . LEU B 1 108 ? -5.516 0.893 6.488 1 95.75 108 LEU B O 1
ATOM 3177 N N . ASP B 1 109 ? -5.512 2.879 5.406 1 91.25 109 ASP B N 1
ATOM 3178 C CA . ASP B 1 109 ? -4.363 3.4 6.141 1 91.25 109 ASP B CA 1
ATOM 3179 C C . ASP B 1 109 ? -4.688 3.562 7.625 1 91.25 109 ASP B C 1
ATOM 3181 O O . ASP B 1 109 ? -3.805 3.445 8.477 1 91.25 109 ASP B O 1
ATOM 3185 N N . ARG B 1 110 ? -5.906 3.752 7.926 1 91.25 110 ARG B N 1
ATOM 3186 C CA . ARG B 1 110 ? -6.34 4.016 9.297 1 91.25 110 ARG B CA 1
ATOM 3187 C C . ARG B 1 110 ? -6.555 2.715 10.062 1 91.25 110 ARG B C 1
ATOM 3189 O O . ARG B 1 110 ? -6.59 2.713 11.297 1 91.25 110 ARG B O 1
ATOM 3196 N N . ALA B 1 111 ? -6.711 1.647 9.383 1 94 111 ALA B N 1
ATOM 3197 C CA . ALA B 1 111 ? -7.117 0.383 9.992 1 94 111 ALA B CA 1
ATOM 3198 C C . ALA B 1 111 ? -6.023 -0.165 10.906 1 94 111 ALA B C 1
ATOM 3200 O O . ALA B 1 111 ? -4.867 -0.284 10.492 1 94 111 ALA B O 1
ATOM 3201 N N . ASP B 1 112 ? -6.418 -0.434 12.148 1 91.81 112 ASP B N 1
ATOM 3202 C CA . ASP B 1 112 ? -5.496 -1.162 13.016 1 91.81 112 ASP B CA 1
ATOM 3203 C C . ASP B 1 112 ? -5.605 -2.668 12.789 1 91.81 112 ASP B C 1
ATOM 3205 O O . ASP B 1 112 ? -6.359 -3.119 11.922 1 91.81 112 ASP B O 1
ATOM 3209 N N . ASP B 1 113 ? -4.859 -3.463 13.508 1 92.88 113 ASP B N 1
ATOM 3210 C CA . ASP B 1 113 ? -4.773 -4.902 13.273 1 92.88 113 ASP B CA 1
ATOM 3211 C C . ASP B 1 113 ? -6.141 -5.562 13.438 1 92.88 113 ASP B C 1
ATOM 3213 O O . ASP B 1 113 ? -6.508 -6.441 12.656 1 92.88 113 ASP B O 1
ATOM 3217 N N . LYS B 1 114 ? -6.887 -5.152 14.43 1 95.88 114 LYS B N 1
ATOM 3218 C CA . LYS B 1 114 ? -8.203 -5.734 14.68 1 95.88 114 LYS B CA 1
ATOM 3219 C C . LYS B 1 114 ? -9.172 -5.406 13.555 1 95.88 114 LYS B C 1
ATOM 3221 O O . LYS B 1 114 ? -9.906 -6.281 13.078 1 95.88 114 LYS B O 1
ATOM 3226 N N . ASP B 1 115 ? -9.164 -4.145 13.18 1 96.19 115 ASP B N 1
ATOM 3227 C CA . ASP B 1 115 ? -10.039 -3.701 12.102 1 96.19 115 ASP B CA 1
ATOM 3228 C C . ASP B 1 115 ? -9.695 -4.41 10.789 1 96.19 115 ASP B C 1
ATOM 3230 O O . ASP B 1 115 ? -10.586 -4.812 10.039 1 96.19 115 ASP B O 1
ATOM 3234 N N . ARG B 1 116 ? -8.422 -4.547 10.484 1 97.44 116 ARG B N 1
ATOM 3235 C CA . ARG B 1 116 ? -7.961 -5.254 9.297 1 97.44 116 ARG B CA 1
ATOM 3236 C C . ARG B 1 116 ? -8.453 -6.695 9.289 1 97.44 116 ARG B C 1
ATOM 3238 O O . ARG B 1 116 ? -8.977 -7.176 8.281 1 97.44 116 ARG B O 1
ATOM 3245 N N . ARG B 1 117 ? -8.289 -7.359 10.398 1 98.12 117 ARG B N 1
ATOM 3246 C CA . ARG B 1 117 ? -8.727 -8.75 10.531 1 98.12 117 ARG B CA 1
ATOM 3247 C C . ARG B 1 117 ? -10.234 -8.867 10.367 1 98.12 117 ARG B C 1
ATOM 3249 O O . ARG B 1 117 ? -10.727 -9.734 9.641 1 98.12 117 ARG B O 1
ATOM 3256 N N . ASN B 1 118 ? -10.914 -7.957 11.008 1 98.25 118 ASN B N 1
ATOM 3257 C CA . ASN B 1 118 ? -12.375 -8.023 11.031 1 98.25 118 ASN B CA 1
ATOM 3258 C C . ASN B 1 118 ? -12.969 -7.691 9.664 1 98.25 118 ASN B C 1
ATOM 3260 O O . ASN B 1 118 ? -14.102 -8.07 9.367 1 98.25 118 ASN B O 1
ATOM 3264 N N . ALA B 1 119 ? -12.242 -7.012 8.875 1 98.56 119 ALA B N 1
ATOM 3265 C CA . ALA B 1 119 ? -12.727 -6.602 7.559 1 98.56 119 ALA B CA 1
ATOM 3266 C C . ALA B 1 119 ? -12.797 -7.793 6.605 1 98.56 119 ALA B C 1
ATOM 3268 O O . ALA B 1 119 ? -13.445 -7.719 5.559 1 98.56 119 ALA B O 1
ATOM 3269 N N . VAL B 1 120 ? -12.195 -8.891 6.93 1 98.75 120 VAL B N 1
ATOM 3270 C CA . VAL B 1 120 ? -12.133 -10.047 6.047 1 98.75 120 VAL B CA 1
ATOM 3271 C C . VAL B 1 120 ? -13.531 -10.625 5.844 1 98.75 120 VAL B C 1
ATOM 3273 O O . VAL B 1 120 ? -13.898 -10.992 4.73 1 98.75 120 VAL B O 1
ATOM 3276 N N . ALA B 1 121 ? -14.32 -10.664 6.867 1 98.44 121 ALA B N 1
ATOM 3277 C CA . ALA B 1 121 ? -15.648 -11.266 6.801 1 98.44 121 ALA B CA 1
ATOM 3278 C C . ALA B 1 121 ? -16.547 -10.5 5.832 1 98.44 121 ALA B C 1
ATOM 3280 O O . ALA B 1 121 ? -17.125 -11.094 4.918 1 98.44 121 ALA B O 1
ATOM 3281 N N . PRO B 1 122 ? -16.656 -9.18 6.008 1 98.38 122 PRO B N 1
ATOM 3282 C CA . PRO B 1 122 ? -17.5 -8.477 5.035 1 98.38 122 PRO B CA 1
ATOM 3283 C C . PRO B 1 122 ? -16.922 -8.531 3.617 1 98.38 122 PRO B C 1
ATOM 3285 O O . PRO B 1 122 ? -17.688 -8.539 2.645 1 98.38 122 PRO B O 1
ATOM 3288 N N . ILE B 1 123 ? -15.641 -8.531 3.432 1 98.69 123 ILE B N 1
ATOM 3289 C CA . ILE B 1 123 ? -15.047 -8.688 2.105 1 98.69 123 ILE B CA 1
ATOM 3290 C C . ILE B 1 123 ? -15.469 -10.031 1.508 1 98.69 123 ILE B C 1
ATOM 3292 O O . ILE B 1 123 ? -15.82 -10.109 0.329 1 98.69 123 ILE B O 1
ATOM 3296 N N . SER B 1 124 ? -15.398 -11.078 2.336 1 98.25 124 SER B N 1
ATOM 3297 C CA . SER B 1 124 ? -15.82 -12.406 1.902 1 98.25 124 SER B CA 1
ATOM 3298 C C . SER B 1 124 ? -17.266 -12.398 1.4 1 98.25 124 SER B C 1
ATOM 3300 O O . SER B 1 124 ? -17.562 -12.922 0.325 1 98.25 124 SER B O 1
ATOM 3302 N N . ALA B 1 125 ? -18.078 -11.742 2.127 1 97.19 125 ALA B N 1
ATOM 3303 C CA . ALA B 1 125 ? -19.5 -11.68 1.756 1 97.19 125 ALA B CA 1
ATOM 3304 C C . ALA B 1 125 ? -19.672 -10.945 0.431 1 97.19 125 ALA B C 1
ATOM 3306 O O . ALA B 1 125 ? -20.438 -11.398 -0.436 1 97.19 125 ALA B O 1
ATOM 3307 N N . LEU B 1 126 ? -19.016 -9.883 0.279 1 96.62 126 LEU B N 1
ATOM 3308 C CA . LEU B 1 126 ? -19.125 -9.086 -0.94 1 96.62 126 LEU B CA 1
ATOM 3309 C C . LEU B 1 126 ? -18.562 -9.844 -2.135 1 96.62 126 LEU B C 1
ATOM 3311 O O . LEU B 1 126 ? -19.141 -9.82 -3.225 1 96.62 126 LEU B O 1
ATOM 3315 N N . LEU B 1 127 ? -17.469 -10.492 -1.931 1 96.31 127 LEU B N 1
ATOM 3316 C CA . LEU B 1 127 ? -16.828 -11.25 -3.002 1 96.31 127 LEU B CA 1
ATOM 3317 C C . LEU B 1 127 ? -17.703 -12.406 -3.447 1 96.31 127 LEU B C 1
ATOM 3319 O O . LEU B 1 127 ? -17.812 -12.688 -4.645 1 96.31 127 LEU B O 1
ATOM 3323 N N . MET B 1 128 ? -18.281 -13.047 -2.479 1 94.19 128 MET B N 1
ATOM 3324 C CA . MET B 1 128 ? -19.188 -14.148 -2.799 1 94.19 128 MET B CA 1
ATOM 3325 C C . MET B 1 128 ? -20.359 -13.664 -3.635 1 94.19 128 MET B C 1
ATOM 3327 O O . MET B 1 128 ? -20.766 -14.336 -4.582 1 94.19 128 MET B O 1
ATOM 3331 N N . THR B 1 129 ? -20.812 -12.531 -3.293 1 92.12 129 THR B N 1
ATOM 3332 C CA . THR B 1 129 ? -21.922 -11.945 -4.039 1 92.12 129 THR B CA 1
ATOM 3333 C C . THR B 1 129 ? -21.469 -11.531 -5.438 1 92.12 129 THR B C 1
ATOM 3335 O O . THR B 1 129 ? -22.172 -11.797 -6.422 1 92.12 129 THR B O 1
ATOM 3338 N N . ALA B 1 130 ? -20.375 -10.953 -5.496 1 91.88 130 ALA B N 1
ATOM 3339 C CA . ALA B 1 130 ? -19.859 -10.461 -6.773 1 91.88 130 ALA B CA 1
ATOM 3340 C C . ALA B 1 130 ? -19.531 -11.625 -7.711 1 91.88 130 ALA B C 1
ATOM 3342 O O . ALA B 1 130 ? -19.703 -11.508 -8.93 1 91.88 130 ALA B O 1
ATOM 3343 N N . CYS B 1 131 ? -19.172 -12.773 -7.184 1 90.88 131 CYS B N 1
ATOM 3344 C CA . CYS B 1 131 ? -18.75 -13.914 -7.984 1 90.88 131 CYS B CA 1
ATOM 3345 C C . CYS B 1 131 ? -19.922 -14.836 -8.297 1 90.88 131 CYS B C 1
ATOM 3347 O O . CYS B 1 131 ? -19.766 -15.812 -9.039 1 90.88 131 CYS B O 1
ATOM 3349 N N . ALA B 1 132 ? -21 -14.648 -7.68 1 81.62 132 ALA B N 1
ATOM 3350 C CA . ALA B 1 132 ? -22.141 -15.547 -7.832 1 81.62 132 ALA B CA 1
ATOM 3351 C C . ALA B 1 132 ? -22.609 -15.586 -9.281 1 81.62 132 ALA B C 1
ATOM 3353 O O . ALA B 1 132 ? -23.031 -16.641 -9.773 1 81.62 132 ALA B O 1
ATOM 3354 N N . ASP B 1 133 ? -22.734 -14.43 -9.852 1 65 133 ASP B N 1
ATOM 3355 C CA . ASP B 1 133 ? -23.281 -14.477 -11.203 1 65 133 ASP B CA 1
ATOM 3356 C C . ASP B 1 133 ? -22.188 -14.398 -12.258 1 65 133 ASP B C 1
ATOM 3358 O O . ASP B 1 133 ? -21.547 -13.359 -12.422 1 65 133 ASP B O 1
ATOM 3362 N N . HIS B 1 134 ? -21.719 -15.562 -12.773 1 62.41 134 HIS B N 1
ATOM 3363 C CA . HIS B 1 134 ? -20.656 -15.68 -13.766 1 62.41 134 HIS B CA 1
ATOM 3364 C C . HIS B 1 134 ? -21.172 -15.312 -15.156 1 62.41 134 HIS B C 1
ATOM 3366 O O . HIS B 1 134 ? -20.391 -15.25 -16.109 1 62.41 134 HIS B O 1
ATOM 3372 N N . SER B 1 135 ? -22.469 -15.062 -15.25 1 58.06 135 SER B N 1
ATOM 3373 C CA . SER B 1 135 ? -23.062 -15.117 -16.578 1 58.06 135 SER B CA 1
ATOM 3374 C C . SER B 1 135 ? -22.891 -13.797 -17.328 1 58.06 135 SER B C 1
ATOM 3376 O O . SER B 1 135 ? -22.984 -13.758 -18.562 1 58.06 135 SER B O 1
ATOM 3378 N N . ASP B 1 136 ? -22.594 -12.688 -16.578 1 64.94 136 ASP B N 1
ATOM 3379 C CA . ASP B 1 136 ? -22.547 -11.43 -17.312 1 64.94 136 ASP B CA 1
ATOM 3380 C C . ASP B 1 136 ? -21.281 -10.648 -17 1 64.94 136 ASP B C 1
ATOM 3382 O O . ASP B 1 136 ? -21.219 -9.914 -16.016 1 64.94 136 ASP B O 1
ATOM 3386 N N . PRO B 1 137 ? -20.234 -10.891 -17.922 1 63.47 137 PRO B N 1
ATOM 3387 C CA . PRO B 1 137 ? -18.984 -10.156 -17.719 1 63.47 137 PRO B CA 1
ATOM 3388 C C . PRO B 1 137 ? -19.203 -8.648 -17.625 1 63.47 137 PRO B C 1
ATOM 3390 O O . PRO B 1 137 ? -18.359 -7.934 -17.078 1 63.47 137 PRO B O 1
ATOM 3393 N N . GLY B 1 138 ? -20.328 -8.211 -18.031 1 68.75 138 GLY B N 1
ATOM 3394 C CA . GLY B 1 138 ? -20.594 -6.785 -18.016 1 68.75 138 GLY B CA 1
ATOM 3395 C C . GLY B 1 138 ? -21.422 -6.352 -16.812 1 68.75 138 GLY B C 1
ATOM 3396 O O . GLY B 1 138 ? -21.859 -5.203 -16.734 1 68.75 138 GLY B O 1
ATOM 3397 N N . SER B 1 139 ? -21.5 -7.277 -15.961 1 84.38 139 SER B N 1
ATOM 3398 C CA . SER B 1 139 ? -22.328 -6.973 -14.797 1 84.38 139 SER B CA 1
ATOM 3399 C C . SER B 1 139 ? -21.594 -6.07 -13.812 1 84.38 139 SER B C 1
ATOM 3401 O O . SER B 1 139 ? -20.375 -6.148 -13.695 1 84.38 139 SER B O 1
ATOM 3403 N N . VAL B 1 140 ? -22.344 -5.184 -13.219 1 89.94 140 VAL B N 1
ATOM 3404 C CA . VAL B 1 140 ? -21.828 -4.281 -12.203 1 89.94 140 VAL B CA 1
ATOM 3405 C C . VAL B 1 140 ? -21.188 -5.086 -11.07 1 89.94 140 VAL B C 1
ATOM 3407 O O . VAL B 1 140 ? -20.188 -4.656 -10.484 1 89.94 140 VAL B O 1
ATOM 3410 N N . LEU B 1 141 ? -21.641 -6.27 -10.844 1 91.12 141 LEU B N 1
ATOM 3411 C CA . LEU B 1 141 ? -21.094 -7.152 -9.82 1 91.12 141 LEU B CA 1
ATOM 3412 C C . LEU B 1 141 ? -19.672 -7.566 -10.164 1 91.12 141 LEU B C 1
ATOM 3414 O O . LEU B 1 141 ? -18.797 -7.59 -9.289 1 91.12 141 LEU B O 1
ATOM 3418 N N . ASN B 1 142 ? -19.469 -7.82 -11.398 1 92.75 142 ASN B N 1
ATOM 3419 C CA . ASN B 1 142 ? -18.125 -8.188 -11.852 1 92.75 142 ASN B CA 1
ATOM 3420 C C . ASN B 1 142 ? -17.141 -7.055 -11.625 1 92.75 142 ASN B C 1
ATOM 3422 O O . ASN B 1 142 ? -15.977 -7.301 -11.281 1 92.75 142 ASN B O 1
ATOM 3426 N N . ASP B 1 143 ? -17.609 -5.836 -11.734 1 93.69 143 ASP B N 1
ATOM 3427 C CA . ASP B 1 143 ? -16.75 -4.656 -11.594 1 93.69 143 ASP B CA 1
ATOM 3428 C C . ASP B 1 143 ? -16.344 -4.441 -10.141 1 93.69 143 ASP B C 1
ATOM 3430 O O . ASP B 1 143 ? -15.438 -3.66 -9.852 1 93.69 143 ASP B O 1
ATOM 3434 N N . MET B 1 144 ? -16.922 -5.18 -9.234 1 95.81 144 MET B N 1
ATOM 3435 C CA . MET B 1 144 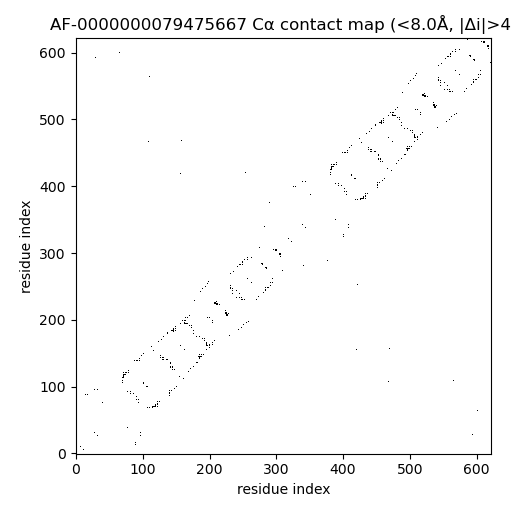? -16.625 -5.023 -7.809 1 95.81 144 MET B CA 1
ATOM 3436 C C . MET B 1 144 ? -15.43 -5.887 -7.406 1 95.81 144 MET B C 1
ATOM 3438 O O . MET B 1 144 ? -14.82 -5.664 -6.355 1 95.81 144 MET B O 1
ATOM 3442 N N . ILE B 1 145 ? -15.133 -6.793 -8.266 1 96.88 145 ILE B N 1
ATOM 3443 C CA . ILE B 1 145 ? -14.18 -7.824 -7.875 1 96.88 145 ILE B CA 1
ATOM 3444 C C . ILE B 1 145 ? -12.781 -7.215 -7.762 1 96.88 145 ILE B C 1
ATOM 3446 O O . ILE B 1 145 ? -12.102 -7.391 -6.75 1 96.88 145 ILE B O 1
ATOM 3450 N N . ALA B 1 146 ? -12.352 -6.438 -8.766 1 97.56 146 ALA B N 1
ATOM 3451 C CA . ALA B 1 146 ? -11.008 -5.855 -8.766 1 97.56 146 ALA B CA 1
ATOM 3452 C C . ALA B 1 146 ? -10.805 -4.941 -7.559 1 97.56 146 ALA B C 1
ATOM 3454 O O . ALA B 1 146 ? -9.844 -5.102 -6.805 1 97.56 146 ALA B O 1
ATOM 3455 N N . PRO B 1 147 ? -11.75 -4.035 -7.285 1 98.06 147 PRO B N 1
ATOM 3456 C CA . PRO B 1 147 ? -11.562 -3.195 -6.102 1 98.06 147 PRO B CA 1
ATOM 3457 C C . PRO B 1 147 ? -11.594 -3.994 -4.801 1 98.06 147 PRO B C 1
ATOM 3459 O O . PRO B 1 147 ? -10.852 -3.682 -3.863 1 98.06 147 PRO B O 1
ATOM 3462 N N . LEU B 1 148 ? -12.375 -4.988 -4.695 1 98.31 148 LEU B N 1
ATOM 3463 C CA . LEU B 1 148 ? -12.438 -5.82 -3.502 1 98.31 148 LEU B CA 1
ATOM 3464 C C . LEU B 1 148 ? -11.109 -6.539 -3.27 1 98.31 148 LEU B C 1
ATOM 3466 O O . LEU B 1 148 ? -10.609 -6.578 -2.143 1 98.31 148 LEU B O 1
ATOM 3470 N N . CYS B 1 149 ? -10.586 -7.047 -4.332 1 98.62 149 CYS B N 1
ATOM 3471 C CA . CYS B 1 149 ? -9.305 -7.727 -4.234 1 98.62 149 CYS B CA 1
ATOM 3472 C C . CYS B 1 149 ? -8.195 -6.75 -3.846 1 98.62 149 CYS B C 1
ATOM 3474 O O . CYS B 1 149 ? -7.309 -7.09 -3.062 1 98.62 149 CYS B O 1
ATOM 3476 N N . SER B 1 150 ? -8.281 -5.566 -4.395 1 98.19 150 SER B N 1
ATOM 3477 C CA . SER B 1 150 ? -7.309 -4.535 -4.043 1 98.19 150 SER B CA 1
ATOM 3478 C C . SER B 1 150 ? -7.387 -4.18 -2.564 1 98.19 150 SER B C 1
ATOM 3480 O O . SER B 1 150 ? -6.359 -4.051 -1.895 1 98.19 150 SER B O 1
ATOM 3482 N N . ILE B 1 151 ? -8.539 -3.998 -2.088 1 98.62 151 ILE B N 1
ATOM 3483 C CA . ILE B 1 151 ? -8.766 -3.678 -0.682 1 98.62 151 ILE B CA 1
ATOM 3484 C C . ILE B 1 151 ? -8.219 -4.801 0.197 1 98.62 151 ILE B C 1
ATOM 3486 O O . ILE B 1 151 ? -7.492 -4.547 1.162 1 98.62 151 ILE B O 1
ATOM 3490 N N . LEU B 1 152 ? -8.523 -6 -0.16 1 98.75 152 LEU B N 1
ATOM 3491 C CA . LEU B 1 152 ? -8.062 -7.16 0.59 1 98.75 152 LEU B CA 1
ATOM 3492 C C . LEU B 1 152 ? -6.535 -7.219 0.616 1 98.75 152 LEU B C 1
ATOM 3494 O O . LEU B 1 152 ? -5.938 -7.48 1.662 1 98.75 152 LEU B O 1
ATOM 3498 N N . ALA B 1 153 ? -5.941 -6.984 -0.511 1 98 153 ALA B N 1
ATOM 3499 C CA . ALA B 1 153 ? -4.484 -7.023 -0.604 1 98 153 ALA B CA 1
ATOM 3500 C C . ALA B 1 153 ? -3.848 -6 0.333 1 98 153 ALA B C 1
ATOM 3502 O O . ALA B 1 153 ? -2.914 -6.324 1.069 1 98 153 ALA B O 1
ATOM 3503 N N . GLU B 1 154 ? -4.355 -4.836 0.296 1 96.12 154 GLU B N 1
ATOM 3504 C CA . GLU B 1 154 ? -3.793 -3.766 1.11 1 96.12 154 GLU B CA 1
ATOM 3505 C C . GLU B 1 154 ? -3.984 -4.043 2.598 1 96.12 154 GLU B C 1
ATOM 3507 O O . GLU B 1 154 ? -3.119 -3.715 3.414 1 96.12 154 GLU B O 1
ATOM 3512 N N . LEU B 1 155 ? -5.07 -4.629 2.988 1 97.62 155 LEU B N 1
ATOM 3513 C CA . LEU B 1 155 ? -5.336 -4.957 4.387 1 97.62 155 LEU B CA 1
ATOM 3514 C C . LEU B 1 155 ? -4.445 -6.102 4.852 1 97.62 155 LEU B C 1
ATOM 3516 O O . LEU B 1 155 ? -3.979 -6.105 5.992 1 97.62 155 LEU B O 1
ATOM 3520 N N . ALA B 1 156 ? -4.18 -7.008 3.977 1 97.38 156 ALA B N 1
ATOM 3521 C CA . ALA B 1 156 ? -3.443 -8.219 4.34 1 97.38 156 ALA B CA 1
ATOM 3522 C C . ALA B 1 156 ? -1.939 -7.961 4.34 1 97.38 156 ALA B C 1
ATOM 3524 O O . ALA B 1 156 ? -1.187 -8.664 5.02 1 97.38 156 ALA B O 1
ATOM 3525 N N . GLN B 1 157 ? -1.548 -6.953 3.617 1 91.56 157 GLN B N 1
ATOM 3526 C CA . GLN B 1 157 ? -0.119 -6.695 3.479 1 91.56 157 GLN B CA 1
ATOM 3527 C C . GLN B 1 157 ? 0.521 -6.391 4.832 1 91.56 157 GLN B C 1
ATOM 3529 O O . GLN B 1 157 ? 0.057 -5.516 5.559 1 91.56 157 GLN B O 1
ATOM 3534 N N . ASN B 1 158 ? 1.515 -7.098 5.16 1 88.12 158 ASN B N 1
ATOM 3535 C CA . ASN B 1 158 ? 2.295 -6.949 6.383 1 88.12 158 ASN B CA 1
ATOM 3536 C C . ASN B 1 158 ? 1.405 -6.984 7.621 1 88.12 158 ASN B C 1
ATOM 3538 O O . ASN B 1 158 ? 1.644 -6.25 8.586 1 88.12 158 ASN B O 1
ATOM 3542 N N . SER B 1 159 ? 0.285 -7.75 7.582 1 93.62 159 SER B N 1
ATOM 3543 C CA . SER B 1 159 ? -0.648 -7.914 8.688 1 93.62 159 SER B CA 1
ATOM 3544 C C . SER B 1 159 ? -0.902 -9.391 8.984 1 93.62 159 SER B C 1
ATOM 3546 O O . SER B 1 159 ? -1.847 -9.977 8.461 1 93.62 159 SER B O 1
ATOM 3548 N N . PRO B 1 160 ? -0.085 -9.93 9.891 1 94.44 160 PRO B N 1
ATOM 3549 C CA . PRO B 1 160 ? -0.16 -11.367 10.133 1 94.44 160 PRO B CA 1
ATOM 3550 C C . PRO B 1 160 ? -1.559 -11.828 10.531 1 94.44 160 PRO B C 1
ATOM 3552 O O . PRO B 1 160 ? -2.033 -12.867 10.062 1 94.44 160 PRO B O 1
ATOM 3555 N N . GLU B 1 161 ? -2.266 -11.102 11.344 1 95.75 161 GLU B N 1
ATOM 3556 C CA . GLU B 1 161 ? -3.602 -11.5 11.781 1 95.75 161 GLU B CA 1
ATOM 3557 C C . GLU B 1 161 ? -4.598 -11.453 10.625 1 95.75 161 GLU B C 1
ATOM 3559 O O . GLU B 1 161 ? -5.441 -12.344 10.5 1 95.75 161 GLU B O 1
ATOM 3564 N N . CYS B 1 162 ? -4.48 -10.414 9.836 1 97.75 162 CYS B N 1
ATOM 3565 C CA . CYS B 1 162 ? -5.355 -10.312 8.672 1 97.75 162 CYS B CA 1
ATOM 3566 C C . CYS B 1 162 ? -5.039 -11.398 7.656 1 97.75 162 CYS B C 1
ATOM 3568 O O . CYS B 1 162 ? -5.949 -11.977 7.059 1 97.75 162 CYS B O 1
ATOM 3570 N N . GLN B 1 163 ? -3.76 -11.68 7.461 1 97.44 163 GLN B N 1
ATOM 3571 C CA . GLN B 1 163 ? -3.342 -12.75 6.566 1 97.44 163 GLN B CA 1
ATOM 3572 C C . GLN B 1 163 ? -3.945 -14.086 6.984 1 97.44 163 GLN B C 1
ATOM 3574 O O . GLN B 1 163 ? -4.465 -14.828 6.148 1 97.44 163 GLN B O 1
ATOM 3579 N N . GLN B 1 164 ? -3.912 -14.336 8.242 1 97.88 164 GLN B N 1
ATOM 3580 C CA . GLN B 1 164 ? -4.445 -15.594 8.75 1 97.88 164 GLN B CA 1
ATOM 3581 C C . GLN B 1 164 ? -5.949 -15.688 8.516 1 97.88 164 GLN B C 1
ATOM 3583 O O . GLN B 1 164 ? -6.449 -16.719 8.078 1 97.88 164 GLN B O 1
ATOM 3588 N N . ALA B 1 165 ? -6.621 -14.625 8.789 1 98.31 165 ALA B N 1
ATOM 3589 C CA . ALA B 1 165 ? -8.07 -14.602 8.586 1 98.31 165 ALA B CA 1
ATOM 3590 C C . ALA B 1 165 ? -8.422 -14.742 7.109 1 98.31 165 ALA B C 1
ATOM 3592 O O . ALA B 1 165 ? -9.422 -15.367 6.758 1 98.31 165 ALA B O 1
ATOM 3593 N N . ALA B 1 166 ? -7.578 -14.219 6.27 1 98.69 166 ALA B N 1
ATOM 3594 C CA . ALA B 1 166 ? -7.871 -14.117 4.844 1 98.69 166 ALA B CA 1
ATOM 3595 C C . ALA B 1 166 ? -7.586 -15.43 4.129 1 98.69 166 ALA B C 1
ATOM 3597 O O . ALA B 1 166 ? -7.934 -15.602 2.957 1 98.69 166 ALA B O 1
ATOM 3598 N N . LEU B 1 167 ? -6.988 -16.438 4.805 1 98.38 167 LEU B N 1
ATOM 3599 C CA . LEU B 1 167 ? -6.68 -17.719 4.199 1 98.38 167 LEU B CA 1
ATOM 3600 C C . LEU B 1 167 ? -7.941 -18.391 3.66 1 98.38 167 LEU B C 1
ATOM 3602 O O . LEU B 1 167 ? -7.902 -19.062 2.633 1 98.38 167 LEU B O 1
ATOM 3606 N N . GLU B 1 168 ? -9.008 -18.172 4.277 1 97.38 168 GLU B N 1
ATOM 3607 C CA . GLU B 1 168 ? -10.258 -18.812 3.889 1 97.38 168 GLU B CA 1
ATOM 3608 C C . GLU B 1 168 ? -10.734 -18.312 2.533 1 97.38 168 GLU B C 1
ATOM 3610 O O . GLU B 1 168 ? -11.602 -18.922 1.903 1 97.38 168 GLU B O 1
ATOM 3615 N N . LEU B 1 169 ? -10.203 -17.203 2.094 1 98.25 169 LEU B N 1
ATOM 3616 C CA . LEU B 1 169 ? -10.656 -16.609 0.846 1 98.25 169 LEU B CA 1
ATOM 3617 C C . LEU B 1 169 ? -9.859 -17.125 -0.337 1 98.25 169 LEU B C 1
ATOM 3619 O O . LEU B 1 169 ? -10.188 -16.859 -1.492 1 98.25 169 LEU B O 1
ATOM 3623 N N . ILE B 1 170 ? -8.828 -17.906 -0.111 1 98 170 ILE B N 1
ATOM 3624 C CA . ILE B 1 170 ? -7.895 -18.344 -1.145 1 98 170 ILE B CA 1
ATOM 3625 C C . ILE B 1 170 ? -8.641 -19.125 -2.223 1 98 170 ILE B C 1
ATOM 3627 O O . ILE B 1 170 ? -8.477 -18.859 -3.416 1 98 170 ILE B O 1
ATOM 3631 N N . PRO B 1 171 ? -9.562 -20.094 -1.88 1 96.25 171 PRO B N 1
ATOM 3632 C CA . PRO B 1 171 ? -10.273 -20.828 -2.936 1 96.25 171 PRO B CA 1
ATOM 3633 C C . PRO B 1 171 ? -11.078 -19.906 -3.852 1 96.25 171 PRO B C 1
ATOM 3635 O O . PRO B 1 171 ? -11.102 -20.109 -5.066 1 96.25 171 PRO B O 1
ATOM 3638 N N . LYS B 1 172 ? -11.68 -18.906 -3.24 1 96.38 172 LYS B N 1
ATOM 3639 C CA . LYS B 1 172 ? -12.461 -17.969 -4.043 1 96.38 172 LYS B CA 1
ATOM 3640 C C . LYS B 1 172 ? -11.562 -17.141 -4.953 1 96.38 172 LYS B C 1
ATOM 3642 O O . LYS B 1 172 ? -11.898 -16.906 -6.117 1 96.38 172 LYS B O 1
ATOM 3647 N N . LEU B 1 173 ? -10.508 -16.672 -4.441 1 97.94 173 LEU B N 1
ATOM 3648 C CA . LEU B 1 173 ? -9.555 -15.906 -5.238 1 97.94 173 LEU B CA 1
ATOM 3649 C C . LEU B 1 173 ? -9.016 -16.75 -6.395 1 97.94 173 LEU B C 1
ATOM 3651 O O . LEU B 1 173 ? -8.859 -16.25 -7.508 1 97.94 173 LEU B O 1
ATOM 3655 N N . ILE B 1 174 ? -8.789 -18.016 -6.125 1 97.06 174 ILE B N 1
ATOM 3656 C CA . ILE B 1 174 ? -8.312 -18.938 -7.156 1 97.06 174 ILE B CA 1
ATOM 3657 C C . ILE B 1 174 ? -9.367 -19.062 -8.25 1 97.06 174 ILE B C 1
ATOM 3659 O O . ILE B 1 174 ? -9.039 -19.094 -9.438 1 97.06 174 ILE B O 1
ATOM 3663 N N . THR B 1 175 ? -10.57 -19.125 -7.848 1 94.62 175 THR B N 1
ATOM 3664 C CA . THR B 1 175 ? -11.656 -19.203 -8.82 1 94.62 175 THR B CA 1
ATOM 3665 C C . THR B 1 175 ? -11.664 -17.969 -9.727 1 94.62 175 THR B C 1
ATOM 3667 O O . THR B 1 175 ? -11.875 -18.094 -10.93 1 94.62 175 THR B O 1
ATOM 3670 N N . VAL B 1 176 ? -11.469 -16.828 -9.18 1 95.56 176 VAL B N 1
ATOM 3671 C CA . VAL B 1 176 ? -11.43 -15.594 -9.953 1 95.56 176 VAL B CA 1
ATOM 3672 C C . VAL B 1 176 ? -10.273 -15.641 -10.953 1 95.56 176 VAL B C 1
ATOM 3674 O O . VAL B 1 176 ? -10.445 -15.312 -12.125 1 95.56 176 VAL B O 1
ATOM 3677 N N . VAL B 1 177 ? -9.188 -16.109 -10.492 1 96.69 177 VAL B N 1
ATOM 3678 C CA . VAL B 1 177 ? -7.965 -16.141 -11.297 1 96.69 177 VAL B CA 1
ATOM 3679 C C . VAL B 1 177 ? -8.141 -17.094 -12.469 1 96.69 177 VAL B C 1
ATOM 3681 O O . VAL B 1 177 ? -7.656 -16.844 -13.57 1 96.69 177 VAL B O 1
ATOM 3684 N N . LYS B 1 178 ? -8.844 -18.203 -12.258 1 94.06 178 LYS B N 1
ATOM 3685 C CA . LYS B 1 178 ? -9.023 -19.234 -13.273 1 94.06 178 LYS B CA 1
ATOM 3686 C C . LYS B 1 178 ? -10.164 -18.875 -14.227 1 94.06 178 LYS B C 1
ATOM 3688 O O . LYS B 1 178 ? -10.328 -19.516 -15.273 1 94.06 178 LYS B O 1
ATOM 3693 N N . SER B 1 179 ? -10.844 -17.891 -13.883 1 91.69 179 SER B N 1
ATOM 3694 C CA . SER B 1 179 ? -12.031 -17.547 -14.656 1 91.69 179 SER B CA 1
ATOM 3695 C C . SER B 1 179 ? -11.664 -16.781 -15.922 1 91.69 179 SER B C 1
ATOM 3697 O O . SER B 1 179 ? -10.484 -16.562 -16.203 1 91.69 179 SER B O 1
ATOM 3699 N N . GLU B 1 180 ? -12.648 -16.438 -16.703 1 87.12 180 GLU B N 1
ATOM 3700 C CA . GLU B 1 180 ? -12.469 -15.672 -17.922 1 87.12 180 GLU B CA 1
ATOM 3701 C C . GLU B 1 180 ? -12.711 -14.18 -17.688 1 87.12 180 GLU B C 1
ATOM 3703 O O . GLU B 1 180 ? -13.031 -13.438 -18.609 1 87.12 180 GLU B O 1
ATOM 3708 N N . ARG B 1 181 ? -12.555 -13.836 -16.5 1 88.12 181 ARG B N 1
ATOM 3709 C CA . ARG B 1 181 ? -12.766 -12.43 -16.156 1 88.12 181 ARG B CA 1
ATOM 3710 C C . ARG B 1 181 ? -11.68 -11.547 -16.75 1 88.12 181 ARG B C 1
ATOM 3712 O O . ARG B 1 181 ? -10.719 -12.039 -17.344 1 88.12 181 ARG B O 1
ATOM 3719 N N . ASP B 1 182 ? -11.992 -10.227 -16.594 1 90.56 182 ASP B N 1
ATOM 3720 C CA . ASP B 1 182 ? -11.078 -9.273 -17.234 1 90.56 182 ASP B CA 1
ATOM 3721 C C . ASP B 1 182 ? -9.719 -9.273 -16.531 1 90.56 182 ASP B C 1
ATOM 3723 O O . ASP B 1 182 ? -9.594 -9.766 -15.414 1 90.56 182 ASP B O 1
ATOM 3727 N N . THR B 1 183 ? -8.742 -8.773 -17.172 1 95.44 183 THR B N 1
ATOM 3728 C CA . THR B 1 183 ? -7.348 -8.758 -16.75 1 95.44 183 THR B CA 1
ATOM 3729 C C . THR B 1 183 ? -7.203 -8.047 -15.398 1 95.44 183 THR B C 1
ATOM 3731 O O . THR B 1 183 ? -6.414 -8.477 -14.555 1 95.44 183 THR B O 1
ATOM 3734 N N . ALA B 1 184 ? -7.969 -6.988 -15.211 1 95.44 184 ALA B N 1
ATOM 3735 C CA . ALA B 1 184 ? -7.871 -6.227 -13.969 1 95.44 184 ALA B CA 1
ATOM 3736 C C . ALA B 1 184 ? -8.297 -7.07 -12.773 1 95.44 184 ALA B C 1
ATOM 3738 O O . ALA B 1 184 ? -7.605 -7.102 -11.75 1 95.44 184 ALA B O 1
ATOM 3739 N N . ALA B 1 185 ? -9.43 -7.75 -12.906 1 95.88 185 ALA B N 1
ATOM 3740 C CA . ALA B 1 185 ? -9.922 -8.609 -11.836 1 95.88 185 ALA B CA 1
ATOM 3741 C C . ALA B 1 185 ? -8.93 -9.727 -11.523 1 95.88 185 ALA B C 1
ATOM 3743 O O . ALA B 1 185 ? -8.617 -9.977 -10.359 1 95.88 185 ALA B O 1
ATOM 3744 N N . LYS B 1 186 ? -8.453 -10.359 -12.547 1 97.38 186 LYS B N 1
ATOM 3745 C CA . LYS B 1 186 ? -7.5 -11.453 -12.367 1 97.38 186 LYS B CA 1
ATOM 3746 C C . LYS B 1 186 ? -6.203 -10.953 -11.734 1 97.38 186 LYS B C 1
ATOM 3748 O O . LYS B 1 186 ? -5.672 -11.586 -10.82 1 97.38 186 LYS B O 1
ATOM 3753 N N . THR B 1 187 ? -5.695 -9.805 -12.219 1 97.62 187 THR B N 1
ATOM 3754 C CA . THR B 1 187 ? -4.453 -9.242 -11.703 1 97.62 187 THR B CA 1
ATOM 3755 C C . THR B 1 187 ? -4.59 -8.906 -10.219 1 97.62 187 THR B C 1
ATOM 3757 O O . THR B 1 187 ? -3.707 -9.219 -9.422 1 97.62 187 THR B O 1
ATOM 3760 N N . LYS B 1 188 ? -5.703 -8.266 -9.891 1 98.06 188 LYS B N 1
ATOM 3761 C CA . LYS B 1 188 ? -5.906 -7.867 -8.5 1 98.06 188 LYS B CA 1
ATOM 3762 C C . LYS B 1 188 ? -6.145 -9.086 -7.605 1 98.06 188 LYS B C 1
ATOM 3764 O O . LYS B 1 188 ? -5.766 -9.086 -6.434 1 98.06 188 LYS B O 1
ATOM 3769 N N . ALA B 1 189 ? -6.734 -10.109 -8.164 1 98.5 189 ALA B N 1
ATOM 3770 C CA . ALA B 1 189 ? -6.906 -11.344 -7.41 1 98.5 189 ALA B CA 1
ATOM 3771 C C . ALA B 1 189 ? -5.559 -11.992 -7.098 1 98.5 189 ALA B C 1
ATOM 3773 O O . ALA B 1 189 ? -5.324 -12.438 -5.973 1 98.5 189 ALA B O 1
ATOM 3774 N N . VAL B 1 190 ? -4.66 -12.023 -8.047 1 98.44 190 VAL B N 1
ATOM 3775 C CA . VAL B 1 190 ? -3.328 -12.562 -7.801 1 98.44 190 VAL B CA 1
ATOM 3776 C C . VAL B 1 190 ? -2.596 -11.68 -6.789 1 98.44 190 VAL B C 1
ATOM 3778 O O . VAL B 1 190 ? -1.869 -12.188 -5.93 1 98.44 190 VAL B O 1
ATOM 3781 N N . TYR B 1 191 ? -2.814 -10.414 -6.938 1 98 191 TYR B N 1
ATOM 3782 C CA . TYR B 1 191 ? -2.217 -9.484 -5.988 1 98 191 TYR B CA 1
ATOM 3783 C C . TYR B 1 191 ? -2.711 -9.758 -4.57 1 98 191 TYR B C 1
ATOM 3785 O O . TYR B 1 191 ? -1.928 -9.734 -3.619 1 98 191 TYR B O 1
ATOM 3793 N N . ALA B 1 192 ? -3.977 -10 -4.398 1 98.69 192 ALA B N 1
ATOM 3794 C CA . ALA B 1 192 ? -4.531 -10.352 -3.094 1 98.69 192 ALA B CA 1
ATOM 3795 C C . ALA B 1 192 ? -3.918 -11.648 -2.572 1 98.69 192 ALA B C 1
ATOM 3797 O O . ALA B 1 192 ? -3.521 -11.734 -1.408 1 98.69 192 ALA B O 1
ATOM 3798 N N . LEU B 1 193 ? -3.781 -12.664 -3.445 1 98.62 193 LEU B N 1
ATOM 3799 C CA . LEU B 1 193 ? -3.125 -13.914 -3.07 1 98.62 193 LEU B CA 1
ATOM 3800 C C . LEU B 1 193 ? -1.702 -13.656 -2.586 1 98.62 193 LEU B C 1
ATOM 3802 O O . LEU B 1 193 ? -1.272 -14.219 -1.579 1 98.62 193 LEU B O 1
ATOM 3806 N N . SER B 1 194 ? -1.065 -12.812 -3.305 1 97.81 194 SER B N 1
ATOM 3807 C CA . SER B 1 194 ? 0.315 -12.477 -2.975 1 97.81 194 SER B CA 1
ATOM 3808 C C . SER B 1 194 ? 0.417 -11.859 -1.582 1 97.81 194 SER B C 1
ATOM 3810 O O . SER B 1 194 ? 1.256 -12.273 -0.777 1 97.81 194 SER B O 1
ATOM 3812 N N . ALA B 1 195 ? -0.437 -10.938 -1.288 1 97.19 195 ALA B N 1
ATOM 3813 C CA . ALA B 1 195 ? -0.418 -10.25 -0 1 97.19 195 ALA B CA 1
ATOM 3814 C C . ALA B 1 195 ? -0.741 -11.211 1.14 1 97.19 195 ALA B C 1
ATOM 3816 O O . ALA B 1 195 ? -0.195 -11.086 2.238 1 97.19 195 ALA B O 1
ATOM 3817 N N . ILE B 1 196 ? -1.573 -12.211 0.916 1 98.06 196 ILE B N 1
ATOM 3818 C CA . ILE B 1 196 ? -2.018 -13.156 1.932 1 98.06 196 ILE B CA 1
ATOM 3819 C C . ILE B 1 196 ? -0.922 -14.188 2.189 1 98.06 196 ILE B C 1
ATOM 3821 O O . ILE B 1 196 ? -0.665 -14.555 3.338 1 98.06 196 ILE B O 1
ATOM 3825 N N . LEU B 1 197 ? -0.246 -14.562 1.157 1 97.38 197 LEU B N 1
ATOM 3826 C CA . LEU B 1 197 ? 0.569 -15.773 1.241 1 97.38 197 LEU B CA 1
ATOM 3827 C C . LEU B 1 197 ? 2.037 -15.422 1.468 1 97.38 197 LEU B C 1
ATOM 3829 O O . LEU B 1 197 ? 2.779 -16.203 2.07 1 97.38 197 LEU B O 1
ATOM 3833 N N . ARG B 1 198 ? 2.428 -14.281 0.954 1 93.75 198 ARG B N 1
ATOM 3834 C CA . ARG B 1 198 ? 3.824 -13.906 1.146 1 93.75 198 ARG B CA 1
ATOM 3835 C C . ARG B 1 198 ? 4.152 -13.766 2.627 1 93.75 198 ARG B C 1
ATOM 3837 O O . ARG B 1 198 ? 3.379 -13.18 3.387 1 93.75 198 ARG B O 1
ATOM 3844 N N . SER B 1 199 ? 5.227 -14.312 3.098 1 88.69 199 SER B N 1
ATOM 3845 C CA . SER B 1 199 ? 5.777 -14.234 4.445 1 88.69 199 SER B CA 1
ATOM 3846 C C . SER B 1 199 ? 4.883 -14.953 5.453 1 88.69 199 SER B C 1
ATOM 3848 O O . SER B 1 199 ? 5.066 -14.812 6.664 1 88.69 199 SER B O 1
ATOM 3850 N N . ASN B 1 200 ? 3.75 -15.586 4.902 1 93.31 200 ASN B N 1
ATOM 3851 C CA . ASN B 1 200 ? 2.922 -16.422 5.773 1 93.31 200 ASN B CA 1
ATOM 3852 C C . ASN B 1 200 ? 3.416 -17.859 5.812 1 93.31 200 ASN B C 1
ATOM 3854 O O . ASN B 1 200 ? 3.08 -18.656 4.938 1 93.31 200 ASN B O 1
ATOM 3858 N N . GLN B 1 201 ? 4.098 -18.297 6.859 1 90.25 201 GLN B N 1
ATOM 3859 C CA . GLN B 1 201 ? 4.734 -19.609 6.926 1 90.25 201 GLN B CA 1
ATOM 3860 C C . GLN B 1 201 ? 3.902 -20.578 7.758 1 90.25 201 GLN B C 1
ATOM 3862 O O . GLN B 1 201 ? 4.398 -21.625 8.172 1 90.25 201 GLN B O 1
ATOM 3867 N N . SER B 1 202 ? 2.686 -20.234 7.973 1 92.88 202 SER B N 1
ATOM 3868 C CA . SER B 1 202 ? 1.823 -21.094 8.781 1 92.88 202 SER B CA 1
ATOM 3869 C C . SER B 1 202 ? 1.492 -22.375 8.047 1 92.88 202 SER B C 1
ATOM 3871 O O . SER B 1 202 ? 1.54 -22.438 6.812 1 92.88 202 SER B O 1
ATOM 3873 N N . SER B 1 203 ? 1.193 -23.406 8.758 1 91.19 203 SER B N 1
ATOM 3874 C CA . SER B 1 203 ? 0.777 -24.688 8.188 1 91.19 203 SER B CA 1
ATOM 3875 C C . SER B 1 203 ? -0.528 -24.547 7.41 1 91.19 203 SER B C 1
ATOM 3877 O O . SER B 1 203 ? -0.729 -25.219 6.395 1 91.19 203 SER B O 1
ATOM 3879 N N . ALA B 1 204 ? -1.364 -23.656 7.883 1 93.75 204 ALA B N 1
ATOM 3880 C CA . ALA B 1 204 ? -2.633 -23.422 7.199 1 93.75 204 ALA B CA 1
ATOM 3881 C C . ALA B 1 204 ? -2.406 -22.875 5.793 1 93.75 204 ALA B C 1
ATOM 3883 O O . ALA B 1 204 ? -3.066 -23.297 4.84 1 93.75 204 ALA B O 1
ATOM 3884 N N . ALA B 1 205 ? -1.479 -21.984 5.695 1 94.88 205 ALA B N 1
ATOM 3885 C CA . ALA B 1 205 ? -1.141 -21.438 4.383 1 94.88 205 ALA B CA 1
ATOM 3886 C C . ALA B 1 205 ? -0.594 -22.516 3.459 1 94.88 205 ALA B C 1
ATOM 3888 O O . ALA B 1 205 ? -0.928 -22.562 2.271 1 94.88 205 ALA B O 1
ATOM 3889 N N . ALA B 1 206 ? 0.196 -23.422 3.988 1 93.62 206 ALA B N 1
ATOM 3890 C CA . ALA B 1 206 ? 0.797 -24.516 3.215 1 93.62 206 ALA B CA 1
ATOM 3891 C C . ALA B 1 206 ? -0.275 -25.406 2.609 1 93.62 206 ALA B C 1
ATOM 3893 O O . ALA B 1 206 ? -0.114 -25.922 1.495 1 93.62 206 ALA B O 1
ATOM 3894 N N . SER B 1 207 ? -1.342 -25.594 3.309 1 94.12 207 SER B N 1
ATOM 3895 C CA . SER B 1 207 ? -2.414 -26.469 2.859 1 94.12 207 SER B CA 1
ATOM 3896 C C . SER B 1 207 ? -3.102 -25.922 1.616 1 94.12 207 SER B C 1
ATOM 3898 O O . SER B 1 207 ? -3.711 -26.672 0.85 1 94.12 207 SER B O 1
ATOM 3900 N N . TYR B 1 208 ? -3.027 -24.594 1.378 1 95.5 208 TYR B N 1
ATOM 3901 C CA . TYR B 1 208 ? -3.615 -23.969 0.199 1 95.5 208 TYR B CA 1
ATOM 3902 C C . TYR B 1 208 ? -2.619 -23.938 -0.956 1 95.5 208 TYR B C 1
ATOM 3904 O O . TYR B 1 208 ? -3.012 -23.797 -2.117 1 95.5 208 TYR B O 1
ATOM 3912 N N . LEU B 1 209 ? -1.374 -24.016 -0.6 1 95.75 209 LEU B N 1
ATOM 3913 C CA . LEU B 1 209 ? -0.316 -23.844 -1.59 1 95.75 209 LEU B CA 1
ATOM 3914 C C . LEU B 1 209 ? -0.097 -25.141 -2.377 1 95.75 209 LEU B C 1
ATOM 3916 O O . LEU B 1 209 ? 0.067 -25.094 -3.598 1 95.75 209 LEU B O 1
ATOM 3920 N N . LEU B 1 210 ? -0.165 -26.266 -1.67 1 94 210 LEU B N 1
ATOM 3921 C CA . LEU B 1 210 ? 0.242 -27.562 -2.23 1 94 210 LEU B CA 1
ATOM 3922 C C . LEU B 1 210 ? -0.974 -28.422 -2.543 1 94 210 LEU B C 1
ATOM 3924 O O . LEU B 1 210 ? -2.045 -28.219 -1.965 1 94 210 LEU B O 1
ATOM 3928 N N . PRO B 1 211 ? -0.777 -29.359 -3.443 1 90.12 211 PRO B N 1
ATOM 3929 C CA . PRO B 1 211 ? -1.878 -30.297 -3.693 1 90.12 211 PRO B CA 1
ATOM 3930 C C . PRO B 1 211 ? -2.139 -31.234 -2.514 1 90.12 211 PRO B C 1
ATOM 3932 O O . PRO B 1 211 ? -1.222 -31.531 -1.748 1 90.12 211 PRO B O 1
ATOM 3935 N N . ASN B 1 212 ? -3.348 -31.594 -2.213 1 76.88 212 ASN B N 1
ATOM 3936 C CA . ASN B 1 212 ? -3.705 -32.531 -1.154 1 76.88 212 ASN B CA 1
ATOM 3937 C C . ASN B 1 212 ? -3.314 -33.969 -1.52 1 76.88 212 ASN B C 1
ATOM 3939 O O . ASN B 1 212 ? -3.66 -34.438 -2.598 1 76.88 212 ASN B O 1
ATOM 3943 N N . PRO B 1 213 ? -2.305 -34.625 -0.605 1 64.69 213 PRO B N 1
ATOM 3944 C CA . PRO B 1 213 ? -1.863 -35.969 -0.895 1 64.69 213 PRO B CA 1
ATOM 3945 C C . PRO B 1 213 ? -3.021 -36.969 -0.958 1 64.69 213 PRO B C 1
ATOM 3947 O O . PRO B 1 213 ? -2.938 -37.969 -1.666 1 64.69 213 PRO B O 1
ATOM 3950 N N . ASP B 1 214 ? -3.861 -36.906 0.217 1 57.53 214 ASP B N 1
ATOM 3951 C CA . ASP B 1 214 ? -4.848 -37.969 0.352 1 57.53 214 ASP B CA 1
ATOM 3952 C C . ASP B 1 214 ? -5.645 -38.156 -0.938 1 57.53 214 ASP B C 1
ATOM 3954 O O . ASP B 1 214 ? -6.516 -39.031 -1.022 1 57.53 214 ASP B O 1
ATOM 3958 N N . ASP B 1 215 ? -5.598 -37.062 -1.636 1 50.03 215 ASP B N 1
ATOM 3959 C CA . ASP B 1 215 ? -6.398 -37.406 -2.811 1 50.03 215 ASP B CA 1
ATOM 3960 C C . ASP B 1 215 ? -5.672 -38.406 -3.705 1 50.03 215 ASP B C 1
ATOM 3962 O O . ASP B 1 215 ? -4.566 -38.125 -4.18 1 50.03 215 ASP B O 1
ATOM 3966 N N . GLY B 1 216 ? -5.707 -39.656 -3.385 1 42.16 216 GLY B N 1
ATOM 3967 C CA . GLY B 1 216 ? -5.191 -40.844 -4.027 1 42.16 216 GLY B CA 1
ATOM 3968 C C . GLY B 1 216 ? -4.57 -40.594 -5.383 1 42.16 216 GLY B C 1
ATOM 3969 O O . GLY B 1 216 ? -4.363 -39.438 -5.758 1 42.16 216 GLY B O 1
ATOM 3970 N N . GLU B 1 217 ? -4.777 -41.625 -6.41 1 42.06 217 GLU B N 1
ATOM 3971 C CA . GLU B 1 217 ? -4.234 -42.094 -7.684 1 42.06 217 GLU B CA 1
ATOM 3972 C C . GLU B 1 217 ? -4.254 -40.969 -8.719 1 42.06 217 GLU B C 1
ATOM 3974 O O . GLU B 1 217 ? -3.762 -41.125 -9.836 1 42.06 217 GLU B O 1
ATOM 3979 N N . ILE B 1 218 ? -5.383 -40.25 -8.93 1 43.12 218 ILE B N 1
ATOM 3980 C CA . ILE B 1 218 ? -5.574 -39.781 -10.297 1 43.12 218 ILE B CA 1
ATOM 3981 C C . ILE B 1 218 ? -4.816 -38.469 -10.492 1 43.12 218 ILE B C 1
ATOM 3983 O O . ILE B 1 218 ? -5.105 -37.469 -9.82 1 43.12 218 ILE B O 1
ATOM 3987 N N . GLU B 1 219 ? -3.588 -38.531 -10.977 1 46.09 219 GLU B N 1
ATOM 3988 C CA . GLU B 1 219 ? -2.578 -37.562 -11.43 1 46.09 219 GLU B CA 1
ATOM 3989 C C . GLU B 1 219 ? -3.211 -36.25 -11.828 1 46.09 219 GLU B C 1
ATOM 3991 O O . GLU B 1 219 ? -2.584 -35.188 -11.703 1 46.09 219 GLU B O 1
ATOM 3996 N N . ASN B 1 220 ? -4.156 -36.281 -12.805 1 45.31 220 ASN B N 1
ATOM 3997 C CA . ASN B 1 220 ? -4.594 -35.25 -13.734 1 45.31 220 ASN B CA 1
ATOM 3998 C C . ASN B 1 220 ? -5.762 -34.438 -13.172 1 45.31 220 ASN B C 1
ATOM 4000 O O . ASN B 1 220 ? -6.488 -33.781 -13.914 1 45.31 220 ASN B O 1
ATOM 4004 N N . ASP B 1 221 ? -6.176 -34.719 -11.844 1 50.12 221 ASP B N 1
ATOM 4005 C CA . ASP B 1 221 ? -7.5 -34.156 -11.578 1 50.12 221 ASP B CA 1
ATOM 4006 C C . ASP B 1 221 ? -7.395 -32.719 -11.062 1 50.12 221 ASP B C 1
ATOM 4008 O O . ASP B 1 221 ? -6.652 -32.438 -10.109 1 50.12 221 ASP B O 1
ATOM 4012 N N . ALA B 1 222 ? -7.781 -31.703 -11.844 1 54.41 222 ALA B N 1
ATOM 4013 C CA . ALA B 1 222 ? -8.008 -30.281 -11.555 1 54.41 222 ALA B CA 1
ATOM 4014 C C . ALA B 1 222 ? -8.5 -30.094 -10.125 1 54.41 222 ALA B C 1
ATOM 4016 O O . ALA B 1 222 ? -8.336 -29.016 -9.547 1 54.41 222 ALA B O 1
ATOM 4017 N N . SER B 1 223 ? -9.031 -31.203 -9.461 1 58.34 223 SER B N 1
ATOM 4018 C CA . SER B 1 223 ? -9.656 -31.109 -8.148 1 58.34 223 SER B CA 1
ATOM 4019 C C . SER B 1 223 ? -8.609 -31.062 -7.039 1 58.34 223 SER B C 1
ATOM 4021 O O . SER B 1 223 ? -8.883 -30.609 -5.93 1 58.34 223 SER B O 1
ATOM 4023 N N . ASN B 1 224 ? -7.254 -31.391 -7.418 1 72.5 224 ASN B N 1
ATOM 4024 C CA . ASN B 1 224 ? -6.219 -31.5 -6.395 1 72.5 224 ASN B CA 1
ATOM 4025 C C . ASN B 1 224 ? -5.152 -30.422 -6.566 1 72.5 224 ASN B C 1
ATOM 4027 O O . ASN B 1 224 ? -4.02 -30.594 -6.113 1 72.5 224 ASN B O 1
ATOM 4031 N N . GLU B 1 225 ? -5.531 -29.406 -7.164 1 89 225 GLU B N 1
ATOM 4032 C CA . GLU B 1 225 ? -4.547 -28.359 -7.453 1 89 225 GLU B CA 1
ATOM 4033 C C . GLU B 1 225 ? -4.43 -27.375 -6.297 1 89 225 GLU B C 1
ATOM 4035 O O . GLU B 1 225 ? -5.441 -26.953 -5.73 1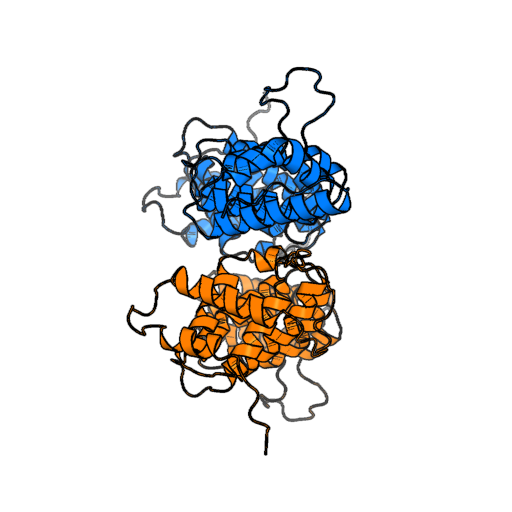 89 225 GLU B O 1
ATOM 4040 N N . GLY B 1 226 ? -3.193 -27.141 -5.922 1 93.94 226 GLY B N 1
ATOM 4041 C CA . GLY B 1 226 ? -2.916 -26.062 -4.996 1 93.94 226 GLY B CA 1
ATOM 4042 C C . GLY B 1 226 ? -2.643 -24.734 -5.695 1 93.94 226 GLY B C 1
ATOM 4043 O O . GLY B 1 226 ? -2.639 -24.672 -6.926 1 93.94 226 GLY B O 1
ATOM 4044 N N . ALA B 1 227 ? -2.518 -23.719 -4.953 1 96.81 227 ALA B N 1
ATOM 4045 C CA . ALA B 1 227 ? -2.268 -22.391 -5.488 1 96.81 227 ALA B CA 1
ATOM 4046 C C . ALA B 1 227 ? -1.005 -22.375 -6.344 1 96.81 227 ALA B C 1
ATOM 4048 O O . ALA B 1 227 ? -0.931 -21.641 -7.336 1 96.81 227 ALA B O 1
ATOM 4049 N N . VAL B 1 228 ? 0.013 -23.141 -6.004 1 97.31 228 VAL B N 1
ATOM 4050 C CA . VAL B 1 228 ? 1.265 -23.188 -6.75 1 97.31 228 VAL B CA 1
ATOM 4051 C C . VAL B 1 228 ? 1 -23.688 -8.172 1 97.31 228 VAL B C 1
ATOM 4053 O O . VAL B 1 228 ? 1.503 -23.109 -9.141 1 97.31 228 VAL B O 1
ATOM 4056 N N . ASP B 1 229 ? 0.209 -24.719 -8.305 1 96.44 229 ASP B N 1
ATOM 4057 C CA . ASP B 1 229 ? -0.139 -25.25 -9.617 1 96.44 229 ASP B CA 1
ATOM 4058 C C . ASP B 1 229 ? -0.821 -24.188 -10.477 1 96.44 229 ASP B C 1
ATOM 4060 O O . ASP B 1 229 ? -0.505 -24.031 -11.656 1 96.44 229 ASP B O 1
ATOM 4064 N N . VAL B 1 230 ? -1.702 -23.5 -9.867 1 97 230 VAL B N 1
ATOM 4065 C CA . VAL B 1 230 ? -2.461 -22.469 -10.562 1 97 230 VAL B CA 1
ATOM 4066 C C . VAL B 1 230 ? -1.519 -21.359 -11.039 1 97 230 VAL B C 1
ATOM 4068 O O . VAL B 1 230 ? -1.626 -20.891 -12.18 1 97 230 VAL B O 1
ATOM 4071 N N . LEU B 1 231 ? -0.625 -20.938 -10.203 1 97.75 231 LEU B N 1
ATOM 4072 C CA . LEU B 1 231 ? 0.323 -19.875 -10.547 1 97.75 231 LEU B CA 1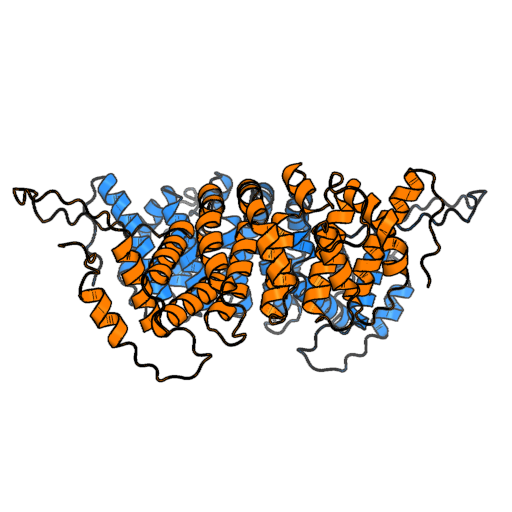
ATOM 4073 C C . LEU B 1 231 ? 1.204 -20.297 -11.719 1 97.75 231 LEU B C 1
ATOM 4075 O O . LEU B 1 231 ? 1.43 -19.516 -12.641 1 97.75 231 LEU B O 1
ATOM 4079 N N . VAL B 1 232 ? 1.661 -21.516 -11.703 1 96.88 232 VAL B N 1
ATOM 4080 C CA . VAL B 1 232 ? 2.521 -22.016 -12.781 1 96.88 232 VAL B CA 1
ATOM 4081 C C . VAL B 1 232 ? 1.748 -22.016 -14.094 1 96.88 232 VAL B C 1
ATOM 4083 O O . VAL B 1 232 ? 2.266 -21.594 -15.133 1 96.88 232 VAL B O 1
ATOM 4086 N N . LYS B 1 233 ? 0.588 -22.484 -14.008 1 95.31 233 LYS B N 1
ATOM 4087 C CA . LYS B 1 233 ? -0.236 -22.547 -15.211 1 95.31 233 LYS B CA 1
ATOM 4088 C C . LYS B 1 233 ? -0.451 -21.141 -15.789 1 95.31 233 LYS B C 1
ATOM 4090 O O . LYS B 1 233 ? -0.423 -20.953 -17.016 1 95.31 233 LYS B O 1
ATOM 4095 N N . LEU B 1 234 ? -0.691 -20.156 -14.953 1 96.5 234 LEU B N 1
ATOM 4096 C CA . LEU B 1 234 ? -0.862 -18.781 -15.406 1 96.5 234 LEU B CA 1
ATOM 4097 C C . LEU B 1 234 ? 0.398 -18.281 -16.094 1 96.5 234 LEU B C 1
ATOM 4099 O O . LEU B 1 234 ? 0.318 -17.641 -17.156 1 96.5 234 LEU B O 1
ATOM 4103 N N . ILE B 1 235 ? 1.517 -18.562 -15.508 1 96.81 235 ILE B N 1
ATOM 4104 C CA . ILE B 1 235 ? 2.797 -18.078 -16.016 1 96.81 235 ILE B CA 1
ATOM 4105 C C . ILE B 1 235 ? 3.08 -18.703 -17.375 1 96.81 235 ILE B C 1
ATOM 4107 O O . ILE B 1 235 ? 3.557 -18.016 -18.297 1 96.81 235 ILE B O 1
ATOM 4111 N N . CYS B 1 236 ? 2.689 -19.969 -17.547 1 94.81 236 CYS B N 1
ATOM 4112 C CA . CYS B 1 236 ? 3.041 -20.719 -18.75 1 94.81 236 CYS B CA 1
ATOM 4113 C C . CYS B 1 236 ? 1.965 -20.578 -19.812 1 94.81 236 CYS B C 1
ATOM 4115 O O . CYS B 1 236 ? 2.129 -21.062 -20.938 1 94.81 236 CYS B O 1
ATOM 4117 N N . GLU B 1 237 ? 0.909 -19.922 -19.484 1 93.06 237 GLU B N 1
ATOM 4118 C CA . GLU B 1 237 ? -0.165 -19.703 -20.453 1 93.06 237 GLU B CA 1
ATOM 4119 C C . GLU B 1 237 ? 0.118 -18.484 -21.328 1 93.06 237 GLU B C 1
ATOM 4121 O O . GLU B 1 237 ? -0.07 -17.344 -20.891 1 93.06 237 GLU B O 1
ATOM 4126 N N . PRO B 1 238 ? 0.447 -18.672 -22.578 1 88.06 238 PRO B N 1
ATOM 4127 C CA . PRO B 1 238 ? 0.855 -17.562 -23.438 1 88.06 238 PRO B CA 1
ATOM 4128 C C . PRO B 1 238 ? -0.289 -16.594 -23.734 1 88.06 238 PRO B C 1
ATOM 4130 O O . PRO B 1 238 ? -0.048 -15.43 -24.047 1 88.06 238 PRO B O 1
ATOM 4133 N N . THR B 1 239 ? -1.505 -17.062 -23.688 1 92.94 239 THR B N 1
ATOM 4134 C CA . THR B 1 239 ? -2.643 -16.203 -24.031 1 92.94 239 THR B CA 1
ATOM 4135 C C . THR B 1 239 ? -3.057 -15.352 -22.844 1 92.94 239 THR B C 1
ATOM 4137 O O . THR B 1 239 ? -3.838 -14.406 -22.984 1 92.94 239 THR B O 1
ATOM 4140 N N . GLU B 1 240 ? -2.516 -15.711 -21.688 1 95.12 240 GLU B N 1
ATOM 4141 C CA . GLU B 1 240 ? -2.818 -14.922 -20.5 1 95.12 240 GLU B CA 1
ATOM 4142 C C . GLU B 1 240 ? -2.154 -13.555 -20.562 1 95.12 240 GLU B C 1
ATOM 4144 O O . GLU B 1 240 ? -1.026 -13.422 -21.047 1 95.12 240 GLU B O 1
ATOM 4149 N N . ALA B 1 241 ? -2.873 -12.547 -20.078 1 95.62 241 ALA B N 1
ATOM 4150 C CA . ALA B 1 241 ? -2.371 -11.18 -20.094 1 95.62 241 ALA B CA 1
ATOM 4151 C C . ALA B 1 241 ? -1.086 -11.055 -19.281 1 95.62 241 ALA B C 1
ATOM 4153 O O . ALA B 1 241 ? -0.953 -11.664 -18.219 1 95.62 241 ALA B O 1
ATOM 4154 N N . ASP B 1 242 ? -0.181 -10.25 -19.703 1 94.69 242 ASP B N 1
ATOM 4155 C CA . ASP B 1 242 ? 1.137 -10.094 -19.094 1 94.69 242 ASP B CA 1
ATOM 4156 C C . ASP B 1 242 ? 1.021 -9.648 -17.641 1 94.69 242 ASP B C 1
ATOM 4158 O O . ASP B 1 242 ? 1.726 -10.172 -16.766 1 94.69 242 ASP B O 1
ATOM 4162 N N . PRO B 1 243 ? 0.138 -8.68 -17.312 1 94.62 243 PRO B N 1
ATOM 4163 C CA . PRO B 1 243 ? 0.069 -8.242 -15.914 1 94.62 243 PRO B CA 1
ATOM 4164 C C . PRO B 1 243 ? -0.284 -9.375 -14.953 1 94.62 243 PRO B C 1
ATOM 4166 O O . PRO B 1 243 ? 0.225 -9.414 -13.828 1 94.62 243 PRO B O 1
ATOM 4169 N N . VAL B 1 244 ? -1.133 -10.25 -15.398 1 97.31 244 VAL B N 1
ATOM 4170 C CA . VAL B 1 244 ? -1.511 -11.398 -14.586 1 97.31 244 VAL B CA 1
ATOM 4171 C C . VAL B 1 244 ? -0.313 -12.328 -14.414 1 97.31 244 VAL B C 1
ATOM 4173 O O . VAL B 1 244 ? 0.003 -12.75 -13.297 1 97.31 244 VAL B O 1
ATOM 4176 N N . ARG B 1 245 ? 0.35 -12.547 -15.5 1 96.81 245 ARG B N 1
ATOM 4177 C CA . ARG B 1 245 ? 1.494 -13.453 -15.508 1 96.81 245 ARG B CA 1
ATOM 4178 C C . ARG B 1 245 ? 2.635 -12.898 -14.656 1 96.81 245 ARG B C 1
ATOM 4180 O O . ARG B 1 245 ? 3.312 -13.648 -13.953 1 96.81 245 ARG B O 1
ATOM 4187 N N . ILE B 1 246 ? 2.859 -11.617 -14.711 1 94.75 246 ILE B N 1
ATOM 4188 C CA . ILE B 1 246 ? 3.926 -10.977 -13.945 1 94.75 246 ILE B CA 1
ATOM 4189 C C . ILE B 1 246 ? 3.654 -11.133 -12.453 1 94.75 246 ILE B C 1
ATOM 4191 O O . ILE B 1 246 ? 4.539 -11.523 -11.688 1 94.75 246 ILE B O 1
ATOM 4195 N N . LYS B 1 247 ? 2.443 -10.812 -12.055 1 96.31 247 LYS B N 1
ATOM 4196 C CA . LYS B 1 247 ? 2.102 -10.922 -10.633 1 96.31 247 LYS B CA 1
ATOM 4197 C C . LYS B 1 247 ? 2.174 -12.367 -10.156 1 96.31 247 LYS B C 1
ATOM 4199 O O . LYS B 1 247 ? 2.578 -12.633 -9.023 1 96.31 247 LYS B O 1
ATOM 4204 N N . ALA B 1 248 ? 1.741 -13.242 -11.023 1 97.69 248 ALA B N 1
ATOM 4205 C CA . ALA B 1 248 ? 1.827 -14.664 -10.688 1 97.69 248 ALA B CA 1
ATOM 4206 C C . ALA B 1 248 ? 3.279 -15.102 -10.516 1 97.69 248 ALA B C 1
ATOM 4208 O O . ALA B 1 248 ? 3.617 -15.781 -9.547 1 97.69 248 ALA B O 1
ATOM 4209 N N . ALA B 1 249 ? 4.094 -14.688 -11.438 1 96.5 249 ALA B N 1
ATOM 4210 C CA . ALA B 1 249 ? 5.512 -15.031 -11.383 1 96.5 249 ALA B CA 1
ATOM 4211 C C . ALA B 1 249 ? 6.176 -14.438 -10.141 1 96.5 249 ALA B C 1
ATOM 4213 O O . ALA B 1 249 ? 7.02 -15.078 -9.516 1 96.5 249 ALA B O 1
ATOM 4214 N N . PHE B 1 250 ? 5.809 -13.281 -9.844 1 95.62 250 PHE B N 1
ATOM 4215 C CA . PHE B 1 250 ? 6.348 -12.633 -8.656 1 95.62 250 PHE B CA 1
ATOM 4216 C C . PHE B 1 250 ? 6.004 -13.43 -7.402 1 95.62 250 PHE B C 1
ATOM 4218 O O . PHE B 1 250 ? 6.883 -13.727 -6.59 1 95.62 250 PHE B O 1
ATOM 4225 N N . LEU B 1 251 ? 4.719 -13.664 -7.234 1 97.56 251 LEU B N 1
ATOM 4226 C CA . LEU B 1 251 ? 4.301 -14.422 -6.062 1 97.56 251 LEU B CA 1
ATOM 4227 C C . LEU B 1 251 ? 5.027 -15.758 -5.996 1 97.56 251 LEU B C 1
ATOM 4229 O O . LEU B 1 251 ? 5.523 -16.156 -4.938 1 97.56 251 LEU B O 1
ATOM 4233 N N . LEU B 1 252 ? 5.082 -16.469 -7.078 1 97.19 252 LEU B N 1
ATOM 4234 C CA . LEU B 1 252 ? 5.746 -17.766 -7.113 1 97.19 252 LEU B CA 1
ATOM 4235 C C . LEU B 1 252 ? 7.215 -17.641 -6.723 1 97.19 252 LEU B C 1
ATOM 4237 O O . LEU B 1 252 ? 7.75 -18.484 -6.012 1 97.19 252 LEU B O 1
ATOM 4241 N N . SER B 1 253 ? 7.832 -16.594 -7.215 1 95.25 253 SER B N 1
ATOM 4242 C CA . SER B 1 253 ? 9.227 -16.344 -6.859 1 95.25 253 SER B CA 1
ATOM 4243 C C . SER B 1 253 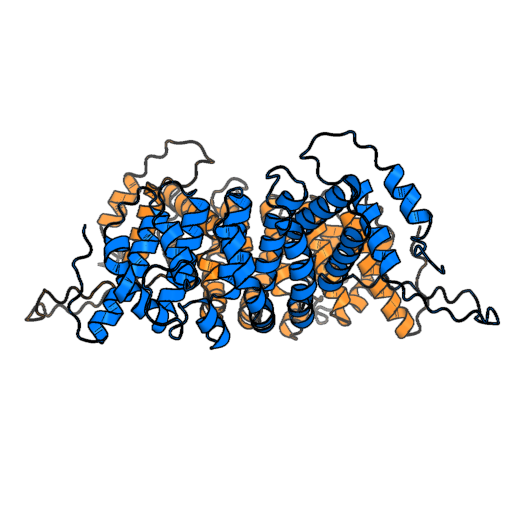? 9.391 -16.125 -5.359 1 95.25 253 SER B C 1
ATOM 4245 O O . SER B 1 253 ? 10.344 -16.625 -4.754 1 95.25 253 SER B O 1
ATOM 4247 N N . CYS B 1 254 ? 8.5 -15.406 -4.773 1 94.31 254 CYS B N 1
ATOM 4248 C CA . CYS B 1 254 ? 8.523 -15.18 -3.332 1 94.31 254 CYS B CA 1
ATOM 4249 C C . CYS B 1 254 ? 8.352 -16.5 -2.574 1 94.31 254 CYS B C 1
ATOM 4251 O O . CYS B 1 254 ? 9.086 -16.766 -1.626 1 94.31 254 CYS B O 1
ATOM 4253 N N . LEU B 1 255 ? 7.43 -17.281 -3.02 1 95.94 255 LEU B N 1
ATOM 4254 C CA . LEU B 1 255 ? 7.145 -18.547 -2.354 1 95.94 255 LEU B CA 1
ATOM 4255 C C . LEU B 1 255 ? 8.32 -19.516 -2.486 1 95.94 255 LEU B C 1
ATOM 4257 O O . LEU B 1 255 ? 8.672 -20.203 -1.53 1 95.94 255 LEU B O 1
ATOM 4261 N N . ALA B 1 256 ? 8.906 -19.547 -3.654 1 94.62 256 ALA B N 1
ATOM 4262 C CA . ALA B 1 256 ? 10.062 -20.406 -3.885 1 94.62 256 ALA B CA 1
ATOM 4263 C C . ALA B 1 256 ? 11.234 -20 -2.994 1 94.62 256 ALA B C 1
ATOM 4265 O O . ALA B 1 256 ? 12.023 -20.844 -2.574 1 94.62 256 ALA B O 1
ATOM 4266 N N . GLU B 1 257 ? 11.312 -18.781 -2.734 1 91.31 257 GLU B N 1
ATOM 4267 C CA . GLU B 1 257 ? 12.383 -18.281 -1.878 1 91.31 257 GLU B CA 1
ATOM 4268 C C . GLU B 1 257 ? 12.133 -18.641 -0.415 1 91.31 257 GLU B C 1
ATOM 4270 O O . GLU B 1 257 ? 13.07 -18.953 0.318 1 91.31 257 GLU B O 1
ATOM 4275 N N . GLN B 1 258 ? 10.938 -18.703 -0.03 1 91.12 258 GLN B N 1
ATOM 4276 C CA . GLN B 1 258 ? 10.602 -18.75 1.39 1 91.12 258 GLN B CA 1
ATOM 4277 C C . GLN B 1 258 ? 10.305 -20.188 1.833 1 91.12 258 GLN B C 1
ATOM 4279 O O . GLN B 1 258 ? 10.422 -20.516 3.016 1 91.12 258 GLN B O 1
ATOM 4284 N N . ARG B 1 259 ? 9.922 -21.016 0.832 1 92.81 259 ARG B N 1
ATOM 4285 C CA . ARG B 1 259 ? 9.391 -22.297 1.262 1 92.81 259 ARG B CA 1
ATOM 4286 C C . ARG B 1 259 ? 10.109 -23.453 0.567 1 92.81 259 ARG B C 1
ATOM 4288 O O . ARG B 1 259 ? 10.078 -23.562 -0.661 1 92.81 259 ARG B O 1
ATOM 4295 N N . HIS B 1 260 ? 10.531 -24.375 1.412 1 92.12 260 HIS B N 1
ATOM 4296 C CA . HIS B 1 260 ? 11.203 -25.562 0.911 1 92.12 260 HIS B CA 1
ATOM 4297 C C . HIS B 1 260 ? 10.219 -26.484 0.195 1 92.12 260 HIS B C 1
ATOM 4299 O O . HIS B 1 260 ? 10.562 -27.094 -0.827 1 92.12 260 HIS B O 1
ATOM 4305 N N . ASP B 1 261 ? 9.047 -26.609 0.72 1 91.56 261 ASP B N 1
ATOM 4306 C CA . ASP B 1 261 ? 8.047 -27.5 0.135 1 91.56 261 ASP B CA 1
ATOM 4307 C C . ASP B 1 261 ? 7.621 -27.016 -1.247 1 91.56 261 ASP B C 1
ATOM 4309 O O . ASP B 1 261 ? 7.363 -27.828 -2.143 1 91.56 261 ASP B O 1
ATOM 4313 N N . VAL B 1 262 ? 7.578 -25.766 -1.455 1 94.94 262 VAL B N 1
ATOM 4314 C CA . VAL B 1 262 ? 7.23 -25.188 -2.752 1 94.94 262 VAL B CA 1
ATOM 4315 C C . VAL B 1 262 ? 8.344 -25.484 -3.756 1 94.94 262 VAL B C 1
ATOM 4317 O O . VAL B 1 262 ? 8.078 -25.859 -4.898 1 94.94 262 VAL B O 1
ATOM 4320 N N . ARG B 1 263 ? 9.586 -25.359 -3.336 1 94.81 263 ARG B N 1
ATOM 4321 C CA . ARG B 1 263 ? 10.711 -25.641 -4.211 1 94.81 263 ARG B CA 1
ATOM 4322 C C . ARG B 1 263 ? 10.695 -27.109 -4.656 1 94.81 263 ARG B C 1
ATOM 4324 O O . ARG B 1 263 ? 10.953 -27.406 -5.82 1 94.81 263 ARG B O 1
ATOM 4331 N N . GLN B 1 264 ? 10.383 -27.922 -3.742 1 92.81 264 GLN B N 1
ATOM 4332 C CA . GLN B 1 264 ? 10.328 -29.359 -4.059 1 92.81 264 GLN B CA 1
ATOM 4333 C C . GLN B 1 264 ? 9.25 -29.641 -5.09 1 92.81 264 GLN B C 1
ATOM 4335 O O . GLN B 1 264 ? 9.469 -30.406 -6.031 1 92.81 264 GLN B O 1
ATOM 4340 N N . LEU B 1 265 ? 8.156 -29.062 -4.859 1 93.25 265 LEU B N 1
ATOM 4341 C CA . LEU B 1 265 ? 7.062 -29.266 -5.801 1 93.25 265 LEU B CA 1
ATOM 4342 C C . LEU B 1 265 ? 7.434 -28.734 -7.188 1 93.25 265 LEU B C 1
ATOM 4344 O O . LEU B 1 265 ? 7.195 -29.406 -8.195 1 93.25 265 LEU B O 1
ATOM 4348 N N . LEU B 1 266 ? 7.98 -27.594 -7.223 1 95.06 266 LEU B N 1
ATOM 4349 C CA . LEU B 1 266 ? 8.359 -26.984 -8.484 1 95.06 266 LEU B CA 1
ATOM 4350 C C . LEU B 1 266 ? 9.422 -27.812 -9.203 1 95.06 266 LEU B C 1
ATOM 4352 O O . LEU B 1 266 ? 9.367 -27.984 -10.422 1 95.06 266 LEU B O 1
ATOM 4356 N N . SER B 1 267 ? 10.359 -28.297 -8.492 1 93.31 267 SER B N 1
ATOM 4357 C CA . SER B 1 267 ? 11.43 -29.125 -9.039 1 93.31 267 SER B CA 1
ATOM 4358 C C . SER B 1 267 ? 10.875 -30.422 -9.633 1 93.31 267 SER B C 1
ATOM 4360 O O . SER B 1 267 ? 11.266 -30.828 -10.734 1 93.31 267 SER B O 1
ATOM 4362 N N . ARG B 1 268 ? 9.945 -31 -8.977 1 91.06 268 ARG B N 1
ATOM 4363 C CA . ARG B 1 268 ? 9.414 -32.312 -9.359 1 91.06 268 ARG B CA 1
ATOM 4364 C C . ARG B 1 268 ? 8.438 -32.188 -10.523 1 91.06 268 ARG B C 1
ATOM 4366 O O . ARG B 1 268 ? 8.438 -33 -11.43 1 91.06 268 ARG B O 1
ATOM 4373 N N . ARG B 1 269 ? 7.648 -31.125 -10.516 1 90.94 269 ARG B N 1
ATOM 4374 C CA . ARG B 1 269 ? 6.496 -31.094 -11.406 1 90.94 269 ARG B CA 1
ATOM 4375 C C . ARG B 1 269 ? 6.688 -30.078 -12.523 1 90.94 269 ARG B C 1
ATOM 4377 O O . ARG B 1 269 ? 6.121 -30.219 -13.609 1 90.94 269 ARG B O 1
ATOM 4384 N N . TYR B 1 270 ? 7.531 -29.047 -12.266 1 92.56 270 TYR B N 1
ATOM 4385 C CA . TYR B 1 270 ? 7.375 -27.938 -13.195 1 92.56 270 TYR B CA 1
ATOM 4386 C C . TYR B 1 270 ? 8.734 -27.422 -13.648 1 92.56 270 TYR B C 1
ATOM 4388 O O . TYR B 1 270 ? 8.805 -26.438 -14.398 1 92.56 270 TYR B O 1
ATOM 4396 N N . GLU B 1 271 ? 9.773 -27.984 -13.266 1 90.81 271 GLU B N 1
ATOM 4397 C CA . GLU B 1 271 ? 11.109 -27.516 -13.625 1 90.81 271 GLU B CA 1
ATOM 4398 C C . GLU B 1 271 ? 11.289 -27.469 -15.141 1 90.81 271 GLU B C 1
ATOM 4400 O O . GLU B 1 271 ? 11.758 -26.469 -15.688 1 90.81 271 GLU B O 1
ATOM 4405 N N . THR B 1 272 ? 10.875 -28.516 -15.828 1 90.19 272 THR B N 1
ATOM 4406 C CA . THR B 1 272 ? 11.031 -28.609 -17.281 1 90.19 272 THR B CA 1
ATOM 4407 C C . THR B 1 272 ? 10.18 -27.562 -17.984 1 90.19 272 THR B C 1
ATOM 4409 O O . THR B 1 272 ? 10.648 -26.891 -18.906 1 90.19 272 THR B O 1
ATOM 4412 N N . ASP B 1 273 ? 8.93 -27.438 -17.562 1 90.5 273 ASP B N 1
ATOM 4413 C CA . ASP B 1 273 ? 8.016 -26.484 -18.172 1 90.5 273 ASP B CA 1
ATOM 4414 C C . ASP B 1 273 ? 8.562 -25.062 -18.047 1 90.5 273 ASP B C 1
ATOM 4416 O O . ASP B 1 273 ? 8.508 -24.281 -19.016 1 90.5 273 ASP B O 1
ATOM 4420 N N . MET B 1 274 ? 9.094 -24.75 -16.906 1 90.75 274 MET B N 1
ATOM 4421 C CA . MET B 1 274 ? 9.602 -23.406 -16.656 1 90.75 274 MET B CA 1
ATOM 4422 C C . MET B 1 274 ? 10.914 -23.172 -17.406 1 90.75 274 MET B C 1
ATOM 4424 O O . MET B 1 274 ? 11.172 -22.062 -17.891 1 90.75 274 MET B O 1
ATOM 4428 N N . ASN B 1 275 ? 11.664 -24.172 -17.531 1 87.44 275 ASN B N 1
ATOM 4429 C CA . ASN B 1 275 ? 12.93 -24.078 -18.25 1 87.44 275 ASN B CA 1
ATOM 4430 C C . ASN B 1 275 ? 12.703 -23.875 -19.75 1 87.44 275 ASN B C 1
ATOM 4432 O O . ASN B 1 275 ? 13.5 -23.219 -20.422 1 87.44 275 ASN B O 1
ATOM 4436 N N . LEU B 1 276 ? 11.68 -24.391 -20.188 1 86.81 276 LEU B N 1
ATOM 4437 C CA . LEU B 1 276 ? 11.398 -24.344 -21.625 1 86.81 276 LEU B CA 1
ATOM 4438 C C . LEU B 1 276 ? 10.602 -23.109 -21.984 1 86.81 276 LEU B C 1
ATOM 4440 O O . LEU B 1 276 ? 10.336 -22.844 -23.156 1 86.81 276 LEU B O 1
ATOM 4444 N N . LEU B 1 277 ? 10.289 -22.375 -20.953 1 85.88 277 LEU B N 1
ATOM 4445 C CA . LEU B 1 277 ? 9.5 -21.172 -21.219 1 85.88 277 LEU B CA 1
ATOM 4446 C C . LEU B 1 277 ? 10.32 -20.125 -21.953 1 85.88 277 LEU B C 1
ATOM 4448 O O . LEU B 1 277 ? 11.406 -19.75 -21.516 1 85.88 277 LEU B O 1
ATOM 4452 N N . ARG B 1 278 ? 10.164 -19.828 -23.266 1 80.19 278 ARG B N 1
ATOM 4453 C CA . ARG B 1 278 ? 10.773 -18.75 -24.031 1 80.19 278 ARG B CA 1
ATOM 4454 C C . ARG B 1 278 ? 9.93 -17.469 -23.953 1 80.19 278 ARG B C 1
ATOM 4456 O O . ARG B 1 278 ? 9.18 -17.172 -24.891 1 80.19 278 ARG B O 1
ATOM 4463 N N . GLU B 1 279 ? 10.125 -16.812 -22.922 1 82.19 279 GLU B N 1
ATOM 4464 C CA . GLU B 1 279 ? 9.281 -15.656 -22.641 1 82.19 279 GLU B CA 1
ATOM 4465 C C . GLU B 1 279 ? 9.844 -14.398 -23.281 1 82.19 279 GLU B C 1
ATOM 4467 O O . GLU B 1 279 ? 11.039 -14.109 -23.141 1 82.19 279 GLU B O 1
ATOM 4472 N N . LYS B 1 280 ? 8.922 -13.742 -24 1 82.56 280 LYS B N 1
ATOM 4473 C CA . LYS B 1 280 ? 9.305 -12.484 -24.641 1 82.56 280 LYS B CA 1
ATOM 4474 C C . LYS B 1 280 ? 9.344 -11.344 -23.625 1 82.56 280 LYS B C 1
ATOM 4476 O O . LYS B 1 280 ? 10.172 -10.43 -23.734 1 82.56 280 LYS B O 1
ATOM 4481 N N . ASN B 1 281 ? 8.438 -11.414 -22.672 1 88 281 ASN B N 1
ATOM 4482 C CA . ASN B 1 281 ? 8.414 -10.383 -21.641 1 88 281 ASN B CA 1
ATOM 4483 C C . ASN B 1 281 ? 9.594 -10.523 -20.672 1 88 281 ASN B C 1
ATOM 4485 O O . ASN B 1 281 ? 9.695 -11.531 -19.969 1 88 281 ASN B O 1
ATOM 4489 N N . SER B 1 282 ? 10.383 -9.57 -20.641 1 83.88 282 SER B N 1
ATOM 4490 C CA . SER B 1 282 ? 11.633 -9.648 -19.891 1 83.88 282 SER B CA 1
ATOM 4491 C C . SER B 1 282 ? 11.375 -9.773 -18.406 1 83.88 282 SER B C 1
ATOM 4493 O O . SER B 1 282 ? 12.133 -10.438 -17.688 1 83.88 282 SER B O 1
ATOM 4495 N N . ASN B 1 283 ? 10.375 -9.133 -17.859 1 83.5 283 ASN B N 1
ATOM 4496 C CA . ASN B 1 283 ? 10.055 -9.219 -16.438 1 83.5 283 ASN B CA 1
ATOM 4497 C C . ASN B 1 283 ? 9.688 -10.641 -16.031 1 83.5 283 ASN B C 1
ATOM 4499 O O . ASN B 1 283 ? 10.18 -11.148 -15.031 1 83.5 283 ASN B O 1
ATOM 4503 N N . ILE B 1 284 ? 8.875 -11.234 -16.875 1 91.62 284 ILE B N 1
ATOM 4504 C CA . ILE B 1 284 ? 8.438 -12.594 -16.594 1 91.62 284 ILE B CA 1
ATOM 4505 C C . ILE B 1 284 ? 9.641 -13.539 -16.656 1 91.62 284 ILE B C 1
ATOM 4507 O O . ILE B 1 284 ? 9.82 -14.391 -15.781 1 91.62 284 ILE B O 1
ATOM 4511 N N . GLN B 1 285 ? 10.422 -13.336 -17.656 1 89.94 285 GLN B N 1
ATOM 4512 C CA . GLN B 1 285 ? 11.594 -14.188 -17.828 1 89.94 285 GLN B CA 1
ATOM 4513 C C . GLN B 1 285 ? 12.531 -14.094 -16.625 1 89.94 285 GLN B C 1
ATOM 4515 O O . GLN B 1 285 ? 13.031 -15.102 -16.141 1 89.94 285 GLN B O 1
ATOM 4520 N N . GLU B 1 286 ? 12.75 -12.93 -16.188 1 85.94 286 GLU B N 1
ATOM 4521 C CA . GLU B 1 286 ? 13.633 -12.727 -15.039 1 85.94 286 GLU B CA 1
ATOM 4522 C C . GLU B 1 286 ? 13.102 -13.43 -13.797 1 85.94 286 GLU B C 1
ATOM 4524 O O . GLU B 1 286 ? 13.867 -14.047 -13.047 1 85.94 286 GLU B O 1
ATOM 4529 N N . LEU B 1 287 ? 11.875 -13.297 -13.578 1 90.81 287 LEU B N 1
ATOM 4530 C CA . LEU B 1 287 ? 11.258 -13.914 -12.414 1 90.81 287 LEU B CA 1
ATOM 4531 C C . LEU B 1 287 ? 11.32 -15.438 -12.516 1 90.81 287 LEU B C 1
ATOM 4533 O O . LEU B 1 287 ? 11.602 -16.125 -11.523 1 90.81 287 LEU B O 1
ATOM 4537 N N . VAL B 1 288 ? 11.078 -15.938 -13.695 1 93.62 288 VAL B N 1
ATOM 4538 C CA . VAL B 1 288 ? 11.148 -17.375 -13.914 1 93.62 288 VAL B CA 1
ATOM 4539 C C . VAL B 1 288 ? 12.578 -17.859 -13.688 1 93.62 288 VAL B C 1
ATOM 4541 O O . VAL B 1 288 ? 12.789 -18.906 -13.062 1 93.62 288 VAL B O 1
ATOM 4544 N N . ASP B 1 289 ? 13.508 -17.109 -14.156 1 90.31 289 ASP B N 1
ATOM 4545 C CA . ASP B 1 289 ? 14.914 -17.453 -13.945 1 90.31 289 ASP B CA 1
ATOM 4546 C C . ASP B 1 289 ? 15.242 -17.5 -12.453 1 90.31 289 ASP B C 1
ATOM 4548 O O . ASP B 1 289 ? 15.992 -18.375 -12.008 1 90.31 289 ASP B O 1
ATOM 4552 N N . GLN B 1 290 ? 14.727 -16.594 -11.727 1 88.5 290 GLN B N 1
ATOM 4553 C CA . GLN B 1 290 ? 14.93 -16.562 -10.281 1 88.5 290 GLN B CA 1
ATOM 4554 C C . GLN B 1 290 ? 14.359 -17.812 -9.633 1 88.5 290 GLN B C 1
ATOM 4556 O O . GLN B 1 290 ? 14.961 -18.375 -8.711 1 88.5 290 GLN B O 1
ATOM 4561 N N . ILE B 1 291 ? 13.234 -18.188 -10.062 1 93.38 291 ILE B N 1
ATOM 4562 C CA . ILE B 1 291 ? 12.586 -19.375 -9.523 1 93.38 291 ILE B CA 1
ATOM 4563 C C . ILE B 1 291 ? 13.453 -20.609 -9.797 1 93.38 291 ILE B C 1
ATOM 4565 O O . ILE B 1 291 ? 13.719 -21.391 -8.883 1 93.38 291 ILE B O 1
ATOM 4569 N N . LEU B 1 292 ? 13.891 -20.703 -11.008 1 92.06 292 LEU B N 1
ATOM 4570 C CA . LEU B 1 292 ? 14.719 -21.828 -11.406 1 92.06 292 LEU B CA 1
ATOM 4571 C C . LEU B 1 292 ? 16.031 -21.844 -10.625 1 92.06 292 LEU B C 1
ATOM 4573 O O . LEU B 1 292 ? 16.484 -22.906 -10.203 1 92.06 292 LEU B O 1
ATOM 4577 N N . GLN B 1 293 ? 16.547 -20.734 -10.414 1 89.19 293 GLN B N 1
ATOM 4578 C CA . GLN B 1 293 ? 17.781 -20.641 -9.641 1 89.19 293 GLN B CA 1
ATOM 4579 C C . GLN B 1 293 ? 17.578 -21.156 -8.219 1 89.19 293 GLN B C 1
ATOM 4581 O O . GLN B 1 293 ? 18.469 -21.828 -7.668 1 89.19 293 GLN B O 1
ATOM 4586 N N . ARG B 1 294 ? 16.5 -20.828 -7.68 1 89.62 294 ARG B N 1
ATOM 4587 C CA . ARG B 1 294 ? 16.203 -21.297 -6.328 1 89.62 294 ARG B CA 1
ATOM 4588 C C . ARG B 1 294 ? 16.062 -22.812 -6.289 1 89.62 294 ARG B C 1
ATOM 4590 O O . ARG B 1 294 ? 16.484 -23.453 -5.332 1 89.62 294 ARG B O 1
ATOM 4597 N N . ILE B 1 295 ? 15.445 -23.312 -7.281 1 88.75 295 ILE B N 1
ATOM 4598 C CA . ILE B 1 295 ? 15.273 -24.766 -7.391 1 88.75 295 ILE B CA 1
ATOM 4599 C C . ILE B 1 295 ? 16.641 -25.438 -7.488 1 88.75 295 ILE B C 1
ATOM 4601 O O . ILE B 1 295 ? 16.906 -26.406 -6.77 1 88.75 295 ILE B O 1
ATOM 4605 N N . TYR B 1 296 ? 17.484 -24.859 -8.242 1 84.75 296 TYR B N 1
ATOM 4606 C CA . TYR B 1 296 ? 18.781 -25.469 -8.5 1 84.75 296 TYR B CA 1
ATOM 4607 C C . TYR B 1 296 ? 19.688 -25.359 -7.277 1 84.75 296 TYR B C 1
ATOM 4609 O O . TYR B 1 296 ? 20.438 -26.297 -6.973 1 84.75 296 TYR B O 1
ATOM 4617 N N . THR B 1 297 ? 19.609 -24.266 -6.609 1 81.38 297 THR B N 1
ATOM 4618 C CA . THR B 1 297 ? 20.406 -24.109 -5.391 1 81.38 297 THR B CA 1
ATOM 4619 C C . THR B 1 297 ? 20 -25.125 -4.34 1 81.38 297 THR B C 1
ATOM 4621 O O . THR B 1 297 ? 20.859 -25.703 -3.656 1 81.38 297 THR B O 1
ATOM 4624 N N . GLU B 1 298 ? 18.828 -25.391 -4.305 1 79.62 298 GLU B N 1
ATOM 4625 C CA . GLU B 1 298 ? 18.328 -26.375 -3.354 1 79.62 298 GLU B CA 1
ATOM 4626 C C . GLU B 1 298 ? 18.75 -27.797 -3.758 1 79.62 298 GLU B C 1
ATOM 4628 O O . GLU B 1 298 ? 19.109 -28.609 -2.904 1 79.62 298 GLU B O 1
ATOM 4633 N N . GLU B 1 299 ? 18.688 -28.047 -4.988 1 77.25 299 GLU B N 1
ATOM 4634 C CA . GLU B 1 299 ? 19.078 -29.359 -5.496 1 77.25 299 GLU B CA 1
ATOM 4635 C C . GLU B 1 299 ? 20.562 -29.625 -5.27 1 77.25 299 GLU B C 1
ATOM 4637 O O . GLU B 1 299 ? 20.953 -30.734 -4.918 1 77.25 299 GLU B O 1
ATOM 4642 N N . ARG B 1 300 ? 21.297 -28.562 -5.418 1 73.38 300 ARG B N 1
ATOM 4643 C CA . ARG B 1 300 ? 22.719 -28.672 -5.18 1 73.38 300 ARG B CA 1
ATOM 4644 C C . ARG B 1 300 ? 23.016 -28.938 -3.709 1 73.38 300 ARG B C 1
ATOM 4646 O O . ARG B 1 300 ? 23.875 -29.766 -3.381 1 73.38 300 ARG B O 1
ATOM 4653 N N . GLU B 1 301 ? 22.297 -28.297 -2.918 1 75.31 301 GLU B N 1
ATOM 4654 C CA . GLU B 1 301 ? 22.5 -28.484 -1.484 1 75.31 301 GLU B CA 1
ATOM 4655 C C . GLU B 1 301 ? 22.031 -29.875 -1.052 1 75.31 301 GLU B C 1
ATOM 4657 O O . GLU B 1 301 ? 22.578 -30.453 -0.1 1 75.31 301 GLU B O 1
ATOM 4662 N N . ALA B 1 302 ? 21.109 -30.406 -1.872 1 71.81 302 ALA B N 1
ATOM 4663 C CA . ALA B 1 302 ? 20.594 -31.75 -1.577 1 71.81 302 ALA B CA 1
ATOM 4664 C C . ALA B 1 302 ? 21.406 -32.812 -2.293 1 71.81 302 ALA B C 1
ATOM 4666 O O . ALA B 1 302 ? 21.172 -34 -2.104 1 71.81 302 ALA B O 1
ATOM 4667 N N . GLY B 1 303 ? 22.516 -32.406 -3.053 1 63.84 303 GLY B N 1
ATOM 4668 C CA . GLY B 1 303 ? 23.406 -33.375 -3.719 1 63.84 303 GLY B CA 1
ATOM 4669 C C . GLY B 1 303 ? 22.938 -33.75 -5.109 1 63.84 303 GLY B C 1
ATOM 4670 O O . GLY B 1 303 ? 23.438 -34.688 -5.699 1 63.84 303 GLY B O 1
ATOM 4671 N N . LYS B 1 304 ? 21.953 -33.125 -5.715 1 58.22 304 LYS B N 1
ATOM 4672 C CA . LYS B 1 304 ? 21.422 -33.438 -7.039 1 58.22 304 LYS B CA 1
ATOM 4673 C C . LYS B 1 304 ? 22.047 -32.562 -8.109 1 58.22 304 LYS B C 1
ATOM 4675 O O . LYS B 1 304 ? 22.359 -31.391 -7.844 1 58.22 304 LYS B O 1
ATOM 4680 N N . ALA B 1 305 ? 22.516 -33.094 -9.289 1 51.38 305 ALA B N 1
ATOM 4681 C CA . ALA B 1 305 ? 23.109 -32.344 -10.398 1 51.38 305 ALA B CA 1
ATOM 4682 C C . ALA B 1 305 ? 22.094 -31.391 -11.023 1 51.38 305 ALA B C 1
ATOM 4684 O O . ALA B 1 305 ? 20.969 -31.781 -11.32 1 51.38 305 ALA B O 1
ATOM 4685 N N . PRO B 1 306 ? 22.266 -29.984 -11.102 1 52.16 306 PRO B N 1
ATOM 4686 C CA . PRO B 1 306 ? 21.328 -29.047 -11.719 1 52.16 306 PRO B CA 1
ATOM 4687 C C . PRO B 1 306 ? 21.188 -29.25 -13.227 1 52.16 306 PRO B C 1
ATOM 4689 O O . PRO B 1 306 ? 22.141 -29.672 -13.891 1 52.16 306 PRO B O 1
ATOM 4692 N N . LEU B 1 307 ? 19.906 -29.344 -13.891 1 51.12 307 LEU B N 1
ATOM 4693 C CA . LEU B 1 307 ? 19.75 -29.312 -15.344 1 51.12 307 LEU B CA 1
ATOM 4694 C C . LEU B 1 307 ? 20.297 -28.016 -15.922 1 51.12 307 LEU B C 1
ATOM 4696 O O . LEU B 1 307 ? 20.25 -26.969 -15.273 1 51.12 307 LEU B O 1
ATOM 4700 N N . PRO B 1 308 ? 21.016 -27.969 -17.047 1 45.03 308 PRO B N 1
ATOM 4701 C CA . PRO B 1 308 ? 21.578 -26.766 -17.672 1 45.03 308 PRO B CA 1
ATOM 4702 C C . PRO B 1 308 ? 20.516 -25.703 -17.953 1 45.03 308 PRO B C 1
ATOM 4704 O O . PRO B 1 308 ? 19.406 -26.047 -18.375 1 45.03 308 PRO B O 1
ATOM 4707 N N . ILE B 1 309 ? 20.484 -24.594 -17.312 1 45.62 309 ILE B N 1
ATOM 4708 C CA . ILE B 1 309 ? 19.641 -23.453 -17.672 1 45.62 309 ILE B CA 1
ATOM 4709 C C . ILE B 1 309 ? 19.812 -23.156 -19.156 1 45.62 309 ILE B C 1
ATOM 4711 O O . ILE B 1 309 ? 20.922 -22.938 -19.641 1 45.62 309 ILE B O 1
ATOM 4715 N N . GLY B 1 310 ? 19 -23.656 -20.047 1 34.88 310 GLY B N 1
ATOM 4716 C CA . GLY B 1 310 ? 19.141 -23.375 -21.469 1 34.88 310 GLY B CA 1
ATOM 4717 C C . GLY B 1 310 ? 19.391 -21.906 -21.766 1 34.88 310 GLY B C 1
ATOM 4718 O O . GLY B 1 310 ? 18.625 -21.047 -21.312 1 34.88 310 GLY B O 1
ATOM 4719 N N . MET B 1 311 ? 20.609 -21.328 -22.016 1 33.34 311 MET B N 1
ATOM 4720 C CA . MET B 1 311 ? 20.891 -20.062 -22.703 1 33.34 311 MET B CA 1
ATOM 4721 C C . MET B 1 311 ? 20.125 -19.984 -24.016 1 33.34 311 MET B C 1
ATOM 4723 O O . MET B 1 311 ? 20 -20.969 -24.734 1 33.34 311 MET B O 1
#

InterPro domains:
  IPR011989 Armadillo-like helical [G3DSA:1.25.10.10] (83-305)
  IPR016024 Armadillo-type fold [SSF48371] (62-296)
  IPR050693 SIL1/FES1/HPBP1 [PTHR19316] (27-297)

Nearest PDB structures (foldseek):
  4ev9-assembly1_A  TM=6.167E-01  e=1.046E-03  Mus musculus
  8a1i-assembly1_A  TM=5.870E-01  e=1.470E-03  Mus musculus
  1g3j-assembly1_A  TM=5.994E-01  e=5.055E-03  Homo sapiens
  2h4m-assembly1_B  TM=4.658E-01  e=5.487E-02  Homo sapiens
  6r7o-assembly1_A  TM=3.420E-01  e=1.525E-01  Homo sapiens

Radius of gyration: 27.51 Å; Cα contacts (8 Å, |Δi|>4): 644; chains: 2; bounding box: 98×76×60 Å

Sequence (622 aa):
MADQGDLPRALRLAVSQIQPGSGPTEPMTEQDRAWLNEVLGEMAVPHSNNNDLESVNSAEVKAKTAAVKGITSVLSGLVDLIKDEQKPHILDAIKNELQHIADDGELLDRADDKDRRNAVAPISALLMTACADHSDPGSVLNDMIAPLCSILAELAQNSPECQQAALELIPKLITVVKSERDTAAKTKAVYALSAILRSNQSSAAASYLLPNPDDGEIENDASNEGAVDVLVKLICEPTEADPVRIKAAFLLSCLAEQRHDVRQLLSRRYETDMNLLREKNSNIQELVDQILQRIYTEEREAGKAPLPIGMMADQGDLPRALRLAVSQIQPGSGPTEPMTEQDRAWLNEVLGEMAVPHSNNNDLESVNSAEVKAKTAAVKGITSVLSGLVDLIKDEQKPHILDAIKNELQHIADDGELLDRADDKDRRNAVAPISALLMTACADHSDPGSVLNDMIAPLCSILAELAQNSPECQQAALELIPKLITVVKSERDTAAKTKAVYALSAILRSNQSSAAASYLLPNPDDGEIENDASNEGAVDVLVKLICEPTEADPVRIKAAFLLSCLAEQRHDVRQLLSRRYETDMNLLREKNSNIQELVDQILQRIYTEEREAGKAPLPIGM